Protein AF-A0A1G5DK31-F1 (afdb_monomer)

pLDDT: mean 75.78, std 20.49, range [24.95, 96.88]

Radius of gyration: 35.03 Å; Cα contacts (8 Å, |Δi|>4): 443; chains: 1; bounding box: 84×74×96 Å

Sequence (407 aa):
MEQVFLFVLNNAITVSALIIAIIMVRALGKKMPKWITCMLWIIVAFRLIVPIQIESALSLIPTREPIPANIAMENNPQISSGISSSVNSLQIFFRIGALVWLTGVILMLTYAVATYVLIRKRVSVSVKIDSKVYECDDISDSFILGTISPKVYIPSSLPEGAREYILKHEFAHLSRYDHLWKPLGFLILSVYWFNPLCWIAYILLCKDIEYACDEKVTKNIEKDEKAEYCKILLENSMPRKMIAACPVAFGETDVKNRIKNVVNYKRPAFWITIASIMVCAGVGVCFATNKSLKPVNEQQVAETEQVQAEQPVQKNEQDDKFIAVADVADEAASNVSAPEESGWIGIVKTPDGVLKVRSAPNADSENIGYVASDEEVQIIEEVDGWYKIITSDGEGYVDGEYVDSNK

Secondary structure (DSSP, 8-state):
-HHHHHHHHHHHHHHHHHHHHHHHHHHH-TTS-HHHHHHHHHHHHHHHH----EEETT--S-SS-SS-HHHHS-S-----SS-S----HHHHHHHHHHHHHHHHHHHHHHHHHHHHHHHHHHGGGPEE-SSSEEEETT-SS-EEE-SSS-EEEEETT--HHHHHHHHHHHHHHHHHTHHHHHHHHHHHHHHTTT-HHHHHHHHHHHHHHHHHHHHHHHTT--HHHHHHHHHHHHHH-------TT-TT---STTHHHHHHHHHT--PPPHHHHHHHHHHHHHHHHHHHEEEP-----HHHHHHHHHHTS-------------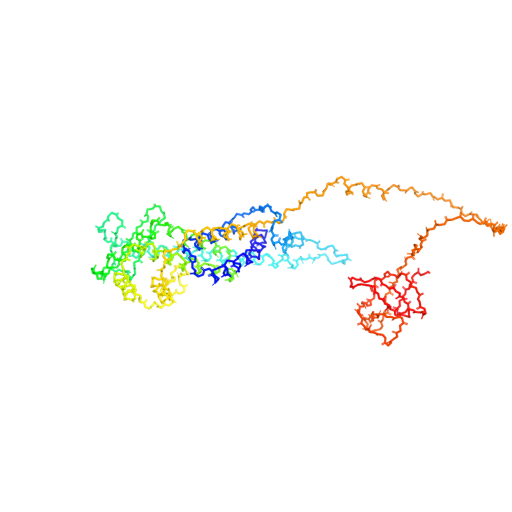---------------------EEEEE--TTSEEEEESSSSTTSPEEEEEETT-EEEEEEEETTEEEEEETTEEEEEEGGGEEE--

Foldseek 3Di:
DLVVLLLLVLLLVLLLVLLVLLVVCCVVLVLEQLVLNLVSVVLSLCSLPPSDFAADQQAPDAQDRPDDVCLQPPQDDPDPDPDPDPGPPSVVVSVVVVVVLVVLLCVLVVLVVVVLVVVCVQCVPWDDDDPQETEHQSDLAWAWDDDPRIHIYDYPPDDPLLVVLRVLLRVLCVVVVVVCVLVSLSNSCSNVVVRVSSLVSSLVSLVSSSLNSLCVSLVPPDLVVLVVSLVSLVVSQDDDDPPVSDSSPPRPPCSVVSNVSSNPDDDRDPVSNVVSVVSSVSSSNHRSHRHDDDPPPPVVVVVVVVVVPDDDDDDDDDDDDDDYDDDDDDDDDDDDDDDDFDWFKWFFADPVQKWFWFADADPPGDGPDIDGHRDIWTFRDADPQWTWTQDPRGITITHNVRIHTPD

InterPro domains:
  IPR003646 SH3-like domain, bacterial-type [PF08239] (354-404)
  IPR008756 Peptidase M56 [PF05569] (7-261)
  IPR052173 Beta-lactam antibiotic response regulator [PTHR34978] (7-358)

Nearest PDB structures (foldseek):
  2krs-assembly1_A  TM=9.351E-01  e=8.843E-05  Clostridium perfringens
  2kt8-assembly1_A  TM=9.078E-01  e=7.116E-04  Clostridium perfringens
  8ext-assembly1_A  TM=6.574E-01  e=5.763E-06  Staphylococcus aureus
  6biq-assembly4_C  TM=8.259E-01  e=6.018E-03  Trichomonas vaginalis
  6a9c-assembly1_A  TM=6.454E-01  e=1.072E-01  Entamoeba histolytica

Solvent-accessible surface area (backbone atoms only — not comparable to full-atom values): 24321 Å² total; per-residue (Å²): 103,46,68,59,40,51,50,52,50,46,48,51,58,58,47,45,55,44,51,53,51,50,52,50,49,55,69,74,41,75,78,51,58,39,62,57,58,47,51,54,51,49,54,53,51,47,59,72,70,47,94,66,81,44,65,29,88,66,25,75,46,76,79,65,67,87,70,55,66,69,79,50,61,52,79,61,76,90,64,96,56,100,63,99,71,61,75,43,65,62,39,53,50,43,48,54,49,29,51,54,50,52,50,50,29,52,52,48,51,52,46,53,52,50,47,51,50,52,51,53,58,59,55,65,81,40,47,77,79,50,99,51,37,28,36,25,80,86,41,92,58,68,49,74,52,55,86,92,70,59,32,40,37,36,30,67,86,59,53,76,86,46,44,60,58,50,49,50,44,55,50,40,35,61,79,66,46,44,69,54,53,59,56,50,49,48,56,54,34,32,77,41,64,89,40,67,61,48,53,52,50,48,54,50,50,56,51,33,52,52,48,29,28,52,45,64,62,52,70,85,53,55,75,68,60,48,51,52,50,46,48,44,52,57,74,67,55,70,89,62,78,85,63,92,76,40,91,86,61,73,66,69,89,48,52,71,58,48,45,53,48,57,74,68,60,67,87,65,51,72,67,55,54,51,53,49,51,53,51,49,50,48,51,43,48,27,56,61,19,32,42,55,72,76,82,74,63,71,68,64,59,54,60,60,59,58,67,76,72,71,75,82,90,77,88,79,85,88,82,91,83,89,88,82,88,84,89,88,87,87,86,89,85,90,82,92,88,86,80,92,71,87,54,52,58,24,36,27,54,45,98,79,50,51,45,66,24,15,77,42,83,51,95,86,44,60,76,76,47,74,43,52,43,77,38,80,39,46,30,61,47,80,50,99,67,18,31,32,32,62,53,100,92,45,77,34,21,33,63,38,93,36,38,59,56,80,122

Mean predicted aligned error: 17.59 Å

Organism: NCBI:txid185008

Structure (mmCIF, N/CA/C/O backbone):
data_AF-A0A1G5DK31-F1
#
_entry.id   AF-A0A1G5DK31-F1
#
loop_
_atom_site.group_PDB
_atom_site.id
_atom_site.type_symbol
_atom_site.label_atom_id
_atom_site.label_alt_id
_atom_site.label_comp_id
_atom_site.label_asym_id
_atom_site.label_entity_id
_atom_site.label_seq_id
_atom_site.pdbx_PDB_ins_code
_atom_site.Cartn_x
_atom_site.Cartn_y
_atom_site.Cartn_z
_atom_site.occupancy
_atom_site.B_iso_or_equiv
_atom_site.auth_seq_id
_atom_site.auth_comp_id
_atom_site.auth_asym_id
_atom_site.auth_atom_id
_atom_site.pdbx_PDB_model_num
ATOM 1 N N . MET A 1 1 ? 4.657 -10.953 -24.957 1.00 80.44 1 MET A N 1
ATOM 2 C CA . MET A 1 1 ? 5.003 -11.081 -23.519 1.00 80.44 1 MET A CA 1
ATOM 3 C C . MET A 1 1 ? 6.264 -10.295 -23.187 1.00 80.44 1 MET A C 1
ATOM 5 O O . MET A 1 1 ? 6.216 -9.511 -22.255 1.00 80.44 1 MET A O 1
ATOM 9 N N . GLU A 1 2 ? 7.337 -10.415 -23.975 1.00 84.50 2 GLU A N 1
ATOM 10 C CA . GLU A 1 2 ? 8.585 -9.642 -23.799 1.00 84.50 2 GLU A CA 1
ATOM 11 C C . GLU A 1 2 ? 8.381 -8.118 -23.821 1.00 84.50 2 GLU A C 1
ATOM 13 O O . GLU A 1 2 ? 8.820 -7.446 -22.900 1.00 84.50 2 GLU A O 1
ATOM 18 N N . GLN A 1 3 ? 7.621 -7.577 -24.783 1.00 84.62 3 GLN A N 1
ATOM 19 C CA . GLN A 1 3 ? 7.277 -6.141 -24.821 1.00 84.62 3 GLN A CA 1
ATOM 20 C C . GLN A 1 3 ? 6.549 -5.663 -23.558 1.00 84.62 3 GLN A C 1
ATOM 22 O O . GLN A 1 3 ? 6.844 -4.599 -23.026 1.00 84.62 3 GLN A O 1
ATOM 27 N N . VAL A 1 4 ? 5.610 -6.469 -23.050 1.00 87.94 4 VAL A N 1
ATOM 28 C CA . VAL A 1 4 ? 4.870 -6.155 -21.818 1.00 87.94 4 VAL A CA 1
ATOM 29 C C . VAL A 1 4 ? 5.813 -6.181 -20.617 1.00 87.94 4 VAL A C 1
ATOM 31 O O . VAL A 1 4 ? 5.751 -5.295 -19.772 1.00 87.94 4 VAL A O 1
ATOM 34 N N . PHE A 1 5 ? 6.715 -7.160 -20.558 1.00 90.31 5 PHE A N 1
ATOM 35 C CA . PHE A 1 5 ? 7.723 -7.249 -19.507 1.00 90.31 5 PHE A CA 1
ATOM 36 C C . PHE A 1 5 ? 8.693 -6.057 -19.537 1.00 90.31 5 PHE A C 1
ATOM 38 O O . PHE A 1 5 ? 8.924 -5.448 -18.497 1.00 90.31 5 PHE A O 1
ATOM 45 N N . LEU A 1 6 ? 9.185 -5.667 -20.717 1.00 86.56 6 LEU A N 1
ATOM 46 C CA . LEU A 1 6 ? 10.019 -4.475 -20.915 1.00 86.56 6 LEU A CA 1
ATOM 47 C C . LEU A 1 6 ? 9.307 -3.196 -20.465 1.00 86.56 6 LEU A C 1
ATOM 49 O O . LEU A 1 6 ? 9.869 -2.397 -19.720 1.00 86.56 6 LEU A O 1
ATOM 53 N N . PHE A 1 7 ? 8.039 -3.038 -20.843 1.00 86.62 7 PHE A N 1
ATOM 54 C CA . PHE A 1 7 ? 7.212 -1.917 -20.407 1.00 86.62 7 PHE A CA 1
ATOM 55 C C . PHE A 1 7 ? 7.048 -1.875 -18.877 1.00 86.62 7 PHE A C 1
ATOM 57 O O . PHE A 1 7 ? 7.207 -0.825 -18.250 1.00 86.62 7 PHE A O 1
ATOM 64 N N . VAL A 1 8 ? 6.761 -3.021 -18.252 1.00 90.25 8 VAL A N 1
ATOM 65 C CA . VAL A 1 8 ? 6.654 -3.144 -16.790 1.00 90.25 8 VAL A CA 1
ATOM 66 C C . VAL A 1 8 ? 7.990 -2.818 -16.119 1.00 90.25 8 VAL A C 1
ATOM 68 O O . VAL A 1 8 ? 8.000 -2.115 -15.111 1.00 90.25 8 VAL A O 1
ATOM 71 N N . LEU A 1 9 ? 9.112 -3.260 -16.686 1.00 89.62 9 LEU A N 1
ATOM 72 C CA . LEU A 1 9 ? 10.454 -2.993 -16.173 1.00 89.62 9 LEU A CA 1
ATOM 73 C C . LEU A 1 9 ? 10.808 -1.498 -16.239 1.00 89.62 9 LEU A C 1
ATOM 75 O O . LEU A 1 9 ? 11.199 -0.919 -15.224 1.00 89.62 9 LEU A O 1
ATOM 79 N N . ASN A 1 10 ? 10.583 -0.848 -17.384 1.00 86.50 10 ASN A N 1
ATOM 80 C CA . ASN A 1 10 ? 10.797 0.593 -17.554 1.00 86.50 10 ASN A CA 1
ATOM 81 C C . ASN A 1 10 ? 9.920 1.414 -16.586 1.00 86.50 10 ASN A C 1
ATOM 83 O O . ASN A 1 10 ? 10.392 2.359 -15.942 1.00 86.50 10 ASN A O 1
ATOM 87 N N . ASN A 1 11 ? 8.657 1.019 -16.396 1.00 87.25 11 ASN A N 1
ATOM 88 C CA . ASN A 1 11 ? 7.789 1.654 -15.403 1.00 87.25 11 ASN A CA 1
ATOM 89 C C . ASN A 1 11 ? 8.232 1.395 -13.961 1.00 87.25 11 ASN A C 1
ATOM 91 O O . ASN A 1 11 ? 8.129 2.288 -13.125 1.00 87.25 11 ASN A O 1
ATOM 95 N N . ALA A 1 12 ? 8.748 0.206 -13.648 1.00 90.31 12 ALA A N 1
ATOM 96 C CA . ALA A 1 12 ? 9.249 -0.099 -12.312 1.00 90.31 12 ALA A CA 1
ATOM 97 C C . ALA A 1 12 ? 10.408 0.834 -11.927 1.00 90.31 12 ALA A C 1
ATOM 99 O O . ALA A 1 12 ? 10.450 1.318 -10.794 1.00 90.31 12 ALA A O 1
ATOM 100 N N . ILE A 1 13 ? 11.311 1.135 -12.866 1.00 86.31 13 ILE A N 1
ATOM 101 C CA . ILE A 1 13 ? 12.446 2.044 -12.650 1.00 86.31 13 ILE A CA 1
ATOM 102 C C . ILE A 1 13 ? 11.954 3.473 -12.391 1.00 86.31 13 ILE A C 1
ATOM 104 O O . ILE A 1 13 ? 12.318 4.083 -11.387 1.00 86.31 13 ILE A O 1
ATOM 108 N N . THR A 1 14 ? 11.074 3.997 -13.244 1.00 83.06 14 THR A N 1
ATOM 109 C CA . THR A 1 14 ? 10.565 5.373 -13.102 1.00 83.06 14 THR A CA 1
ATOM 110 C C . THR A 1 14 ? 9.717 5.558 -11.839 1.00 83.06 14 THR A C 1
ATOM 112 O O . THR A 1 14 ? 9.894 6.532 -11.105 1.00 83.06 14 THR A O 1
ATOM 115 N N . VAL A 1 15 ? 8.853 4.594 -11.504 1.00 88.38 15 VAL A N 1
ATOM 116 C CA . VAL A 1 15 ? 8.027 4.651 -10.287 1.00 88.38 15 VAL A CA 1
ATOM 117 C C . VAL A 1 15 ? 8.855 4.498 -9.012 1.00 88.38 15 VAL A C 1
ATOM 119 O O . VAL A 1 15 ? 8.482 5.039 -7.971 1.00 88.38 15 VAL A O 1
ATOM 122 N N . SER A 1 16 ? 10.006 3.830 -9.069 1.00 91.06 16 SER A N 1
ATOM 123 C CA . SER A 1 16 ? 10.903 3.721 -7.914 1.00 91.06 16 SER A CA 1
ATOM 124 C C . SER A 1 16 ? 11.329 5.097 -7.386 1.00 91.06 16 SER A C 1
ATOM 126 O O . SER A 1 16 ? 11.308 5.315 -6.174 1.00 91.06 16 SER A O 1
ATOM 128 N N . ALA A 1 17 ? 11.604 6.060 -8.274 1.00 87.81 17 ALA A N 1
ATOM 129 C CA . ALA A 1 17 ? 11.904 7.440 -7.886 1.00 87.81 17 ALA A CA 1
ATOM 130 C C . ALA A 1 17 ? 10.709 8.130 -7.198 1.00 87.81 17 ALA A C 1
ATOM 132 O O . ALA A 1 17 ? 10.873 8.764 -6.154 1.00 87.81 17 ALA A O 1
ATOM 133 N N . LEU A 1 18 ? 9.492 7.945 -7.726 1.00 89.44 18 LEU A N 1
ATOM 134 C CA . LEU A 1 18 ? 8.257 8.462 -7.121 1.00 89.44 18 LEU A CA 1
ATOM 135 C C . LEU A 1 18 ? 8.011 7.868 -5.721 1.00 89.44 18 LEU A C 1
ATOM 137 O O . LEU A 1 18 ? 7.654 8.596 -4.794 1.00 89.44 18 LEU A O 1
ATOM 141 N N . ILE A 1 19 ? 8.222 6.560 -5.545 1.00 92.50 19 ILE A N 1
ATOM 142 C CA . ILE A 1 19 ? 8.075 5.889 -4.244 1.00 92.50 19 ILE A CA 1
ATOM 143 C C . ILE A 1 19 ? 9.064 6.477 -3.230 1.00 92.50 19 ILE A C 1
ATOM 145 O O . ILE A 1 19 ? 8.667 6.786 -2.106 1.00 92.50 19 ILE A O 1
ATOM 149 N N . ILE A 1 20 ? 10.325 6.686 -3.619 1.00 92.75 20 ILE A N 1
ATOM 150 C CA . ILE A 1 20 ? 11.342 7.304 -2.754 1.00 92.75 20 ILE A CA 1
ATOM 151 C C . ILE A 1 20 ? 10.927 8.729 -2.360 1.00 92.75 20 ILE A C 1
ATOM 153 O O . ILE A 1 20 ? 10.969 9.070 -1.175 1.00 92.75 20 ILE A O 1
ATOM 157 N N . ALA A 1 21 ? 10.455 9.536 -3.314 1.00 89.69 21 ALA A N 1
ATOM 158 C CA . ALA A 1 21 ? 9.970 10.888 -3.043 1.00 89.69 21 ALA A CA 1
ATOM 159 C C . ALA A 1 21 ? 8.809 10.888 -2.032 1.00 89.69 21 ALA A C 1
ATOM 161 O O . ALA A 1 21 ? 8.813 11.661 -1.073 1.00 89.69 21 ALA A O 1
ATOM 162 N N . ILE A 1 22 ? 7.847 9.972 -2.175 1.00 91.06 22 ILE A N 1
ATOM 163 C CA . ILE A 1 22 ? 6.728 9.835 -1.232 1.00 91.06 22 ILE A CA 1
ATOM 164 C C . ILE A 1 22 ? 7.208 9.385 0.147 1.00 91.06 22 ILE A C 1
ATOM 166 O O . ILE A 1 22 ? 6.737 9.910 1.155 1.00 91.06 22 ILE A O 1
ATOM 170 N N . ILE A 1 23 ? 8.160 8.453 0.228 1.00 91.81 23 ILE A N 1
ATOM 171 C CA . ILE A 1 23 ? 8.758 8.043 1.506 1.00 91.81 23 ILE A CA 1
ATOM 172 C C . ILE A 1 23 ? 9.419 9.244 2.198 1.00 91.81 23 ILE A C 1
ATOM 174 O O . ILE A 1 23 ? 9.227 9.432 3.402 1.00 91.81 23 ILE A O 1
ATOM 178 N N . MET A 1 24 ? 10.123 10.095 1.449 1.00 90.75 24 MET A N 1
ATOM 179 C CA . MET A 1 24 ? 10.739 11.314 1.976 1.00 90.75 24 MET A CA 1
ATOM 180 C C . MET A 1 24 ? 9.687 12.322 2.462 1.00 90.75 24 MET A C 1
ATOM 182 O O . MET A 1 24 ? 9.775 12.809 3.592 1.00 90.75 24 MET A O 1
ATOM 186 N N . VAL A 1 25 ? 8.639 12.573 1.669 1.00 89.06 25 VAL A N 1
ATOM 187 C CA . VAL A 1 25 ? 7.507 13.428 2.070 1.00 89.06 25 VAL A CA 1
ATOM 188 C C . VAL A 1 25 ? 6.844 12.894 3.339 1.00 89.06 25 VAL A C 1
ATOM 190 O O . VAL A 1 25 ? 6.560 13.666 4.251 1.00 89.06 25 VAL A O 1
ATOM 193 N N . ARG A 1 26 ? 6.663 11.574 3.462 1.00 88.56 26 ARG A N 1
ATOM 194 C CA . ARG A 1 26 ? 6.119 10.929 4.669 1.00 88.56 26 ARG A CA 1
ATOM 195 C C . ARG A 1 26 ? 7.019 11.117 5.888 1.00 88.56 26 ARG A C 1
ATOM 197 O O . ARG A 1 26 ? 6.515 11.355 6.985 1.00 88.56 26 ARG A O 1
ATOM 204 N N . ALA A 1 27 ? 8.335 11.029 5.710 1.00 86.44 27 ALA A N 1
ATOM 205 C CA . ALA A 1 27 ? 9.301 11.206 6.791 1.00 86.44 27 ALA A CA 1
ATOM 206 C C . ALA A 1 27 ? 9.322 12.649 7.329 1.00 86.44 27 ALA A C 1
ATOM 208 O O . ALA A 1 27 ? 9.399 12.852 8.547 1.00 86.44 27 ALA A O 1
ATOM 209 N N . LEU A 1 28 ? 9.209 13.640 6.437 1.00 85.81 28 LEU A N 1
ATOM 210 C CA . LEU A 1 28 ? 9.175 15.069 6.770 1.00 85.81 28 LEU A CA 1
ATOM 211 C C . LEU A 1 28 ? 7.789 15.510 7.278 1.00 85.81 28 LEU A C 1
ATOM 213 O O . LEU A 1 28 ? 7.662 16.300 8.215 1.00 85.81 28 LEU A O 1
ATOM 217 N N . GLY A 1 29 ? 6.731 14.937 6.711 1.00 79.25 29 GLY A N 1
ATOM 218 C CA . GLY A 1 29 ? 5.329 15.265 6.937 1.00 79.25 29 GLY A CA 1
ATOM 219 C C . GLY A 1 29 ? 4.696 14.640 8.180 1.00 79.25 29 GLY A C 1
ATOM 220 O O . GLY A 1 29 ? 3.549 14.202 8.135 1.00 79.25 29 GLY A O 1
ATOM 221 N N . LYS A 1 30 ? 5.385 14.603 9.327 1.00 77.12 30 LYS A N 1
ATOM 222 C CA . LYS A 1 30 ? 4.865 13.932 10.543 1.00 77.12 30 LYS A CA 1
ATOM 223 C C . LYS A 1 30 ? 3.524 14.491 11.043 1.00 77.12 30 LYS A C 1
ATOM 225 O O . LYS A 1 30 ? 2.769 13.759 11.678 1.00 77.12 30 LYS A O 1
ATOM 230 N N . LYS A 1 31 ? 3.230 15.763 10.743 1.00 78.81 31 LYS A N 1
ATOM 231 C CA . LYS A 1 31 ? 1.975 16.462 11.086 1.00 78.81 31 LYS A CA 1
ATOM 232 C C . LYS A 1 31 ? 0.890 16.360 10.002 1.00 78.81 31 LYS A C 1
ATOM 234 O O . LYS A 1 31 ? -0.183 16.930 10.185 1.00 78.81 31 LYS A O 1
ATOM 239 N N . MET A 1 32 ? 1.169 15.705 8.873 1.00 80.62 32 MET A N 1
ATOM 240 C CA . MET A 1 32 ? 0.198 15.570 7.788 1.00 80.62 32 MET A CA 1
ATOM 241 C C . MET A 1 32 ? -0.986 14.696 8.235 1.00 80.62 32 MET A C 1
ATOM 243 O O . MET A 1 32 ? -0.761 13.674 8.897 1.00 80.62 32 MET A O 1
ATOM 247 N N . PRO A 1 33 ? -2.226 15.059 7.852 1.00 84.75 33 PRO A N 1
ATOM 248 C CA . PRO A 1 33 ? -3.391 14.200 8.042 1.00 84.75 33 PRO A CA 1
ATOM 249 C C . PRO A 1 33 ? -3.170 12.850 7.354 1.00 84.75 33 PRO A C 1
ATOM 251 O O . PRO A 1 33 ? -2.758 12.807 6.190 1.00 84.75 33 PRO A O 1
ATOM 254 N N . LYS A 1 34 ? -3.468 11.738 8.032 1.00 87.50 34 LYS A N 1
ATOM 255 C CA . LYS A 1 34 ? -3.111 10.403 7.517 1.00 87.50 34 LYS A CA 1
ATOM 256 C C . LYS A 1 34 ? -3.926 10.000 6.292 1.00 87.50 34 LYS A C 1
ATOM 258 O O . LYS A 1 34 ? -3.442 9.257 5.439 1.00 87.50 34 LYS A O 1
ATOM 263 N N . TRP A 1 35 ? -5.127 10.559 6.139 1.00 84.31 35 TRP A N 1
ATOM 264 C CA . TRP A 1 35 ? -5.926 10.382 4.926 1.00 84.31 35 TRP A CA 1
ATOM 265 C C . TRP A 1 35 ? -5.244 10.981 3.681 1.00 84.31 35 TRP A C 1
ATOM 267 O O . TRP A 1 35 ? -5.332 10.388 2.609 1.00 84.31 35 TRP A O 1
ATOM 277 N N . ILE A 1 36 ? -4.502 12.092 3.815 1.00 85.88 36 ILE A N 1
ATOM 278 C CA . ILE A 1 36 ? -3.719 12.673 2.708 1.00 85.88 36 ILE A CA 1
ATOM 279 C C . ILE A 1 36 ? -2.540 11.766 2.372 1.00 85.88 36 ILE A C 1
ATOM 281 O O . ILE A 1 36 ? -2.242 11.539 1.204 1.00 85.88 36 ILE A O 1
ATOM 285 N N . THR A 1 37 ? -1.898 11.187 3.388 1.00 87.56 37 THR A N 1
ATOM 286 C CA . THR A 1 37 ? -0.838 10.202 3.164 1.00 87.56 37 THR A CA 1
ATOM 287 C C . THR A 1 37 ? -1.344 8.994 2.369 1.00 87.56 37 THR A C 1
ATOM 289 O O . THR A 1 37 ? -0.646 8.526 1.477 1.00 87.56 37 THR A O 1
ATOM 292 N N . CYS A 1 38 ? -2.583 8.549 2.605 1.00 89.00 38 CYS A N 1
ATOM 293 C CA . CYS A 1 38 ? -3.218 7.525 1.769 1.00 89.00 38 CYS A CA 1
ATOM 294 C C . CYS A 1 38 ? -3.402 7.991 0.312 1.00 89.00 38 CYS A C 1
ATOM 296 O O . CYS A 1 38 ? -3.213 7.198 -0.607 1.00 89.00 38 CYS A O 1
ATOM 298 N N . MET A 1 39 ? -3.722 9.270 0.078 1.00 88.81 39 MET A N 1
ATOM 299 C CA . MET A 1 39 ? -3.884 9.809 -1.280 1.00 88.81 39 MET A CA 1
ATOM 300 C C . MET A 1 39 ? -2.573 9.867 -2.071 1.00 88.81 39 MET A C 1
ATOM 302 O O . MET A 1 39 ? -2.600 9.686 -3.284 1.00 88.81 39 MET A O 1
ATOM 306 N N . LEU A 1 40 ? -1.420 10.042 -1.415 1.00 89.56 40 LEU A N 1
ATOM 307 C CA . LEU A 1 40 ? -0.117 9.963 -2.092 1.00 89.56 40 LEU A CA 1
ATOM 308 C C . LEU A 1 40 ? 0.088 8.606 -2.776 1.00 89.56 40 LEU A C 1
ATOM 310 O O . LEU A 1 40 ? 0.602 8.539 -3.889 1.00 89.56 40 LEU A O 1
ATOM 314 N N . TRP A 1 41 ? -0.372 7.521 -2.153 1.00 91.69 41 TRP A N 1
ATOM 315 C CA . TRP A 1 41 ? -0.283 6.186 -2.743 1.00 91.69 41 TRP A CA 1
ATOM 316 C C . TRP A 1 41 ? -1.216 5.991 -3.941 1.00 91.69 41 TRP A C 1
ATOM 318 O O . TRP A 1 41 ? -0.918 5.165 -4.800 1.00 91.69 41 TRP A O 1
ATOM 328 N N . ILE A 1 42 ? -2.292 6.778 -4.058 1.00 90.06 42 ILE A N 1
ATOM 329 C CA . ILE A 1 42 ? -3.146 6.775 -5.256 1.00 90.06 42 ILE A CA 1
ATOM 330 C C . ILE A 1 42 ? -2.361 7.296 -6.464 1.00 90.06 42 ILE A C 1
ATOM 332 O O . ILE A 1 42 ? -2.510 6.749 -7.550 1.00 90.06 42 ILE A O 1
ATOM 336 N N . ILE A 1 43 ? -1.474 8.280 -6.278 1.00 87.94 43 ILE A N 1
ATOM 337 C CA . ILE A 1 43 ? -0.598 8.789 -7.349 1.00 87.94 43 ILE A CA 1
ATOM 338 C C . ILE A 1 43 ? 0.327 7.671 -7.852 1.00 87.94 43 ILE A C 1
ATOM 340 O O . ILE A 1 43 ? 0.466 7.473 -9.057 1.00 87.94 43 ILE A O 1
ATOM 344 N N . VAL A 1 44 ? 0.906 6.890 -6.932 1.00 90.50 44 VAL A N 1
ATOM 345 C CA . VAL A 1 44 ? 1.743 5.723 -7.270 1.00 90.50 44 VAL A CA 1
ATOM 346 C C . VAL A 1 44 ? 0.935 4.663 -8.007 1.00 90.50 44 VAL A C 1
ATOM 348 O O . VAL A 1 44 ? 1.359 4.188 -9.056 1.00 90.50 44 VAL A O 1
ATOM 351 N N . ALA A 1 45 ? -0.239 4.307 -7.479 1.00 90.81 45 ALA A N 1
ATOM 352 C CA . ALA A 1 45 ? -1.114 3.311 -8.085 1.00 90.81 45 ALA A CA 1
ATOM 353 C C . ALA A 1 45 ? -1.549 3.729 -9.495 1.00 90.81 45 ALA A C 1
ATOM 355 O O . ALA A 1 45 ? -1.490 2.922 -10.418 1.00 90.81 45 ALA A O 1
ATOM 356 N N . PHE A 1 46 ? -1.918 5.000 -9.675 1.00 87.81 46 PHE A N 1
ATOM 357 C CA . PHE A 1 46 ? -2.265 5.558 -10.976 1.00 87.81 46 PHE A CA 1
ATOM 358 C C . PHE A 1 46 ? -1.091 5.449 -11.949 1.00 87.81 46 PHE A C 1
ATOM 360 O O . PHE A 1 46 ? -1.272 4.928 -13.042 1.00 87.81 46 PHE A O 1
ATOM 367 N N . ARG A 1 47 ? 0.125 5.839 -11.544 1.00 85.19 47 ARG A N 1
ATOM 368 C CA . ARG A 1 47 ? 1.314 5.767 -12.411 1.00 85.19 47 ARG A CA 1
ATOM 369 C C . ARG A 1 47 ? 1.731 4.335 -12.768 1.00 85.19 47 ARG A C 1
ATOM 371 O O . ARG A 1 47 ? 2.305 4.134 -13.835 1.00 85.19 47 ARG A O 1
ATOM 378 N N . LEU A 1 48 ? 1.466 3.363 -11.891 1.00 86.44 48 LEU A N 1
ATOM 379 C CA . LEU A 1 48 ? 1.733 1.939 -12.134 1.00 86.44 48 LEU A CA 1
ATOM 380 C C . LEU A 1 48 ? 0.681 1.280 -13.034 1.00 86.44 48 LEU A C 1
ATOM 382 O O . LEU A 1 48 ? 1.016 0.380 -13.795 1.00 86.44 48 LEU A O 1
ATOM 386 N N . ILE A 1 49 ? -0.586 1.689 -12.933 1.00 85.88 49 ILE A N 1
ATOM 387 C CA . ILE A 1 49 ? -1.684 1.098 -13.715 1.00 85.88 49 ILE A CA 1
ATOM 388 C C . ILE A 1 49 ? -1.799 1.754 -15.088 1.00 85.88 49 ILE A C 1
ATOM 390 O O . ILE A 1 49 ? -2.043 1.072 -16.080 1.00 85.88 49 ILE A O 1
ATOM 394 N N . VAL A 1 50 ? -1.700 3.081 -15.136 1.00 78.31 50 VAL A N 1
ATOM 395 C CA . VAL A 1 50 ? -2.041 3.864 -16.317 1.00 78.31 50 VAL A CA 1
ATOM 396 C C . VAL A 1 50 ? -0.797 4.030 -17.188 1.00 78.31 50 VAL A C 1
ATOM 398 O O . VAL A 1 50 ? 0.137 4.728 -16.792 1.00 78.31 50 VAL A O 1
ATOM 401 N N . PRO A 1 51 ? -0.780 3.449 -18.401 1.00 66.88 51 PRO A N 1
ATOM 402 C CA . PRO A 1 51 ? 0.346 3.532 -19.323 1.00 66.88 51 PRO A CA 1
ATOM 403 C C . PRO A 1 51 ? 0.406 4.881 -20.065 1.00 66.88 51 PRO A C 1
ATOM 405 O O . PRO A 1 51 ? 0.918 4.949 -21.176 1.00 66.88 51 PRO A O 1
ATOM 408 N N . ILE A 1 52 ? -0.162 5.952 -19.499 1.00 60.06 52 ILE A N 1
ATOM 409 C CA . ILE A 1 52 ? -0.249 7.265 -20.146 1.00 60.06 52 ILE A CA 1
ATOM 410 C C . ILE A 1 52 ? 0.912 8.125 -19.658 1.00 60.06 52 ILE A C 1
ATOM 412 O O . ILE A 1 52 ? 1.046 8.400 -18.465 1.00 60.06 52 ILE A O 1
ATOM 416 N N . GLN A 1 53 ? 1.733 8.576 -20.601 1.00 61.84 53 GLN A N 1
ATOM 417 C CA . GLN A 1 53 ? 2.787 9.552 -20.367 1.00 61.84 53 GLN A CA 1
ATOM 418 C C . GLN A 1 53 ? 2.174 10.955 -20.433 1.00 61.84 53 GLN A C 1
ATOM 420 O O . GLN A 1 53 ? 2.064 11.544 -21.501 1.00 61.84 53 GLN A O 1
ATOM 425 N N . ILE A 1 54 ? 1.694 11.477 -19.303 1.00 58.22 54 ILE A N 1
ATOM 426 C CA . ILE A 1 54 ? 1.202 12.862 -19.252 1.00 58.22 54 ILE A CA 1
ATOM 427 C C . ILE A 1 54 ? 2.415 13.779 -19.337 1.00 58.22 54 ILE A C 1
ATOM 429 O O . ILE A 1 54 ? 3.328 13.629 -18.534 1.00 58.22 54 ILE A O 1
ATOM 433 N N . GLU A 1 55 ? 2.443 14.723 -20.269 1.00 64.88 55 GLU A N 1
ATOM 434 C CA . GLU A 1 55 ? 3.570 15.642 -20.412 1.00 64.88 55 GLU A CA 1
ATOM 435 C C . GLU A 1 55 ? 3.408 16.907 -19.548 1.00 64.88 55 GLU A C 1
ATOM 437 O O . GLU A 1 55 ? 2.326 17.485 -19.456 1.00 64.88 55 GLU A O 1
ATOM 442 N N . SER A 1 56 ? 4.490 17.366 -18.917 1.00 64.25 56 SER A N 1
ATOM 443 C CA . SER A 1 56 ? 4.578 18.642 -18.201 1.00 64.25 56 SER A CA 1
ATOM 444 C C . SER A 1 56 ? 5.981 19.229 -18.322 1.00 64.25 56 SER A C 1
ATOM 446 O O . SER A 1 56 ? 6.976 18.509 -18.358 1.00 64.25 56 SER A O 1
ATOM 448 N N . ALA A 1 57 ? 6.090 20.556 -18.321 1.00 60.16 57 ALA A N 1
ATOM 449 C CA . ALA A 1 57 ? 7.381 21.246 -18.344 1.00 60.16 57 ALA A CA 1
ATOM 450 C C . ALA A 1 57 ? 8.205 21.053 -17.052 1.00 60.16 57 ALA A C 1
ATOM 452 O O . ALA A 1 57 ? 9.410 21.294 -17.055 1.00 60.16 57 ALA A O 1
ATOM 453 N N . LEU A 1 58 ? 7.566 20.620 -15.957 1.00 60.69 58 LEU A N 1
ATOM 454 C CA . LEU A 1 58 ? 8.164 20.516 -14.619 1.00 60.69 58 LEU A CA 1
ATOM 455 C C . LEU A 1 58 ? 8.557 19.075 -14.223 1.00 60.69 58 LEU A C 1
ATOM 457 O O . LEU A 1 58 ? 8.818 18.809 -13.051 1.00 60.69 58 LEU A O 1
ATOM 461 N N . SER A 1 59 ? 8.552 18.127 -15.163 1.00 67.19 59 SER A N 1
ATOM 462 C CA . SER A 1 59 ? 8.933 16.740 -14.872 1.00 67.19 59 SER A CA 1
ATOM 463 C C . SER A 1 59 ? 10.428 16.612 -14.556 1.00 67.19 59 SER A C 1
ATOM 465 O O . SER A 1 59 ? 11.272 17.167 -15.262 1.00 67.19 59 SER A O 1
ATOM 467 N N . LEU A 1 60 ? 10.749 15.844 -13.511 1.00 65.69 60 LEU A N 1
ATOM 468 C CA . LEU A 1 60 ? 12.117 15.491 -13.111 1.00 65.69 60 LEU A CA 1
ATOM 469 C C . LEU A 1 60 ? 12.577 14.135 -13.673 1.00 65.69 60 LEU A C 1
ATOM 471 O O . LEU A 1 60 ? 13.713 13.730 -13.432 1.00 65.69 60 LEU A O 1
ATOM 475 N N . ILE A 1 61 ? 11.710 13.416 -14.393 1.00 64.12 61 ILE A N 1
ATOM 476 C CA . ILE A 1 61 ? 12.041 12.113 -14.978 1.00 64.12 61 ILE A CA 1
ATOM 477 C C . ILE A 1 61 ? 12.642 12.337 -16.379 1.00 64.12 61 ILE A C 1
ATOM 479 O O . ILE A 1 61 ? 12.042 13.057 -17.182 1.00 64.12 61 ILE A O 1
ATOM 483 N N . PRO A 1 62 ? 13.812 11.747 -16.701 1.00 60.69 62 PRO A N 1
ATOM 484 C CA . PRO A 1 62 ? 14.412 11.864 -18.029 1.00 60.69 62 PRO A CA 1
ATOM 485 C C . PRO A 1 62 ? 13.491 11.288 -19.118 1.00 60.69 62 PRO A C 1
ATOM 487 O O . PRO A 1 62 ? 12.864 10.252 -18.927 1.00 60.69 62 PRO A O 1
ATOM 490 N N . THR A 1 63 ? 13.424 11.962 -20.271 1.00 57.00 63 THR A N 1
ATOM 491 C CA . THR A 1 63 ? 12.477 11.662 -21.367 1.00 57.00 63 THR A CA 1
ATOM 492 C C . THR A 1 63 ? 12.760 10.341 -22.097 1.00 57.00 63 THR A C 1
ATOM 494 O O . THR A 1 63 ? 11.890 9.832 -22.795 1.00 57.00 63 THR A O 1
ATOM 497 N N . ARG A 1 64 ? 13.963 9.770 -21.962 1.00 59.53 64 ARG A N 1
ATOM 498 C CA . ARG A 1 64 ? 14.328 8.510 -22.627 1.00 59.53 64 ARG A CA 1
ATOM 499 C C . ARG A 1 64 ? 13.882 7.313 -21.793 1.00 59.53 64 ARG A C 1
ATOM 501 O O . ARG A 1 64 ? 14.119 7.278 -20.586 1.00 59.53 64 ARG A O 1
ATOM 508 N N . GLU A 1 65 ? 13.275 6.321 -22.445 1.00 67.06 65 GLU A N 1
ATOM 509 C CA . GLU A 1 65 ? 13.049 5.020 -21.816 1.00 67.06 65 GLU A CA 1
ATOM 510 C C . GLU A 1 65 ? 14.394 4.450 -21.336 1.00 67.06 65 GLU A C 1
ATOM 512 O O . GLU A 1 65 ? 15.356 4.468 -22.108 1.00 67.06 65 GLU A O 1
ATOM 517 N N . PRO A 1 66 ? 14.491 3.948 -20.088 1.00 68.38 66 PRO A N 1
ATOM 518 C CA . PRO A 1 66 ? 15.748 3.415 -19.562 1.00 68.38 66 PRO A CA 1
ATOM 519 C C . PRO A 1 66 ? 16.329 2.290 -20.424 1.00 68.38 66 PRO A C 1
ATOM 521 O O . PRO A 1 66 ? 17.545 2.169 -20.542 1.00 68.38 66 PRO A O 1
ATOM 524 N N . ILE A 1 67 ? 15.456 1.470 -21.017 1.00 72.56 67 ILE A N 1
ATOM 525 C CA . ILE A 1 67 ? 15.819 0.369 -21.907 1.00 72.56 67 ILE A CA 1
ATOM 526 C C . ILE A 1 67 ? 14.996 0.519 -23.193 1.00 72.56 67 ILE A C 1
ATOM 528 O O . ILE A 1 67 ? 13.782 0.293 -23.145 1.00 72.56 67 ILE A O 1
ATOM 532 N N . PRO A 1 68 ? 15.611 0.897 -24.328 1.00 73.69 68 PRO A N 1
ATOM 533 C CA . PRO A 1 68 ? 14.881 1.128 -25.565 1.00 73.69 68 PRO A CA 1
ATOM 534 C C . PRO A 1 68 ? 14.544 -0.203 -26.264 1.00 73.69 68 PRO A C 1
ATOM 536 O O . PRO A 1 68 ? 15.374 -1.108 -26.386 1.00 73.69 68 PRO A O 1
ATOM 539 N N . ALA A 1 69 ? 13.293 -0.336 -26.714 1.00 67.44 69 ALA A N 1
ATOM 540 C CA . ALA A 1 69 ? 12.758 -1.593 -27.246 1.00 67.44 69 ALA A CA 1
ATOM 541 C C . ALA A 1 69 ? 13.422 -2.055 -28.558 1.00 67.44 69 ALA A C 1
ATOM 543 O O . ALA A 1 69 ? 13.462 -3.254 -28.829 1.00 67.44 69 ALA A O 1
ATOM 544 N N . ASN A 1 70 ? 13.960 -1.125 -29.353 1.00 68.69 70 ASN A N 1
ATOM 545 C CA . ASN A 1 70 ? 14.657 -1.416 -30.609 1.00 68.69 70 ASN A CA 1
ATOM 546 C C . ASN A 1 70 ? 15.946 -2.219 -30.380 1.00 68.69 70 ASN A C 1
ATOM 548 O O . ASN A 1 70 ? 16.150 -3.215 -31.057 1.00 68.69 70 ASN A O 1
ATOM 552 N N . ILE A 1 71 ? 16.747 -1.858 -29.375 1.00 64.94 71 ILE A N 1
ATOM 553 C CA . ILE A 1 71 ? 17.966 -2.593 -29.001 1.00 64.94 71 ILE A CA 1
ATOM 554 C C . ILE A 1 71 ? 17.596 -3.914 -28.312 1.00 64.94 71 ILE A C 1
ATOM 556 O O . ILE A 1 71 ? 18.252 -4.939 -28.495 1.00 64.94 71 ILE A O 1
ATOM 560 N N . ALA A 1 72 ? 16.515 -3.906 -27.524 1.00 63.88 72 ALA A N 1
ATOM 561 C CA . ALA A 1 72 ? 16.124 -5.061 -26.727 1.00 63.88 72 ALA A CA 1
ATOM 562 C C . ALA A 1 72 ? 15.537 -6.237 -27.526 1.00 63.88 72 ALA A C 1
ATOM 564 O O . ALA A 1 72 ? 15.558 -7.375 -27.052 1.00 63.88 72 ALA A O 1
ATOM 565 N N . MET A 1 73 ? 14.985 -5.964 -28.710 1.00 65.88 73 MET A N 1
ATOM 566 C CA . MET A 1 73 ? 14.184 -6.924 -29.477 1.00 65.88 73 MET A CA 1
ATOM 567 C C . MET A 1 73 ? 14.672 -7.134 -30.916 1.00 65.88 73 MET A C 1
ATOM 569 O O . MET A 1 73 ? 13.952 -7.726 -31.722 1.00 65.88 73 MET A O 1
ATOM 573 N N . GLU A 1 74 ? 15.867 -6.655 -31.262 1.00 66.19 74 GLU A N 1
ATOM 574 C CA . GLU A 1 74 ? 16.412 -6.794 -32.613 1.00 66.19 74 GLU A CA 1
ATOM 575 C C . GLU A 1 74 ? 16.724 -8.263 -32.938 1.00 66.19 74 GLU A C 1
ATOM 577 O O 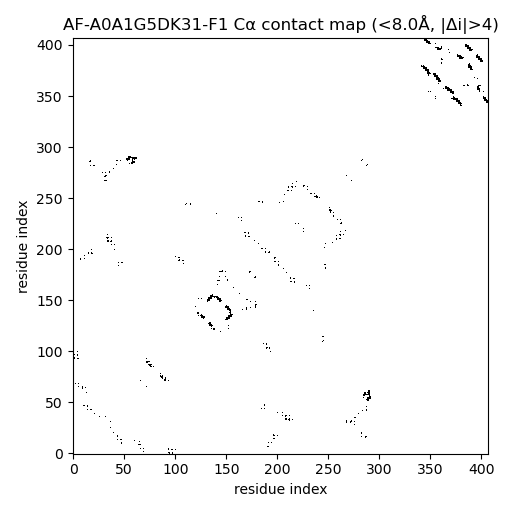. GLU A 1 74 ? 17.505 -8.917 -32.254 1.00 66.19 74 GLU A O 1
ATOM 582 N N . ASN A 1 75 ? 16.113 -8.815 -33.987 1.00 56.81 75 ASN A N 1
ATOM 583 C CA . ASN A 1 75 ? 16.231 -10.248 -34.284 1.00 56.81 75 ASN A CA 1
ATOM 584 C C . ASN A 1 75 ? 17.563 -10.638 -34.950 1.00 56.81 75 ASN A C 1
ATOM 586 O O . ASN A 1 75 ? 17.830 -11.830 -35.081 1.00 56.81 75 ASN A O 1
ATOM 590 N N . ASN A 1 76 ? 18.373 -9.677 -35.412 1.00 55.56 76 ASN A N 1
ATOM 591 C CA . ASN A 1 76 ? 19.577 -9.979 -36.181 1.00 55.56 76 ASN A CA 1
ATOM 592 C C . ASN A 1 76 ? 20.632 -8.865 -36.037 1.00 55.56 76 ASN A C 1
ATOM 594 O O . ASN A 1 76 ? 20.529 -7.862 -36.745 1.00 55.56 76 ASN A O 1
ATOM 598 N N . PRO A 1 77 ? 21.648 -8.996 -35.162 1.00 55.53 77 PRO A N 1
ATOM 599 C CA . PRO A 1 77 ? 22.785 -8.087 -35.222 1.00 55.53 77 PRO A CA 1
ATOM 600 C C . PRO A 1 77 ? 23.456 -8.274 -36.590 1.00 55.53 77 PRO A C 1
ATOM 602 O O . PRO A 1 77 ? 23.807 -9.393 -36.964 1.00 55.53 77 PRO A O 1
ATOM 605 N N . GLN A 1 78 ? 23.595 -7.203 -37.371 1.00 52.66 78 GLN A N 1
ATOM 606 C CA . GLN A 1 78 ? 24.329 -7.228 -38.640 1.00 52.66 78 GLN A CA 1
ATOM 607 C C . GLN A 1 78 ? 25.825 -7.385 -38.343 1.00 52.66 78 GLN A C 1
ATOM 609 O O . GLN A 1 78 ? 26.583 -6.422 -38.367 1.00 52.66 78 GLN A O 1
ATOM 614 N N . ILE A 1 79 ? 26.259 -8.601 -38.017 1.00 53.28 79 ILE A N 1
ATOM 615 C CA . ILE A 1 79 ? 27.678 -8.932 -37.944 1.00 53.28 79 ILE A CA 1
ATOM 616 C C . ILE A 1 79 ? 28.036 -9.585 -39.276 1.00 53.28 79 ILE A C 1
ATOM 618 O O . ILE A 1 79 ? 27.609 -10.700 -39.571 1.00 53.28 79 ILE A O 1
ATOM 622 N N . SER A 1 80 ? 28.804 -8.870 -40.099 1.00 47.41 80 SER A N 1
ATOM 623 C CA . SER A 1 80 ? 29.387 -9.382 -41.343 1.00 47.41 80 SER A CA 1
ATOM 624 C C . SER A 1 80 ? 30.547 -10.339 -41.038 1.00 47.41 80 SER A C 1
ATOM 626 O O . SER A 1 80 ? 31.695 -10.104 -41.401 1.00 47.41 80 SER A O 1
ATOM 628 N N . SER A 1 81 ? 30.263 -11.429 -40.335 1.00 50.97 81 SER A N 1
ATOM 629 C CA . SER A 1 81 ? 31.164 -12.563 -40.162 1.00 50.97 81 SER A CA 1
ATOM 630 C C . SER A 1 81 ? 30.358 -13.812 -40.499 1.00 50.97 81 SER A C 1
ATOM 632 O O . SER A 1 81 ? 29.295 -14.040 -39.936 1.00 50.97 81 SER A O 1
ATOM 634 N N . GLY A 1 82 ? 30.807 -14.565 -41.509 1.00 51.50 82 GLY A N 1
ATOM 635 C CA . GLY A 1 82 ? 30.054 -15.599 -42.238 1.00 51.50 82 GLY A CA 1
ATOM 636 C C . GLY A 1 82 ? 29.640 -16.855 -41.456 1.00 51.50 82 GLY A C 1
ATOM 637 O O . GLY A 1 82 ? 29.765 -17.960 -41.973 1.00 51.50 82 GLY A O 1
ATOM 638 N N . ILE A 1 83 ? 29.139 -16.711 -40.230 1.00 52.94 83 ILE A N 1
ATOM 639 C CA . ILE A 1 83 ? 28.550 -17.765 -39.408 1.00 52.94 83 ILE A CA 1
ATOM 640 C C . ILE A 1 83 ? 27.073 -17.416 -39.214 1.00 52.94 83 ILE A C 1
ATOM 642 O O . ILE A 1 83 ? 26.703 -16.554 -38.419 1.00 52.94 83 ILE A O 1
ATOM 646 N N . SER A 1 84 ? 26.214 -18.086 -39.975 1.00 51.75 84 SER A N 1
ATOM 647 C CA . SER A 1 84 ? 24.766 -17.873 -39.993 1.00 51.75 84 SER A CA 1
ATOM 648 C C . SER A 1 84 ? 24.074 -18.451 -38.750 1.00 51.75 84 SER A C 1
ATOM 650 O O . SER A 1 84 ? 23.339 -19.426 -38.852 1.00 51.75 84 SER A O 1
ATOM 652 N N . SER A 1 85 ? 24.303 -17.868 -37.571 1.00 51.16 85 SER A N 1
ATOM 653 C CA . SER A 1 85 ? 23.439 -18.049 -36.392 1.00 51.16 85 SER A CA 1
ATOM 654 C C . SER A 1 85 ? 23.785 -17.056 -35.276 1.00 51.16 85 SER A C 1
ATOM 656 O O . SER A 1 85 ? 24.263 -17.448 -34.211 1.00 51.16 85 SER A O 1
ATOM 658 N N . SER A 1 86 ? 23.545 -15.761 -35.478 1.00 59.06 86 SER A N 1
ATOM 659 C CA . SER A 1 86 ? 23.596 -14.792 -34.380 1.00 59.06 86 SER A CA 1
ATOM 660 C C . SER A 1 86 ? 22.253 -14.772 -33.647 1.00 59.06 86 SER A C 1
ATOM 662 O O . SER A 1 86 ? 21.411 -13.907 -33.876 1.00 59.06 86 SER A O 1
ATOM 664 N N . VAL A 1 87 ? 22.021 -15.754 -32.772 1.00 61.16 87 VAL A N 1
ATOM 665 C CA . VAL A 1 87 ? 20.950 -15.639 -31.772 1.00 61.16 87 VAL A CA 1
ATOM 666 C C . VAL A 1 87 ? 21.228 -14.406 -30.913 1.00 61.16 87 VAL A C 1
ATOM 668 O O . VAL A 1 87 ? 22.298 -14.302 -30.315 1.00 61.16 87 VAL A O 1
ATOM 671 N N . ASN A 1 88 ? 20.282 -13.465 -30.850 1.00 72.25 88 ASN A N 1
ATOM 672 C CA . ASN A 1 88 ? 20.418 -12.296 -29.990 1.00 72.25 88 ASN A CA 1
ATOM 673 C C . ASN A 1 88 ? 20.364 -12.745 -28.516 1.00 72.25 88 ASN A C 1
ATOM 675 O O . ASN A 1 88 ? 19.297 -13.044 -27.973 1.00 72.25 88 ASN A O 1
ATOM 679 N N . SER A 1 89 ? 21.530 -12.804 -27.865 1.00 79.56 89 SER A N 1
ATOM 680 C CA . SER A 1 89 ? 21.672 -13.188 -26.455 1.00 79.56 89 SER A CA 1
ATOM 681 C C . SER A 1 89 ? 20.750 -12.377 -25.543 1.00 79.56 89 SER A C 1
ATOM 683 O O . SER A 1 89 ? 20.143 -12.920 -24.623 1.00 79.56 89 SER A O 1
ATOM 685 N N . LEU A 1 90 ? 20.594 -11.085 -25.823 1.00 79.06 90 LEU A N 1
ATOM 686 C CA . LEU A 1 90 ? 19.820 -10.146 -25.019 1.00 79.06 90 LEU A CA 1
ATOM 687 C C . LEU A 1 90 ? 18.305 -10.384 -25.162 1.00 79.06 90 LEU A C 1
ATOM 689 O O . LEU A 1 90 ? 17.586 -10.370 -24.162 1.00 79.06 90 LEU A O 1
ATOM 693 N N . GLN A 1 91 ? 17.833 -10.763 -26.352 1.00 82.06 91 GLN A N 1
ATOM 694 C CA . GLN A 1 91 ? 16.454 -11.219 -26.560 1.00 82.06 91 GLN A CA 1
ATOM 695 C C . GLN A 1 91 ? 16.144 -12.498 -25.761 1.00 82.06 91 GLN A C 1
ATOM 697 O O . GLN A 1 91 ? 15.082 -12.610 -25.146 1.00 82.06 91 GLN A O 1
ATOM 702 N N . ILE A 1 92 ? 17.079 -13.455 -25.712 1.00 84.31 92 ILE A N 1
ATOM 703 C CA . ILE A 1 92 ? 16.924 -14.687 -24.919 1.00 84.31 92 ILE A CA 1
ATOM 704 C C . ILE A 1 92 ? 16.796 -14.356 -23.426 1.00 84.31 92 ILE A C 1
ATOM 706 O O . ILE A 1 92 ? 15.912 -14.898 -22.757 1.00 84.31 92 ILE A O 1
ATOM 710 N N . PHE A 1 93 ? 17.609 -13.429 -22.909 1.00 87.50 93 PHE A N 1
ATOM 711 C CA . PHE A 1 93 ? 17.488 -12.957 -21.526 1.00 87.50 93 PHE A CA 1
ATOM 712 C C . PHE A 1 93 ? 16.118 -12.331 -21.246 1.00 87.50 93 PHE A C 1
ATOM 714 O O . PHE A 1 93 ? 15.483 -12.696 -20.254 1.00 87.50 93 PHE A O 1
ATOM 721 N N . PHE A 1 94 ? 15.618 -11.447 -22.117 1.00 87.62 94 PHE A N 1
ATOM 722 C CA . PHE A 1 94 ? 14.288 -10.850 -21.943 1.00 87.62 94 PHE A CA 1
ATOM 723 C C . PHE A 1 94 ? 13.164 -11.877 -22.021 1.00 87.62 94 PHE A C 1
ATOM 725 O O . PHE A 1 94 ? 12.197 -11.785 -21.263 1.00 87.62 94 PHE A O 1
ATOM 732 N N . ARG A 1 95 ? 13.302 -12.890 -22.877 1.00 89.69 95 ARG A N 1
ATOM 733 C CA . ARG A 1 95 ? 12.340 -13.987 -22.981 1.00 89.69 95 ARG A CA 1
ATOM 734 C C . ARG A 1 95 ? 12.285 -14.828 -21.711 1.00 89.69 95 ARG A C 1
ATOM 736 O O . ARG A 1 95 ? 11.196 -15.085 -21.198 1.00 89.69 95 ARG A O 1
ATOM 743 N N . ILE A 1 96 ? 13.442 -15.220 -21.177 1.00 92.25 96 ILE A N 1
ATOM 744 C CA . ILE A 1 96 ? 13.533 -15.945 -19.901 1.00 92.25 96 ILE A CA 1
ATOM 745 C C . ILE A 1 96 ? 12.982 -15.072 -18.767 1.00 92.25 96 ILE A C 1
ATOM 747 O O . ILE A 1 96 ? 12.145 -15.533 -17.991 1.00 92.25 96 ILE A O 1
ATOM 751 N N . GLY A 1 97 ? 13.377 -13.797 -18.711 1.00 93.56 97 GLY A N 1
ATOM 752 C CA . GLY A 1 97 ? 12.884 -12.827 -17.732 1.00 93.56 97 GLY A CA 1
ATOM 753 C C . GLY A 1 97 ? 11.362 -12.676 -17.766 1.00 93.56 97 GLY A C 1
ATOM 754 O O . GLY A 1 97 ? 10.721 -12.737 -16.720 1.00 93.56 97 GLY A O 1
ATOM 755 N N . ALA A 1 98 ? 10.763 -12.587 -18.955 1.00 94.38 98 ALA A N 1
ATOM 756 C CA . ALA A 1 98 ? 9.315 -12.506 -19.125 1.00 94.38 98 ALA A CA 1
ATOM 757 C C . ALA A 1 98 ? 8.588 -13.774 -18.637 1.00 94.38 98 ALA A C 1
ATOM 759 O O . ALA A 1 98 ? 7.512 -13.670 -18.045 1.00 94.38 98 ALA A O 1
ATOM 760 N N . LEU A 1 99 ? 9.165 -14.965 -18.838 1.00 95.38 99 LEU A N 1
ATOM 761 C CA . LEU A 1 99 ? 8.603 -16.224 -18.329 1.00 95.38 99 LEU A CA 1
ATOM 762 C C . LEU A 1 99 ? 8.677 -16.310 -16.801 1.00 95.38 99 LEU A C 1
ATOM 764 O O . LEU A 1 99 ? 7.691 -16.675 -16.155 1.00 95.38 99 LEU A O 1
ATOM 768 N N . VAL A 1 100 ? 9.820 -15.943 -16.215 1.00 96.50 100 VAL A N 1
ATOM 769 C CA . VAL A 1 100 ? 9.998 -15.880 -14.755 1.00 96.50 100 VAL A CA 1
ATOM 770 C C . VAL A 1 100 ? 9.026 -14.869 -14.149 1.00 96.50 100 VAL A C 1
ATOM 772 O O . VAL A 1 100 ? 8.333 -15.178 -13.178 1.00 96.50 100 VAL A O 1
ATOM 775 N N . TRP A 1 101 ? 8.917 -13.687 -14.757 1.00 96.69 101 TRP A N 1
ATOM 776 C CA . TRP A 1 101 ? 7.980 -12.647 -14.349 1.00 96.69 101 TRP A CA 1
ATOM 777 C C . TRP A 1 101 ? 6.536 -13.152 -14.352 1.00 96.69 101 TRP A C 1
ATOM 779 O O . TRP A 1 101 ? 5.868 -13.057 -13.321 1.00 96.69 101 TRP A O 1
ATOM 789 N N . LEU A 1 102 ? 6.079 -13.745 -15.462 1.00 96.44 102 LEU A N 1
ATOM 790 C CA . LEU A 1 102 ? 4.717 -14.262 -15.597 1.00 96.44 102 LEU A CA 1
ATOM 791 C C . LEU A 1 102 ? 4.427 -15.371 -14.579 1.00 96.44 102 LEU A C 1
ATOM 793 O O . LEU A 1 102 ? 3.355 -15.394 -13.976 1.00 96.44 102 LEU A O 1
ATOM 797 N N . THR A 1 103 ? 5.395 -16.258 -14.347 1.00 96.81 103 THR A N 1
ATOM 798 C CA . THR A 1 103 ? 5.281 -17.320 -13.338 1.00 96.81 103 THR A CA 1
ATOM 799 C C . THR A 1 103 ? 5.092 -16.729 -11.941 1.00 96.81 103 THR A C 1
ATOM 801 O O . THR A 1 103 ? 4.209 -17.168 -11.204 1.00 96.81 103 THR A O 1
ATOM 804 N N . GLY A 1 104 ? 5.857 -15.690 -11.588 1.00 96.38 104 GLY A N 1
ATOM 805 C CA . GLY A 1 104 ? 5.706 -14.982 -10.315 1.00 96.38 104 GLY A CA 1
ATOM 806 C C . GLY A 1 104 ? 4.343 -14.297 -10.159 1.00 96.38 104 GLY A C 1
ATOM 807 O O . GLY A 1 104 ? 3.723 -14.412 -9.100 1.00 96.38 104 GLY A O 1
ATOM 808 N N . VAL A 1 105 ? 3.825 -13.669 -11.223 1.00 96.38 105 VAL A N 1
ATOM 809 C CA . VAL A 1 105 ? 2.471 -13.080 -11.238 1.00 96.38 105 VAL A CA 1
ATOM 810 C C . VAL A 1 105 ? 1.417 -14.160 -10.975 1.00 96.38 105 VAL A C 1
ATOM 812 O O . VAL A 1 105 ? 0.585 -14.010 -10.080 1.00 96.38 105 VAL A O 1
ATOM 815 N N . ILE A 1 106 ? 1.469 -15.276 -11.711 1.00 96.88 106 ILE A N 1
ATOM 816 C CA . ILE A 1 106 ? 0.518 -16.389 -11.564 1.00 96.88 106 ILE A CA 1
ATOM 817 C C . ILE A 1 106 ? 0.571 -16.968 -10.148 1.00 96.88 106 IL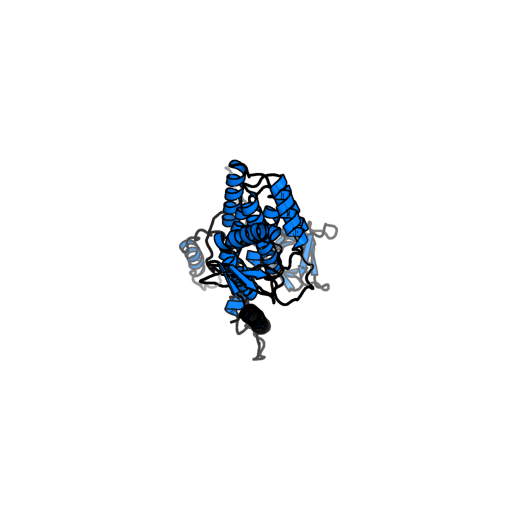E A C 1
ATOM 819 O O . ILE A 1 106 ? -0.480 -17.207 -9.549 1.00 96.88 106 ILE A O 1
ATOM 823 N N . LEU A 1 107 ? 1.768 -17.162 -9.590 1.00 96.19 107 LEU A N 1
ATOM 824 C CA . LEU A 1 107 ? 1.952 -17.670 -8.232 1.00 96.19 107 LEU A CA 1
ATOM 825 C C . LEU A 1 107 ? 1.302 -16.738 -7.194 1.00 96.19 107 LEU A C 1
ATOM 827 O O . LEU A 1 107 ? 0.513 -17.198 -6.369 1.00 96.19 107 LEU A O 1
ATOM 831 N N . MET A 1 108 ? 1.569 -15.431 -7.274 1.00 94.50 108 MET A N 1
ATOM 832 C CA . MET A 1 108 ? 1.014 -14.417 -6.366 1.00 94.50 108 MET A CA 1
ATOM 833 C C . MET A 1 108 ? -0.514 -14.306 -6.466 1.00 94.50 108 MET A C 1
ATOM 835 O O . MET A 1 108 ? -1.197 -14.188 -5.445 1.00 94.50 108 MET A O 1
ATOM 839 N N . LEU A 1 109 ? -1.073 -14.375 -7.678 1.00 94.88 109 LEU A N 1
ATOM 840 C CA . LEU A 1 109 ? -2.522 -14.335 -7.893 1.00 94.88 109 LEU A CA 1
ATOM 841 C C . LEU A 1 109 ? -3.211 -15.615 -7.412 1.00 94.88 109 LEU A C 1
ATOM 843 O O . LEU A 1 109 ? -4.227 -15.542 -6.721 1.00 94.88 109 LEU A O 1
ATOM 847 N N . THR A 1 110 ? -2.641 -16.782 -7.721 1.00 94.88 110 THR A N 1
ATOM 848 C CA . THR A 1 110 ? -3.153 -18.081 -7.254 1.00 94.88 110 THR A CA 1
ATOM 849 C C . THR A 1 110 ? -3.195 -18.114 -5.738 1.00 94.88 110 THR A C 1
ATOM 851 O O . THR A 1 110 ? -4.189 -18.514 -5.138 1.00 94.88 110 THR A O 1
ATOM 854 N N . TYR A 1 111 ? -2.134 -17.625 -5.112 1.00 89.75 111 TYR A N 1
ATOM 855 C CA . TYR A 1 111 ? -2.052 -17.472 -3.679 1.00 89.75 111 TYR A CA 1
ATOM 856 C C . TYR A 1 111 ? -3.121 -16.528 -3.108 1.00 89.75 111 TYR A C 1
ATOM 858 O O . TYR A 1 111 ? -3.792 -16.893 -2.146 1.00 89.75 111 TYR A O 1
ATOM 866 N N . ALA A 1 112 ? -3.347 -15.354 -3.708 1.00 88.81 112 ALA A N 1
ATOM 867 C CA . ALA A 1 112 ? -4.396 -14.437 -3.256 1.00 88.81 112 ALA A CA 1
ATOM 868 C C . ALA A 1 112 ? -5.790 -15.075 -3.333 1.00 88.81 112 ALA A C 1
ATOM 870 O O . ALA A 1 112 ? -6.579 -14.960 -2.393 1.00 88.81 112 ALA A O 1
ATOM 871 N N . VAL A 1 113 ? -6.077 -15.789 -4.425 1.00 91.88 113 VAL A N 1
ATOM 872 C CA . VAL A 1 113 ? -7.336 -16.522 -4.606 1.00 91.88 113 VAL A CA 1
ATOM 873 C C . VAL A 1 113 ? -7.455 -17.655 -3.588 1.00 91.88 113 VAL A C 1
ATOM 875 O O . VAL A 1 113 ? -8.496 -17.783 -2.945 1.00 91.88 113 VAL A O 1
ATOM 878 N N . ALA A 1 114 ? -6.401 -18.450 -3.392 1.00 91.75 114 ALA A N 1
ATOM 879 C CA . ALA A 1 114 ? -6.383 -19.535 -2.416 1.00 91.75 114 ALA A CA 1
ATOM 880 C C . ALA A 1 114 ? -6.639 -19.003 -1.000 1.00 91.75 114 ALA A C 1
ATOM 882 O O . ALA A 1 114 ? -7.544 -19.488 -0.323 1.00 91.75 114 ALA A O 1
ATOM 883 N N . THR A 1 115 ? -5.929 -17.955 -0.579 1.00 86.38 115 THR A N 1
ATOM 884 C CA . THR A 1 115 ? -6.121 -17.305 0.724 1.00 86.38 115 THR A CA 1
ATOM 885 C C . THR A 1 115 ? -7.537 -16.751 0.873 1.00 86.38 115 THR A C 1
ATOM 887 O O . THR A 1 115 ? -8.178 -16.982 1.898 1.00 86.38 115 THR A O 1
ATOM 890 N N . TYR A 1 116 ? -8.084 -16.101 -0.159 1.00 88.31 116 TYR A N 1
ATOM 891 C CA . TYR A 1 116 ? -9.471 -15.630 -0.147 1.00 88.31 116 TYR A CA 1
ATOM 892 C C . TYR A 1 116 ? -10.475 -16.779 0.038 1.00 88.31 116 TYR A C 1
ATOM 894 O O . TYR A 1 116 ? -11.384 -16.685 0.864 1.00 88.31 116 TYR A O 1
ATOM 902 N N . VAL A 1 117 ? -10.303 -17.888 -0.689 1.00 90.88 117 VAL A N 1
ATOM 903 C CA . VAL A 1 117 ? -11.171 -19.071 -0.583 1.00 90.88 117 VAL A CA 1
ATOM 904 C C . VAL A 1 117 ? -11.048 -19.731 0.789 1.00 90.88 117 VAL A C 1
ATOM 906 O O . VAL A 1 117 ? -12.066 -20.105 1.369 1.00 90.88 117 VAL A O 1
ATOM 909 N N . LEU A 1 118 ? -9.833 -19.857 1.327 1.00 90.88 118 LEU A N 1
ATOM 910 C CA . LEU A 1 118 ? -9.593 -20.431 2.652 1.00 90.88 118 LEU A CA 1
ATOM 911 C C . LEU A 1 118 ? -10.259 -19.597 3.750 1.00 90.88 118 LEU A C 1
ATOM 913 O O . LEU A 1 118 ? -10.972 -20.154 4.584 1.00 90.88 118 LEU A O 1
ATOM 917 N N . ILE A 1 119 ? -10.111 -18.270 3.708 1.00 87.75 119 ILE A N 1
ATOM 918 C CA . ILE A 1 119 ? -10.776 -17.364 4.654 1.00 87.75 119 ILE A CA 1
ATOM 919 C C . ILE A 1 119 ? -12.298 -17.469 4.509 1.00 87.75 119 ILE A C 1
ATOM 921 O O . ILE A 1 119 ? -12.999 -17.595 5.509 1.00 87.75 119 ILE A O 1
ATOM 925 N N . ARG A 1 120 ? -12.823 -17.492 3.277 1.00 89.00 120 ARG A N 1
ATOM 926 C CA . ARG A 1 120 ? -14.266 -17.626 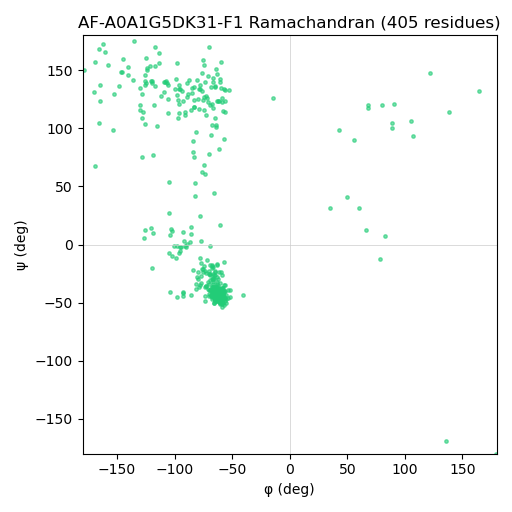3.023 1.00 89.00 120 ARG A CA 1
ATOM 927 C C . ARG A 1 120 ? -14.836 -18.945 3.552 1.00 89.00 120 ARG A C 1
ATOM 929 O O . ARG A 1 120 ? -15.960 -18.958 4.044 1.00 89.00 120 ARG A O 1
ATOM 936 N N . LYS A 1 121 ? -14.080 -20.043 3.453 1.00 89.81 121 LYS A N 1
ATOM 937 C CA . LYS A 1 121 ? -14.457 -21.341 4.030 1.00 89.81 121 LYS A CA 1
ATOM 938 C C . LYS A 1 121 ? -14.458 -21.291 5.557 1.00 89.81 121 LYS A C 1
ATOM 940 O O . LYS A 1 121 ? -15.427 -21.739 6.159 1.00 89.81 121 LYS A O 1
ATOM 945 N N . ARG A 1 122 ? -13.430 -20.697 6.167 1.00 88.38 122 ARG A N 1
ATOM 946 C CA . ARG A 1 122 ? -13.318 -20.517 7.623 1.00 88.38 122 ARG A CA 1
ATOM 947 C C . ARG A 1 122 ? -14.509 -19.760 8.212 1.00 88.38 122 ARG A C 1
ATOM 949 O O . ARG A 1 122 ? -15.121 -20.225 9.161 1.00 88.38 122 ARG A O 1
ATOM 956 N N . VAL A 1 123 ? -14.918 -18.657 7.588 1.00 90.19 123 VAL A N 1
ATOM 957 C CA . VAL A 1 123 ? -16.065 -17.864 8.071 1.00 90.19 123 VAL A CA 1
ATOM 958 C C . VAL A 1 123 ? -17.427 -18.351 7.570 1.00 90.19 123 VAL A C 1
ATOM 960 O O . VAL A 1 123 ? -18.430 -17.666 7.752 1.00 90.19 123 VAL A O 1
ATOM 963 N N . SER A 1 124 ? -17.504 -19.515 6.917 1.00 90.06 124 SER A N 1
ATOM 964 C CA . SER A 1 124 ? -18.774 -20.023 6.371 1.00 90.06 124 SER A CA 1
ATOM 965 C C . SER A 1 124 ? -19.795 -20.393 7.452 1.00 90.06 124 SER A C 1
ATOM 967 O O . SER A 1 124 ? -20.995 -20.326 7.201 1.00 90.06 124 SER A O 1
ATOM 969 N N . VAL A 1 125 ? -19.315 -20.716 8.655 1.00 90.50 125 VAL A N 1
ATOM 970 C CA . VAL A 1 125 ? -20.120 -21.065 9.836 1.00 90.50 125 VAL A CA 1
ATOM 971 C C . VAL A 1 125 ? -20.436 -19.860 10.732 1.00 90.50 125 VAL A C 1
ATOM 973 O O . VAL A 1 125 ? -20.918 -20.031 11.844 1.00 90.50 125 VAL A O 1
ATOM 976 N N . SER A 1 126 ? -20.161 -18.633 10.275 1.00 92.88 126 SER A N 1
ATOM 977 C CA . SER A 1 126 ? -20.400 -17.422 11.068 1.00 92.88 126 SER A CA 1
ATOM 978 C C . SER A 1 126 ? -21.889 -17.157 11.314 1.00 92.88 126 SER A C 1
ATOM 980 O O . SER A 1 126 ? -22.703 -17.294 10.394 1.00 92.88 126 SER A O 1
ATOM 982 N N . VAL A 1 127 ? -22.228 -16.655 12.498 1.00 93.12 127 VAL A N 1
ATOM 983 C CA . VAL A 1 127 ? -23.588 -16.266 12.885 1.00 93.12 127 VAL A CA 1
ATOM 984 C C . VAL A 1 127 ? -23.793 -14.773 12.642 1.00 93.12 127 VAL A C 1
ATOM 986 O O . VAL A 1 127 ? -22.952 -13.947 12.986 1.00 93.12 127 VAL A O 1
ATOM 989 N N . LYS A 1 128 ? -24.921 -14.398 12.033 1.00 94.62 128 LYS A N 1
ATOM 990 C CA . LYS A 1 128 ? -25.271 -12.990 11.812 1.00 94.62 128 LYS A CA 1
ATOM 991 C C . LYS A 1 128 ? -25.837 -12.383 13.098 1.00 94.62 128 LYS A C 1
ATOM 993 O O . LYS A 1 128 ? -26.843 -12.876 13.597 1.00 94.62 128 LYS A O 1
ATOM 998 N N . ILE A 1 129 ? -25.250 -11.279 13.558 1.00 90.75 129 ILE A N 1
ATOM 999 C CA . ILE A 1 129 ? -25.718 -10.541 14.746 1.00 90.75 129 ILE A CA 1
ATOM 1000 C C . ILE A 1 129 ? -26.449 -9.262 14.352 1.00 90.75 129 ILE A C 1
ATOM 1002 O O . ILE A 1 129 ? -27.490 -8.940 14.910 1.00 90.75 129 ILE A O 1
ATOM 1006 N N . ASP A 1 130 ? -25.923 -8.553 13.355 1.00 89.44 130 ASP A N 1
ATOM 1007 C CA . ASP A 1 130 ? -26.488 -7.300 12.855 1.00 89.44 130 ASP A CA 1
ATOM 1008 C C . ASP A 1 130 ? -26.494 -7.315 11.314 1.00 89.44 130 ASP A C 1
ATOM 1010 O O . ASP A 1 130 ? -25.990 -8.233 10.664 1.00 89.44 130 ASP A O 1
ATOM 1014 N N . SER A 1 131 ? -27.072 -6.293 10.691 1.00 85.94 131 SER A N 1
ATOM 1015 C CA . SER A 1 131 ? -27.155 -6.057 9.250 1.00 85.94 131 SER A CA 1
ATOM 1016 C C . SER A 1 131 ? -25.862 -6.389 8.489 1.00 85.94 131 SER A C 1
ATOM 1018 O O . SER A 1 131 ? -25.937 -7.050 7.448 1.00 85.94 131 SER A O 1
ATOM 1020 N N . LYS A 1 132 ? -24.690 -5.994 9.014 1.00 90.62 132 LYS A N 1
ATOM 1021 C CA . LYS A 1 132 ? -23.362 -6.220 8.405 1.00 90.62 132 LYS A CA 1
ATOM 1022 C C . LYS A 1 132 ? -22.332 -6.893 9.321 1.00 90.62 132 LYS A C 1
ATOM 1024 O O . LYS A 1 132 ? -21.184 -7.022 8.899 1.00 90.62 132 LYS A O 1
ATOM 1029 N N . VAL A 1 133 ? -22.720 -7.324 10.523 1.00 94.06 133 VAL A N 1
ATOM 1030 C CA . VAL A 1 133 ? -21.803 -7.890 11.530 1.00 94.06 133 VAL A CA 1
ATOM 1031 C C . VAL A 1 133 ? -22.078 -9.377 11.721 1.00 94.06 133 VAL A C 1
ATOM 1033 O O . VAL A 1 133 ? -23.220 -9.781 11.957 1.00 94.06 133 VAL A O 1
ATOM 1036 N N . TYR A 1 134 ? -21.018 -10.170 11.616 1.00 94.00 134 TYR A N 1
ATOM 1037 C CA . TYR A 1 134 ? -21.021 -11.619 11.741 1.00 94.00 134 TYR A CA 1
ATOM 1038 C C . TYR A 1 134 ? -20.008 -12.038 12.803 1.00 94.00 134 TYR A C 1
ATOM 1040 O O . TYR A 1 134 ? -18.897 -11.521 12.837 1.00 94.00 134 TYR A O 1
ATOM 1048 N N . GLU A 1 135 ? -20.385 -12.982 13.648 1.00 93.12 135 GLU A N 1
ATOM 1049 C CA . GLU A 1 135 ? -19.539 -13.541 14.699 1.00 93.12 135 GLU A CA 1
ATOM 1050 C C . GLU A 1 135 ? -19.106 -14.956 14.323 1.00 93.12 135 GLU A C 1
ATOM 1052 O O . GLU A 1 135 ? -19.862 -15.701 13.692 1.00 93.12 135 GLU A O 1
ATOM 1057 N N . CYS A 1 136 ? -17.854 -15.303 14.612 1.00 90.44 136 CYS A N 1
ATOM 1058 C CA . CYS A 1 136 ? -17.275 -16.580 14.215 1.00 90.44 136 CYS A CA 1
ATOM 1059 C C . CYS A 1 136 ? -16.243 -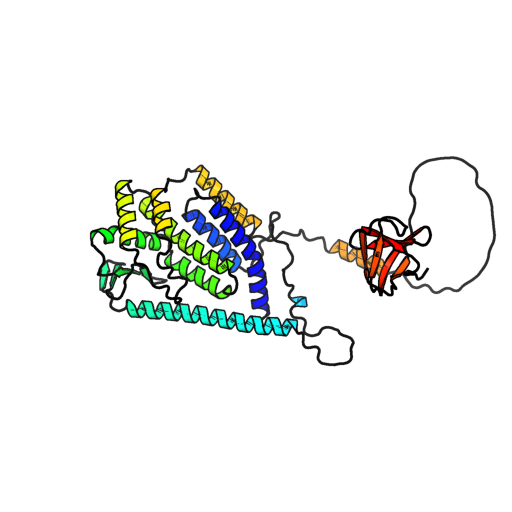17.067 15.241 1.00 90.44 136 CYS A C 1
ATOM 1061 O O . CYS A 1 136 ? -15.387 -16.302 15.680 1.00 90.44 136 CYS A O 1
ATOM 1063 N N . ASP A 1 137 ? -16.303 -18.359 15.571 1.00 88.75 137 ASP A N 1
ATOM 1064 C CA . ASP A 1 137 ? -15.407 -18.988 16.552 1.00 88.75 137 ASP A CA 1
ATOM 1065 C C . ASP A 1 137 ? -14.019 -19.321 15.975 1.00 88.75 137 ASP A C 1
ATOM 1067 O O . ASP A 1 137 ? -13.027 -19.309 16.697 1.00 88.75 137 ASP A O 1
ATOM 1071 N N . ASP A 1 138 ? -13.923 -19.609 14.669 1.00 84.25 138 ASP A N 1
ATOM 1072 C CA . ASP A 1 138 ? -12.671 -20.030 14.005 1.00 84.25 138 ASP A CA 1
ATOM 1073 C C . ASP A 1 138 ? -11.802 -18.838 13.551 1.00 84.25 138 ASP A C 1
ATOM 1075 O O . ASP A 1 138 ? -10.898 -18.976 12.723 1.00 84.25 138 ASP A O 1
ATOM 1079 N N . ILE A 1 139 ? -12.079 -17.632 14.055 1.00 83.25 139 ILE A N 1
ATOM 1080 C CA . ILE A 1 139 ? -11.268 -16.438 13.800 1.00 83.25 139 ILE A CA 1
ATOM 1081 C C . ILE A 1 139 ? -10.740 -15.878 15.114 1.00 83.25 139 ILE A C 1
ATOM 1083 O O . ILE A 1 139 ? -11.430 -15.859 16.123 1.00 83.25 139 ILE A O 1
ATOM 1087 N N . SER A 1 140 ? -9.492 -15.419 15.093 1.00 76.25 140 SER A N 1
ATOM 1088 C CA . SER A 1 140 ? -8.837 -14.805 16.251 1.00 76.25 140 SER A CA 1
ATOM 1089 C C . SER A 1 140 ? -8.858 -13.279 16.208 1.00 76.25 140 SER A C 1
ATOM 1091 O O . SER A 1 140 ? -8.485 -12.644 17.181 1.00 76.25 140 SER A O 1
ATOM 1093 N N . ASP A 1 141 ? -9.227 -12.700 15.066 1.00 78.69 141 ASP A N 1
ATOM 1094 C CA . ASP A 1 141 ? -9.141 -11.270 14.803 1.00 78.69 141 ASP A CA 1
ATOM 1095 C C . ASP A 1 141 ? -10.354 -10.790 14.024 1.00 78.69 141 ASP A C 1
ATOM 1097 O O . ASP A 1 141 ? -10.947 -11.551 13.252 1.00 78.69 141 ASP A O 1
ATOM 1101 N N . SER A 1 142 ? -10.681 -9.513 14.207 1.00 85.00 142 SER A N 1
ATOM 1102 C CA . SER A 1 142 ? -11.743 -8.862 13.446 1.00 85.00 142 SER A CA 1
ATOM 1103 C C . SER A 1 142 ? -11.231 -8.446 12.071 1.00 85.00 142 SER A C 1
ATOM 1105 O O . SER A 1 142 ? -10.076 -8.049 11.918 1.00 85.00 142 SER A O 1
ATOM 1107 N N . PHE A 1 143 ? -12.064 -8.589 11.043 1.00 86.94 143 PHE A N 1
ATOM 1108 C CA . PHE A 1 143 ? -11.721 -8.142 9.695 1.00 86.94 143 PHE A CA 1
ATOM 1109 C C . PHE A 1 143 ? -12.952 -7.972 8.810 1.00 86.94 143 PHE A C 1
ATOM 1111 O O . PHE A 1 143 ? -14.037 -8.495 9.072 1.00 86.94 143 PHE A O 1
ATOM 1118 N N . ILE A 1 144 ? -12.753 -7.293 7.683 1.00 88.62 144 ILE A N 1
ATOM 1119 C CA . ILE A 1 144 ? -13.756 -7.141 6.631 1.00 88.62 144 ILE A CA 1
ATOM 1120 C C . ILE A 1 144 ? -13.481 -8.122 5.497 1.00 88.62 144 ILE A C 1
ATOM 1122 O O . ILE A 1 144 ? -12.363 -8.203 4.987 1.00 88.62 144 ILE A O 1
ATOM 1126 N N . LEU A 1 145 ? -14.524 -8.810 5.035 1.00 87.62 145 LEU A N 1
ATOM 1127 C CA . LEU A 1 145 ? -14.453 -9.676 3.861 1.00 87.62 145 LEU A CA 1
ATOM 1128 C C . LEU A 1 145 ? -15.582 -9.370 2.870 1.00 87.62 145 LEU A C 1
ATOM 1130 O O . LEU A 1 145 ? -16.752 -9.263 3.240 1.00 87.62 145 LEU A O 1
ATOM 1134 N N . GLY A 1 146 ? -15.222 -9.282 1.586 1.00 84.44 146 GLY A N 1
ATOM 1135 C CA . GLY A 1 146 ? -16.141 -9.089 0.459 1.00 84.44 146 GLY A CA 1
ATOM 1136 C C . GLY A 1 146 ? -15.838 -7.834 -0.366 1.00 84.44 146 GLY A C 1
ATOM 1137 O O . GLY A 1 146 ? -15.387 -6.831 0.173 1.00 84.44 146 GLY A O 1
ATOM 1138 N N . THR A 1 147 ? -16.097 -7.900 -1.677 1.00 80.62 147 THR A N 1
ATOM 1139 C CA . THR A 1 147 ? -15.827 -6.798 -2.625 1.00 80.62 147 THR A CA 1
ATOM 1140 C C . THR A 1 147 ? -17.072 -5.959 -2.926 1.00 80.62 147 THR A C 1
ATOM 1142 O O . THR A 1 147 ? -17.003 -4.740 -2.914 1.00 80.62 147 THR A O 1
ATOM 1145 N N . ILE A 1 148 ? -18.221 -6.598 -3.184 1.00 82.25 148 ILE A N 1
ATOM 1146 C CA . ILE A 1 148 ? -19.476 -5.911 -3.563 1.00 82.25 148 ILE A CA 1
ATOM 1147 C C . ILE A 1 148 ? -20.342 -5.622 -2.330 1.00 82.25 148 ILE A C 1
ATOM 1149 O O . ILE A 1 148 ? -20.932 -4.555 -2.192 1.00 82.25 148 ILE A O 1
ATOM 1153 N N . SER A 1 149 ? -20.408 -6.582 -1.410 1.00 85.44 149 SER A N 1
ATOM 1154 C CA . SER A 1 149 ? -21.181 -6.494 -0.171 1.00 85.44 149 SER A CA 1
ATOM 1155 C C . SER A 1 149 ? -20.272 -6.852 1.010 1.00 85.44 149 SER A C 1
ATOM 1157 O O . SER A 1 149 ? -20.331 -7.989 1.493 1.00 85.44 149 SER A O 1
ATOM 1159 N N . PRO A 1 150 ? -19.370 -5.941 1.421 1.00 89.81 150 PRO A N 1
ATOM 1160 C CA . PRO A 1 150 ? -18.408 -6.220 2.478 1.00 89.81 150 PRO A CA 1
ATOM 1161 C C . PRO A 1 150 ? -19.125 -6.454 3.815 1.00 89.81 150 PRO A C 1
ATOM 1163 O O . PRO A 1 150 ? -20.069 -5.738 4.167 1.00 89.81 150 PRO A O 1
ATOM 1166 N N . LYS A 1 151 ? -18.678 -7.477 4.545 1.00 91.88 151 LYS A N 1
ATOM 1167 C CA . LYS A 1 151 ? -19.204 -7.898 5.850 1.00 91.88 151 LYS A CA 1
ATOM 1168 C C . LYS A 1 151 ? -18.097 -7.809 6.894 1.00 91.88 151 LYS A C 1
ATOM 1170 O O . LYS A 1 151 ? -16.955 -8.146 6.583 1.00 91.88 151 LYS A O 1
ATOM 1175 N N . VAL A 1 152 ? -18.444 -7.366 8.099 1.00 92.50 152 VAL A N 1
ATOM 1176 C CA . VAL A 1 152 ? -17.539 -7.331 9.253 1.00 92.50 152 VAL A CA 1
ATOM 1177 C C . VAL A 1 152 ? -17.645 -8.661 9.983 1.00 92.50 152 VAL A C 1
ATOM 1179 O O . VAL A 1 152 ? -18.751 -9.078 10.329 1.00 92.50 152 VAL A O 1
ATOM 1182 N N . TYR A 1 153 ? -16.508 -9.303 10.207 1.00 90.81 153 TYR A N 1
ATOM 1183 C CA . TYR A 1 153 ? -16.381 -10.525 10.986 1.00 90.81 153 TYR A CA 1
ATOM 1184 C C . TYR A 1 153 ? -15.669 -10.207 12.298 1.00 90.81 153 TYR A C 1
ATOM 1186 O O . TYR A 1 153 ? -14.637 -9.540 12.271 1.00 90.81 153 TYR A O 1
ATOM 1194 N N . ILE A 1 154 ? -16.222 -10.668 13.418 1.00 91.19 154 ILE A N 1
ATOM 1195 C CA . ILE A 1 154 ? -15.662 -10.499 14.765 1.00 91.19 154 ILE A CA 1
ATOM 1196 C C . ILE A 1 154 ? -15.511 -11.860 15.465 1.00 91.19 154 ILE A C 1
ATOM 1198 O O . ILE A 1 154 ? -16.336 -12.750 15.233 1.00 91.19 154 ILE A O 1
ATOM 1202 N N . PRO A 1 155 ? -14.477 -12.047 16.302 1.00 90.12 155 PRO A N 1
ATOM 1203 C CA . PRO A 1 155 ? -14.306 -13.277 17.061 1.00 90.12 155 PRO A CA 1
ATOM 1204 C C . PRO A 1 155 ? -15.312 -13.354 18.213 1.00 90.12 155 PRO A C 1
ATOM 1206 O O . PRO A 1 155 ? -15.532 -12.365 18.911 1.00 90.12 155 PRO A O 1
ATOM 1209 N N . SER A 1 156 ? -15.874 -14.537 18.464 1.00 87.75 156 SER A N 1
ATOM 1210 C CA . SER A 1 156 ? -16.829 -14.754 19.568 1.00 87.75 156 SER A CA 1
ATOM 1211 C C . SER A 1 156 ? -16.196 -14.612 20.955 1.00 87.75 156 SER A C 1
ATOM 1213 O O . SER A 1 156 ? -16.882 -14.393 21.948 1.00 87.75 156 SER A O 1
ATOM 1215 N N . SER A 1 157 ? -14.868 -14.720 21.042 1.00 85.88 157 SER A N 1
ATOM 1216 C CA . SER A 1 157 ? -14.108 -14.520 22.279 1.00 85.88 157 SER A CA 1
ATOM 1217 C C . SER A 1 157 ? -13.932 -13.046 22.658 1.00 85.88 157 SER A C 1
ATOM 1219 O O . SER A 1 157 ? -13.211 -12.750 23.611 1.00 85.88 157 SER A O 1
ATOM 1221 N N . LEU A 1 158 ? -14.512 -12.113 21.895 1.00 85.00 158 LEU A N 1
ATOM 1222 C CA . LEU A 1 158 ? -14.288 -10.689 22.092 1.00 85.00 158 LEU A CA 1
ATOM 1223 C C . LEU A 1 158 ? -15.043 -10.154 23.323 1.00 85.00 158 LEU A C 1
ATOM 1225 O O . LEU A 1 158 ? -16.270 -10.263 23.369 1.00 85.00 158 LEU A O 1
ATOM 1229 N N . PRO A 1 159 ? -14.358 -9.514 24.292 1.00 86.00 159 PRO A N 1
ATOM 1230 C CA . PRO A 1 159 ? -15.019 -8.920 25.451 1.00 86.00 159 PRO A CA 1
ATOM 1231 C C . PRO A 1 159 ? -16.028 -7.834 25.055 1.00 86.00 159 PRO A C 1
ATOM 1233 O O . PRO A 1 159 ? -15.753 -7.018 24.173 1.00 86.00 159 PRO A O 1
ATOM 1236 N N . GLU A 1 160 ? -17.159 -7.749 25.762 1.00 84.19 160 GLU A N 1
ATOM 1237 C CA . GLU A 1 160 ? -18.217 -6.767 25.465 1.00 84.19 160 GLU A CA 1
ATOM 1238 C C . GLU A 1 160 ? -17.711 -5.315 25.483 1.00 84.19 160 GLU A C 1
ATOM 1240 O O . GLU A 1 160 ? -18.034 -4.547 24.579 1.00 84.19 160 GLU A O 1
ATOM 1245 N N . GLY A 1 161 ? -16.843 -4.956 26.437 1.00 82.69 161 GLY A N 1
ATOM 1246 C CA . GLY A 1 161 ? -16.243 -3.615 26.503 1.00 82.69 161 GLY A CA 1
ATOM 1247 C C . GLY A 1 161 ? -15.295 -3.294 25.337 1.00 82.69 161 GLY A C 1
ATOM 1248 O O . GLY A 1 161 ? -15.186 -2.145 24.918 1.00 82.69 161 GLY A O 1
ATOM 1249 N N . ALA A 1 162 ? -14.646 -4.306 24.751 1.00 85.62 162 ALA A N 1
ATOM 1250 C CA . ALA A 1 162 ? -13.769 -4.138 23.587 1.00 85.62 162 ALA A CA 1
ATOM 1251 C C . ALA A 1 162 ? -14.554 -4.049 22.267 1.00 85.62 162 ALA A C 1
ATOM 1253 O O . ALA A 1 162 ? -14.116 -3.411 21.304 1.00 85.62 162 ALA A O 1
ATOM 1254 N N . ARG A 1 163 ? -15.732 -4.680 22.232 1.00 88.94 163 ARG A N 1
ATOM 1255 C CA . ARG A 1 163 ? -16.569 -4.839 21.041 1.00 88.94 163 ARG A CA 1
ATOM 1256 C C . ARG A 1 163 ? -16.963 -3.514 20.409 1.00 88.94 163 ARG A C 1
ATOM 1258 O O . ARG A 1 163 ? -16.873 -3.379 19.191 1.00 88.94 163 ARG A O 1
ATOM 1265 N N . GLU A 1 164 ? -17.374 -2.532 21.206 1.00 88.69 164 GLU A N 1
ATOM 1266 C CA . GLU A 1 164 ? -17.806 -1.233 20.683 1.00 88.69 164 GLU A CA 1
ATOM 1267 C C . GLU A 1 164 ? -16.674 -0.519 19.929 1.00 88.69 164 GLU A C 1
ATOM 1269 O O . GLU A 1 164 ? -16.860 -0.054 18.801 1.00 88.69 164 GLU A O 1
ATOM 1274 N N . TYR A 1 165 ? -15.484 -0.464 20.525 1.00 88.75 165 TYR A N 1
ATOM 1275 C CA . TYR A 1 165 ? -14.325 0.205 19.942 1.00 88.75 165 TYR A CA 1
ATOM 1276 C C . TYR A 1 165 ? -13.798 -0.508 18.693 1.00 88.75 165 TYR A C 1
ATOM 1278 O O . TYR A 1 165 ? -13.457 0.155 17.710 1.00 88.75 165 TYR A O 1
ATOM 1286 N N . ILE A 1 166 ? -13.788 -1.842 18.695 1.00 89.38 166 ILE A N 1
ATOM 1287 C CA . ILE A 1 166 ? -13.377 -2.641 17.534 1.00 89.38 166 ILE A CA 1
ATOM 1288 C C . ILE A 1 166 ? -14.384 -2.500 16.396 1.00 89.38 166 ILE A C 1
ATOM 1290 O O . ILE A 1 166 ? -13.992 -2.245 15.262 1.00 89.38 166 ILE A O 1
ATOM 1294 N N . LEU A 1 167 ? -15.688 -2.552 16.678 1.00 91.19 167 LEU A N 1
ATOM 1295 C CA . LEU A 1 167 ? -16.696 -2.312 15.647 1.00 91.19 167 LEU A CA 1
ATOM 1296 C C . LEU A 1 167 ? -16.584 -0.895 15.074 1.00 91.19 167 LEU A C 1
ATOM 1298 O O . LEU A 1 167 ? -16.634 -0.737 13.855 1.00 91.19 167 LEU A O 1
ATOM 1302 N N . LYS A 1 168 ? -16.367 0.135 15.906 1.00 91.12 168 LYS A N 1
ATOM 1303 C CA . LYS A 1 168 ? -16.097 1.503 15.422 1.00 91.12 168 LYS A CA 1
ATOM 1304 C C . LYS A 1 168 ? -14.887 1.543 14.478 1.00 91.12 168 LYS A C 1
ATOM 1306 O O . LYS A 1 168 ? -14.946 2.239 13.461 1.00 91.12 168 LYS A O 1
ATOM 1311 N N . HIS A 1 169 ? -13.829 0.789 14.777 1.00 91.50 169 HIS A N 1
ATOM 1312 C CA . HIS A 1 169 ? -12.644 0.660 13.928 1.00 91.50 169 HIS A CA 1
ATOM 1313 C C . HIS A 1 169 ? -12.949 -0.037 12.589 1.00 91.50 169 HIS A C 1
ATOM 1315 O O . HIS A 1 169 ? -12.689 0.526 11.523 1.00 91.50 169 HIS A O 1
ATOM 1321 N N . GLU A 1 170 ? -13.607 -1.195 12.609 1.00 90.69 170 GLU A N 1
ATOM 1322 C CA . GLU A 1 170 ? -13.986 -1.919 11.388 1.00 90.69 170 GLU A CA 1
ATOM 1323 C C . GLU A 1 170 ? -14.974 -1.116 10.519 1.00 90.69 170 GLU A C 1
ATOM 1325 O O . GLU A 1 170 ? -14.852 -1.034 9.294 1.00 90.69 170 GLU A O 1
ATOM 1330 N N . PHE A 1 171 ? -15.935 -0.415 11.124 1.00 92.44 171 PHE A N 1
ATOM 1331 C CA . PHE A 1 171 ? -16.823 0.477 10.377 1.00 92.44 171 PHE A CA 1
ATOM 1332 C C . PHE A 1 171 ? -16.086 1.688 9.787 1.00 92.44 171 PHE A C 1
ATOM 1334 O O . PHE A 1 171 ? -16.470 2.174 8.714 1.00 92.44 171 PHE A O 1
ATOM 1341 N N . ALA A 1 172 ? -15.008 2.165 10.422 1.00 91.88 172 ALA A N 1
ATOM 1342 C CA . ALA A 1 172 ? -14.158 3.203 9.847 1.00 91.88 172 ALA A CA 1
ATOM 1343 C C . ALA A 1 172 ? -13.510 2.726 8.536 1.00 91.88 172 ALA A C 1
ATOM 1345 O O . ALA A 1 172 ? -13.557 3.479 7.554 1.00 91.88 172 ALA A O 1
ATOM 1346 N N . HIS A 1 173 ? -13.018 1.481 8.490 1.00 91.94 173 HIS A N 1
ATOM 1347 C CA . HIS A 1 173 ? -12.507 0.845 7.271 1.00 91.94 173 HIS A CA 1
ATOM 1348 C C . HIS A 1 173 ? -13.579 0.701 6.186 1.00 91.94 173 HIS A C 1
ATOM 1350 O O . HIS A 1 173 ? -13.339 1.032 5.020 1.00 91.94 173 HIS A O 1
ATOM 1356 N N . LEU A 1 174 ? -14.787 0.252 6.552 1.00 91.12 174 LEU A N 1
ATOM 1357 C CA . LEU A 1 174 ? -15.905 0.143 5.609 1.00 91.12 174 LEU A CA 1
ATOM 1358 C C . LEU A 1 174 ? -16.260 1.492 4.985 1.00 91.12 174 LEU A C 1
ATOM 1360 O O . LEU A 1 174 ? -16.391 1.595 3.769 1.00 91.12 174 LEU A O 1
ATOM 1364 N N . SER A 1 175 ? -16.376 2.535 5.807 1.00 91.94 175 SER A N 1
ATOM 1365 C CA . SER A 1 175 ? -16.722 3.881 5.346 1.00 91.94 175 SER A CA 1
ATOM 1366 C C . SER A 1 175 ? -15.628 4.521 4.478 1.00 91.94 175 SER A C 1
ATOM 1368 O O . SER A 1 175 ? -15.917 5.458 3.737 1.00 91.94 175 SER A O 1
ATOM 1370 N N . ARG A 1 176 ? -14.380 4.043 4.565 1.00 90.69 176 ARG A N 1
ATOM 1371 C CA . ARG A 1 176 ? -13.250 4.490 3.732 1.00 90.69 176 ARG A CA 1
ATOM 1372 C C . ARG A 1 176 ? -12.966 3.584 2.533 1.00 90.69 176 ARG A C 1
ATOM 1374 O O . ARG A 1 176 ? -12.091 3.905 1.736 1.00 90.69 176 ARG A O 1
ATOM 1381 N N . TYR A 1 177 ? -13.732 2.504 2.375 1.00 90.88 177 TYR A N 1
ATOM 1382 C CA . TYR A 1 177 ? -13.554 1.510 1.315 1.00 90.88 177 TYR A CA 1
ATOM 1383 C C . TYR A 1 177 ? -12.181 0.819 1.339 1.00 90.88 177 TYR A C 1
ATOM 1385 O O . TYR A 1 177 ? -11.664 0.397 0.306 1.00 90.88 177 TYR A O 1
ATOM 1393 N N . ASP A 1 178 ? -11.590 0.646 2.522 1.00 89.12 178 ASP A N 1
ATOM 1394 C CA . ASP A 1 178 ? -10.239 0.078 2.662 1.00 89.12 178 ASP A CA 1
ATOM 1395 C C . ASP A 1 178 ? -10.156 -1.391 2.206 1.00 89.12 178 ASP A C 1
ATOM 1397 O O . ASP A 1 178 ? -9.100 -1.865 1.780 1.00 89.12 178 ASP A O 1
ATOM 1401 N N . HIS A 1 179 ? -11.297 -2.087 2.204 1.00 85.88 179 HIS A N 1
ATOM 1402 C CA . HIS A 1 179 ? -11.464 -3.426 1.634 1.00 85.88 179 HIS A CA 1
ATOM 1403 C C . HIS A 1 179 ? -11.233 -3.485 0.112 1.00 85.88 179 HIS A C 1
ATOM 1405 O O . HIS A 1 179 ? -11.026 -4.574 -0.413 1.00 85.88 179 HIS A O 1
ATOM 1411 N N . LEU A 1 180 ? -11.248 -2.350 -0.599 1.00 90.50 180 LEU A N 1
ATOM 1412 C CA . LEU A 1 180 ? -10.884 -2.265 -2.019 1.00 90.50 180 LEU A CA 1
ATOM 1413 C C . LEU A 1 180 ? -9.405 -1.916 -2.196 1.00 90.50 180 LEU A C 1
ATOM 1415 O O . LEU A 1 180 ? -8.721 -2.516 -3.024 1.00 90.50 180 LEU A O 1
ATOM 1419 N N . TRP A 1 181 ? -8.894 -0.984 -1.389 1.00 88.38 181 TRP A N 1
ATOM 1420 C CA . TRP A 1 181 ? -7.524 -0.484 -1.513 1.00 88.38 181 TRP A CA 1
ATOM 1421 C C . TRP A 1 181 ? -6.463 -1.533 -1.173 1.00 88.38 181 TRP A C 1
ATOM 1423 O O . TRP A 1 181 ? -5.472 -1.641 -1.896 1.00 88.38 181 TRP A O 1
ATOM 1433 N N . LYS A 1 182 ? -6.662 -2.343 -0.120 1.00 88.31 182 LYS A N 1
ATOM 1434 C CA . LYS A 1 182 ? -5.692 -3.388 0.266 1.00 88.31 182 LYS A CA 1
ATOM 1435 C C . LYS A 1 182 ? -5.547 -4.482 -0.812 1.00 88.31 182 LYS A C 1
ATOM 1437 O O . LYS A 1 182 ? -4.403 -4.776 -1.174 1.00 88.31 182 LYS A O 1
ATOM 1442 N N . PRO A 1 183 ? -6.633 -5.061 -1.373 1.00 89.94 183 PRO A N 1
ATOM 1443 C CA . PRO A 1 183 ? -6.529 -5.992 -2.497 1.00 89.94 183 PRO A CA 1
ATOM 1444 C C . PRO A 1 183 ? -6.020 -5.340 -3.781 1.00 89.94 183 PRO A C 1
ATOM 1446 O O . PRO A 1 183 ? -5.176 -5.930 -4.445 1.00 89.94 183 PRO A O 1
ATOM 1449 N N . LEU A 1 184 ? -6.465 -4.124 -4.120 1.00 91.88 184 LEU A N 1
ATOM 1450 C CA . LEU A 1 184 ? -5.983 -3.418 -5.312 1.00 91.88 184 LEU A CA 1
ATOM 1451 C C . LEU A 1 184 ? -4.469 -3.186 -5.252 1.00 91.88 184 LEU A C 1
ATOM 1453 O O . LEU A 1 184 ? -3.762 -3.488 -6.209 1.00 91.88 184 LEU A O 1
ATOM 1457 N N . GLY A 1 185 ? -3.957 -2.719 -4.110 1.00 92.62 185 GLY A N 1
ATOM 1458 C CA . GLY A 1 185 ? -2.520 -2.557 -3.898 1.00 92.62 185 GLY A CA 1
ATOM 1459 C C . GLY A 1 185 ? -1.753 -3.873 -4.051 1.00 92.62 185 GLY A C 1
ATOM 1460 O O . GLY A 1 185 ? -0.672 -3.879 -4.634 1.00 92.62 185 GLY A O 1
ATOM 1461 N N . PHE A 1 186 ? -2.329 -4.995 -3.605 1.00 92.38 186 PHE A N 1
ATOM 1462 C CA . PHE A 1 186 ? -1.723 -6.315 -3.781 1.00 92.38 186 PHE A CA 1
ATOM 1463 C C . PHE A 1 186 ? -1.752 -6.788 -5.241 1.00 92.38 186 PHE A C 1
ATOM 1465 O O . PHE A 1 186 ? -0.778 -7.367 -5.711 1.00 92.38 186 PHE A O 1
ATOM 1472 N N . LEU A 1 187 ? -2.832 -6.518 -5.982 1.00 93.81 187 LEU A N 1
ATOM 1473 C CA . LEU A 1 187 ? -2.909 -6.822 -7.413 1.00 93.81 187 LEU A CA 1
ATOM 1474 C C . LEU A 1 187 ? -1.830 -6.062 -8.191 1.00 93.81 187 LEU A C 1
ATOM 1476 O O . LEU A 1 187 ? -1.119 -6.668 -8.988 1.00 93.81 187 LEU A O 1
ATOM 1480 N N . ILE A 1 188 ? -1.638 -4.772 -7.905 1.00 94.31 188 ILE A N 1
ATOM 1481 C CA . ILE A 1 188 ? -0.543 -3.990 -8.495 1.00 94.31 188 ILE A CA 1
ATOM 1482 C C . ILE A 1 188 ? 0.808 -4.587 -8.080 1.00 94.31 188 ILE A C 1
ATOM 1484 O O . ILE A 1 188 ? 1.645 -4.867 -8.934 1.00 94.31 188 ILE A O 1
ATOM 1488 N N . LEU A 1 189 ? 1.015 -4.856 -6.786 1.00 94.88 189 LEU A N 1
ATOM 1489 C CA . LEU A 1 189 ? 2.243 -5.481 -6.288 1.00 94.88 189 LEU A CA 1
ATOM 1490 C C . LEU A 1 189 ? 2.529 -6.827 -6.968 1.00 94.88 189 LEU A C 1
ATOM 1492 O O . LEU A 1 189 ? 3.687 -7.133 -7.215 1.00 94.88 189 LEU A O 1
ATOM 1496 N N . SER A 1 190 ? 1.505 -7.612 -7.308 1.00 94.94 190 SER A N 1
ATOM 1497 C CA . SER A 1 190 ? 1.680 -8.898 -7.989 1.00 94.94 190 SER A CA 1
ATOM 1498 C C . SER A 1 190 ? 2.304 -8.749 -9.376 1.00 94.94 190 SER A C 1
ATOM 1500 O O . SER A 1 190 ? 3.086 -9.604 -9.768 1.00 94.94 190 SER A O 1
ATOM 1502 N N . VAL A 1 191 ? 2.035 -7.647 -10.086 1.00 95.31 191 VAL A N 1
ATOM 1503 C CA . VAL A 1 191 ? 2.657 -7.321 -11.382 1.00 95.31 191 VAL A CA 1
ATOM 1504 C C . VAL A 1 191 ? 4.110 -6.876 -11.200 1.00 95.31 191 VAL A C 1
ATOM 1506 O O . VAL A 1 191 ? 4.975 -7.226 -12.002 1.00 95.31 191 VAL A O 1
ATOM 1509 N N . TYR A 1 192 ? 4.383 -6.149 -10.115 1.00 95.12 192 TYR A N 1
ATOM 1510 C CA . TYR A 1 192 ? 5.684 -5.558 -9.786 1.00 95.12 192 TYR A CA 1
ATOM 1511 C C . TYR A 1 192 ? 6.426 -6.316 -8.675 1.00 95.12 192 TYR A C 1
ATOM 1513 O O . TYR A 1 192 ? 7.228 -5.734 -7.946 1.00 95.12 192 TYR A O 1
ATOM 1521 N N . TRP A 1 193 ? 6.172 -7.619 -8.532 1.00 95.38 193 TRP A N 1
ATOM 1522 C CA . TRP A 1 193 ? 6.635 -8.417 -7.391 1.00 95.38 193 TRP A CA 1
ATOM 1523 C C . TRP A 1 193 ? 8.165 -8.476 -7.271 1.00 95.38 193 TRP A C 1
ATOM 1525 O O . TRP A 1 193 ? 8.692 -8.704 -6.186 1.00 95.38 193 TRP A O 1
ATOM 1535 N N . PHE A 1 194 ? 8.888 -8.257 -8.367 1.00 93.94 194 PHE A N 1
ATOM 1536 C CA . PHE A 1 194 ? 10.349 -8.222 -8.388 1.00 93.94 194 PHE A CA 1
ATOM 1537 C C . PHE A 1 194 ? 10.929 -6.907 -7.835 1.00 93.94 194 PHE A C 1
ATOM 1539 O O . PHE A 1 194 ? 12.114 -6.854 -7.521 1.00 93.94 194 PHE A O 1
ATOM 1546 N N . ASN A 1 195 ? 10.127 -5.841 -7.712 1.00 93.81 195 ASN A N 1
ATOM 1547 C CA . ASN A 1 195 ? 10.595 -4.534 -7.256 1.00 93.81 195 ASN A CA 1
ATOM 1548 C C . ASN A 1 195 ? 10.462 -4.396 -5.721 1.00 93.81 195 ASN A C 1
ATOM 1550 O O . ASN A 1 195 ? 9.341 -4.257 -5.215 1.00 93.81 195 ASN A O 1
ATOM 1554 N N . PRO A 1 196 ? 11.571 -4.341 -4.954 1.00 93.94 196 PRO A N 1
ATOM 1555 C CA . PRO A 1 196 ? 11.527 -4.220 -3.494 1.00 93.94 196 PRO A CA 1
ATOM 1556 C C . PRO A 1 196 ? 10.887 -2.910 -3.007 1.00 93.94 196 PRO A C 1
ATOM 1558 O O . PRO A 1 196 ? 10.281 -2.880 -1.936 1.00 93.94 196 PRO A O 1
ATOM 1561 N N . LEU A 1 197 ? 10.955 -1.826 -3.786 1.00 94.12 197 LEU A N 1
ATOM 1562 C CA . LEU A 1 197 ? 10.311 -0.561 -3.427 1.00 94.12 197 LEU A CA 1
ATOM 1563 C C . LEU A 1 197 ? 8.788 -0.651 -3.533 1.00 94.12 197 LEU A C 1
ATOM 1565 O O . LEU A 1 197 ? 8.097 -0.047 -2.716 1.00 94.12 197 LEU A O 1
ATOM 1569 N N . CYS A 1 198 ? 8.253 -1.448 -4.461 1.00 93.25 198 CYS A N 1
ATOM 1570 C CA . CYS A 1 198 ? 6.816 -1.724 -4.527 1.00 93.25 198 CYS A CA 1
ATOM 1571 C C . CYS A 1 198 ? 6.339 -2.514 -3.300 1.00 93.25 198 CYS A C 1
ATOM 1573 O O . CYS A 1 198 ? 5.270 -2.215 -2.765 1.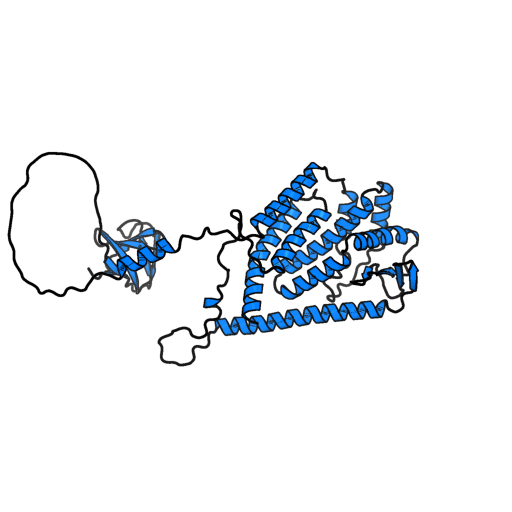00 93.25 198 CYS A O 1
ATOM 1575 N N . TRP A 1 199 ? 7.146 -3.454 -2.794 1.00 92.88 199 TRP A N 1
ATOM 1576 C CA . TRP A 1 199 ? 6.868 -4.129 -1.521 1.00 92.88 199 TRP A CA 1
ATOM 1577 C C . TRP A 1 199 ? 6.823 -3.138 -0.365 1.00 92.88 199 TRP A C 1
ATOM 1579 O O . TRP A 1 199 ? 5.840 -3.093 0.370 1.00 92.88 199 TRP A O 1
ATOM 1589 N N . ILE A 1 200 ? 7.848 -2.294 -0.231 1.00 91.31 200 ILE A N 1
ATOM 1590 C CA . ILE A 1 200 ? 7.896 -1.263 0.812 1.00 91.31 200 ILE A CA 1
ATOM 1591 C C . ILE A 1 200 ? 6.689 -0.322 0.697 1.00 91.31 200 ILE A C 1
ATOM 1593 O O . ILE A 1 200 ? 6.028 -0.056 1.699 1.00 91.31 200 ILE A O 1
ATOM 1597 N N . ALA A 1 201 ? 6.354 0.136 -0.510 1.00 92.44 201 ALA A N 1
ATOM 1598 C CA . ALA A 1 201 ? 5.189 0.976 -0.769 1.00 92.44 201 ALA A CA 1
ATOM 1599 C C . ALA A 1 201 ? 3.888 0.314 -0.300 1.00 92.44 201 ALA A C 1
ATOM 1601 O O . ALA A 1 201 ? 3.097 0.944 0.399 1.00 92.44 201 ALA A O 1
ATOM 1602 N N . TYR A 1 202 ? 3.691 -0.968 -0.612 1.00 92.50 202 TYR A N 1
ATOM 1603 C CA . TYR A 1 202 ? 2.511 -1.713 -0.184 1.00 92.50 202 TYR A CA 1
ATOM 1604 C C . TYR A 1 202 ? 2.418 -1.852 1.345 1.00 92.50 202 TYR A C 1
ATOM 1606 O O . TYR A 1 202 ? 1.354 -1.639 1.930 1.00 92.50 202 TYR A O 1
ATOM 1614 N N . ILE A 1 203 ? 3.542 -2.138 2.010 1.00 88.50 203 ILE A N 1
ATOM 1615 C CA . ILE A 1 203 ? 3.621 -2.214 3.478 1.00 88.50 203 ILE A CA 1
ATOM 1616 C C . ILE A 1 203 ? 3.245 -0.867 4.103 1.00 88.50 203 ILE A C 1
ATOM 1618 O O . ILE A 1 203 ? 2.485 -0.804 5.071 1.00 88.50 203 ILE A O 1
ATOM 1622 N N . LEU A 1 204 ? 3.777 0.223 3.552 1.00 90.50 204 LEU A N 1
ATOM 1623 C CA . LEU A 1 204 ? 3.522 1.573 4.041 1.00 90.50 204 LEU A CA 1
ATOM 1624 C C . LEU A 1 204 ? 2.080 2.020 3.782 1.00 90.50 204 LEU A C 1
ATOM 1626 O O . LEU A 1 204 ? 1.482 2.608 4.679 1.00 90.50 204 LEU A O 1
ATOM 1630 N N . LEU A 1 205 ? 1.506 1.683 2.624 1.00 91.81 205 LEU A N 1
ATOM 1631 C CA . LEU A 1 205 ? 0.089 1.885 2.323 1.00 91.81 205 LEU A CA 1
ATOM 1632 C C . LEU A 1 205 ? -0.793 1.196 3.367 1.00 91.81 205 LEU A C 1
ATOM 1634 O O . LEU A 1 205 ? -1.694 1.828 3.914 1.00 91.81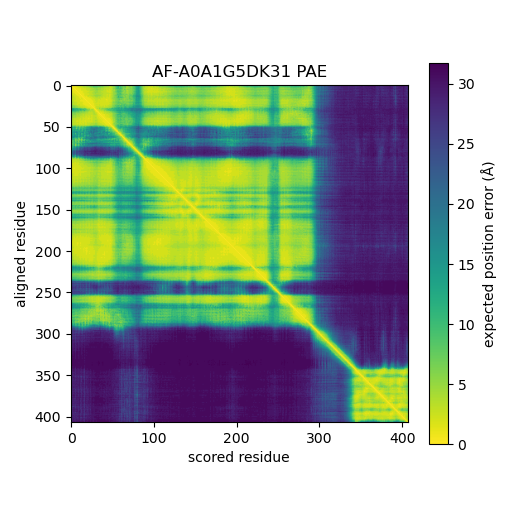 205 LEU A O 1
ATOM 1638 N N . CYS A 1 206 ? -0.519 -0.075 3.680 1.00 89.38 206 CYS A N 1
ATOM 1639 C CA . CYS A 1 206 ? -1.284 -0.809 4.688 1.00 89.38 206 CYS A CA 1
ATOM 1640 C C . CYS A 1 206 ? -1.223 -0.111 6.053 1.00 89.38 206 CYS A C 1
ATOM 1642 O O . CYS A 1 206 ? -2.261 0.079 6.679 1.00 89.38 206 CYS A O 1
ATOM 1644 N N . LYS A 1 207 ? -0.040 0.351 6.481 1.00 88.00 207 LYS A N 1
ATOM 1645 C CA . LYS A 1 207 ? 0.116 1.115 7.733 1.00 88.00 207 LYS A CA 1
ATOM 1646 C C . LYS A 1 207 ? -0.625 2.452 7.715 1.00 88.00 207 LYS A C 1
ATOM 1648 O O . LYS A 1 207 ? -1.261 2.815 8.699 1.00 88.00 207 LYS A O 1
ATOM 1653 N N . ASP A 1 208 ? -0.556 3.186 6.608 1.00 91.00 208 ASP A N 1
ATOM 1654 C CA . ASP A 1 208 ? -1.224 4.484 6.486 1.00 91.00 208 ASP A CA 1
ATOM 1655 C C . ASP A 1 208 ? -2.752 4.341 6.513 1.00 91.00 208 A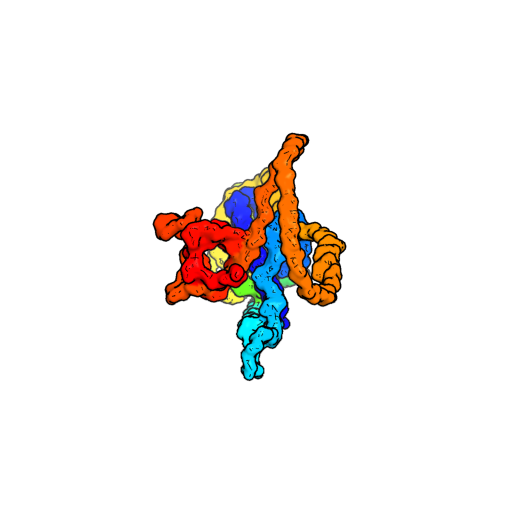SP A C 1
ATOM 1657 O O . ASP A 1 208 ? -3.437 5.191 7.089 1.00 91.00 208 ASP A O 1
ATOM 1661 N N . ILE A 1 209 ? -3.283 3.246 5.954 1.00 90.50 209 ILE A N 1
ATOM 1662 C CA . ILE A 1 209 ? -4.700 2.885 6.053 1.00 90.50 209 ILE A CA 1
ATOM 1663 C C . ILE A 1 209 ? -5.109 2.723 7.525 1.00 90.50 209 ILE A C 1
ATOM 1665 O O . ILE A 1 209 ? -6.058 3.396 7.940 1.00 90.50 209 ILE A O 1
ATOM 1669 N N . GLU A 1 210 ? -4.363 1.933 8.310 1.00 91.25 210 GLU A N 1
ATOM 1670 C CA . GLU A 1 210 ? -4.598 1.737 9.754 1.00 91.25 210 GLU A CA 1
ATOM 1671 C C . GLU A 1 210 ? -4.559 3.066 10.519 1.00 91.25 210 GLU A C 1
ATOM 1673 O O . GLU A 1 210 ? -5.503 3.414 11.228 1.00 91.25 210 GLU A O 1
ATOM 1678 N N . TYR A 1 211 ? -3.514 3.877 10.312 1.00 90.56 211 TYR A N 1
ATOM 1679 C CA . TYR A 1 211 ? -3.364 5.159 11.008 1.00 90.56 211 TYR A CA 1
ATOM 1680 C C . TYR A 1 211 ? -4.503 6.132 10.719 1.00 90.56 211 TYR A C 1
ATOM 1682 O O . TYR A 1 211 ? -4.921 6.879 11.603 1.00 90.56 211 TYR A O 1
ATOM 1690 N N . ALA A 1 212 ? -4.993 6.155 9.482 1.00 91.25 212 ALA A N 1
ATOM 1691 C CA . ALA A 1 212 ? -6.097 7.019 9.102 1.00 91.25 212 ALA A CA 1
ATOM 1692 C C . ALA A 1 212 ? -7.456 6.497 9.611 1.00 91.25 212 ALA A C 1
ATOM 1694 O O . ALA A 1 212 ? -8.371 7.297 9.818 1.00 91.25 212 ALA A O 1
ATOM 1695 N N . CYS A 1 213 ? -7.592 5.191 9.870 1.00 90.44 213 CYS A N 1
ATOM 1696 C CA . CYS A 1 213 ? -8.755 4.632 10.560 1.00 90.44 213 CYS A CA 1
ATOM 1697 C C . CYS A 1 213 ? -8.727 4.967 12.045 1.00 90.44 213 CYS A C 1
ATOM 1699 O O . CYS A 1 213 ? -9.700 5.526 12.551 1.00 90.44 213 CYS A O 1
ATOM 1701 N N . ASP A 1 214 ? -7.590 4.742 12.703 1.00 91.94 214 ASP A N 1
ATOM 1702 C CA . ASP A 1 214 ? -7.364 5.133 14.094 1.00 91.94 214 ASP A CA 1
ATOM 1703 C C . ASP A 1 214 ? -7.626 6.639 14.297 1.00 91.94 214 ASP A C 1
ATOM 1705 O O . ASP A 1 214 ? -8.311 7.042 15.238 1.00 91.94 214 ASP A O 1
ATOM 1709 N N . GLU A 1 215 ? -7.155 7.487 13.374 1.00 90.81 215 GLU A N 1
ATOM 1710 C CA . GLU A 1 215 ? -7.433 8.928 13.372 1.00 90.81 215 GLU A CA 1
ATOM 1711 C C . GLU A 1 215 ? -8.937 9.222 13.256 1.00 90.81 215 GLU A C 1
ATOM 1713 O O . GLU A 1 215 ? -9.465 10.058 13.990 1.00 90.81 215 GLU A O 1
ATOM 1718 N N . LYS A 1 216 ? -9.648 8.539 12.351 1.00 90.50 216 LYS A N 1
ATOM 1719 C CA . LYS A 1 216 ? -11.084 8.750 12.130 1.00 90.50 216 LYS A CA 1
ATOM 1720 C C . LYS A 1 216 ? -11.918 8.378 13.354 1.00 90.50 216 LYS A C 1
ATOM 1722 O O . LYS A 1 216 ? -12.836 9.126 13.686 1.00 90.50 216 LYS A O 1
ATOM 1727 N N . VAL A 1 217 ? -11.585 7.273 14.022 1.00 90.69 217 VAL A N 1
ATOM 1728 C CA . VAL A 1 217 ? -12.246 6.842 15.265 1.00 90.69 217 VAL A CA 1
ATOM 1729 C C . VAL A 1 217 ? -11.972 7.848 16.381 1.00 90.69 217 VAL A C 1
ATOM 1731 O O . VAL A 1 217 ? -12.892 8.292 17.056 1.00 90.69 217 VAL A O 1
ATOM 1734 N N . THR A 1 218 ? -10.724 8.291 16.533 1.00 90.00 218 THR A N 1
ATOM 1735 C CA . THR A 1 218 ? -10.289 9.091 17.693 1.00 90.00 218 THR A CA 1
ATOM 1736 C C . THR A 1 218 ? -10.452 10.608 17.520 1.00 90.00 218 THR A C 1
ATOM 1738 O O . THR A 1 218 ? -10.142 11.380 18.433 1.00 90.00 218 THR A O 1
ATOM 1741 N N . LYS A 1 219 ? -10.964 11.075 16.372 1.00 85.62 219 LYS A N 1
ATOM 1742 C CA . LYS A 1 219 ? -11.078 12.507 16.029 1.00 85.62 219 LYS A CA 1
ATOM 1743 C C . LYS A 1 219 ? -11.956 13.318 16.991 1.00 85.62 219 LYS A C 1
ATOM 1745 O O . LYS A 1 219 ? -11.693 14.511 17.196 1.00 85.62 219 LYS A O 1
ATOM 1750 N N . ASN A 1 220 ? -12.995 12.692 17.540 1.00 82.62 220 ASN A N 1
ATOM 1751 C CA . ASN A 1 220 ? -14.026 13.324 18.375 1.00 82.62 220 ASN A CA 1
ATOM 1752 C C . ASN A 1 220 ? -14.117 12.717 19.785 1.00 82.62 220 ASN A C 1
ATOM 1754 O O . ASN A 1 220 ? -15.095 12.957 20.476 1.00 82.62 220 ASN A O 1
ATOM 1758 N N . ILE A 1 221 ? -13.112 11.936 20.177 1.00 83.94 221 ILE A N 1
ATOM 1759 C CA . ILE A 1 221 ? -13.064 11.201 21.442 1.00 83.94 221 ILE A CA 1
ATOM 1760 C C . ILE A 1 221 ? -12.222 11.994 22.456 1.00 83.94 221 ILE A C 1
ATOM 1762 O O . ILE A 1 221 ? -11.213 12.611 22.078 1.00 83.94 221 ILE A O 1
ATOM 1766 N N . GLU A 1 222 ? -12.631 11.992 23.726 1.00 85.56 222 GLU A N 1
ATOM 1767 C CA . GLU A 1 222 ? -11.906 12.647 24.822 1.00 85.56 222 GLU A CA 1
ATOM 1768 C C . GLU A 1 222 ? -10.588 11.930 25.166 1.00 85.56 222 GLU A C 1
ATOM 1770 O O . GLU A 1 222 ? -10.269 10.859 24.650 1.00 85.56 222 GLU A O 1
ATOM 1775 N N . LYS A 1 223 ? -9.748 12.541 26.009 1.00 84.12 223 LYS A N 1
ATOM 1776 C CA . LYS A 1 223 ? -8.418 11.988 26.314 1.00 84.12 223 LYS A CA 1
ATOM 1777 C C . LYS A 1 223 ? -8.495 10.638 27.041 1.00 84.12 223 LYS A C 1
ATOM 1779 O O . LYS A 1 223 ? -7.684 9.764 26.738 1.00 84.12 223 LYS A O 1
ATOM 1784 N N . ASP A 1 224 ? -9.457 10.474 27.943 1.00 84.00 224 ASP A N 1
ATOM 1785 C CA . ASP A 1 224 ? -9.601 9.259 28.750 1.00 84.00 224 ASP A CA 1
ATOM 1786 C C . ASP A 1 224 ? -10.147 8.099 27.903 1.00 84.00 224 ASP A C 1
ATOM 1788 O O . ASP A 1 224 ? -9.548 7.025 27.864 1.00 84.00 224 ASP A O 1
ATOM 1792 N N . GLU A 1 225 ? -11.164 8.356 27.078 1.00 86.31 225 GLU A N 1
ATOM 1793 C CA . GLU A 1 225 ? -11.679 7.381 26.106 1.00 86.31 225 GLU A CA 1
ATOM 1794 C C . GLU A 1 225 ? -10.627 6.980 25.044 1.00 86.31 225 GLU A C 1
ATOM 1796 O O . GLU A 1 225 ? -10.619 5.850 24.553 1.00 86.31 225 GLU A O 1
ATOM 1801 N N . LYS A 1 226 ? -9.683 7.868 24.686 1.00 88.31 226 LYS A N 1
ATOM 1802 C CA . LYS A 1 226 ? -8.540 7.500 23.824 1.00 88.31 226 LYS A CA 1
ATOM 1803 C C . LYS A 1 226 ? -7.590 6.519 24.502 1.00 88.31 226 LYS A C 1
ATOM 1805 O O . LYS A 1 226 ? -7.008 5.679 23.812 1.00 88.31 226 LYS A O 1
ATOM 1810 N N . ALA A 1 227 ? -7.382 6.650 25.811 1.00 89.12 227 ALA A N 1
ATOM 1811 C CA . ALA A 1 227 ? -6.537 5.731 26.564 1.00 89.12 227 ALA A CA 1
ATOM 1812 C C . ALA A 1 227 ? -7.177 4.338 26.618 1.00 89.12 227 ALA A C 1
ATOM 1814 O O . ALA A 1 227 ? -6.484 3.344 26.400 1.00 89.12 227 ALA A O 1
ATOM 1815 N N . GLU A 1 228 ? -8.496 4.278 26.804 1.00 89.81 228 GLU A N 1
ATOM 1816 C CA . GLU A 1 228 ? -9.273 3.039 26.741 1.00 89.81 228 GLU A CA 1
ATOM 1817 C C . GLU A 1 228 ? -9.211 2.390 25.354 1.00 89.81 228 GLU A C 1
ATOM 1819 O O . GLU A 1 228 ? -8.868 1.213 25.244 1.00 89.81 228 GLU A O 1
ATOM 1824 N N . TYR A 1 229 ? -9.389 3.171 24.284 1.00 90.56 229 TYR A N 1
ATOM 1825 C CA . TYR A 1 229 ? -9.191 2.686 22.916 1.00 90.56 229 TYR A CA 1
ATOM 1826 C C . TYR A 1 229 ? -7.788 2.092 22.705 1.00 90.56 229 TYR A C 1
ATOM 1828 O O . TYR A 1 229 ? -7.649 0.993 22.172 1.00 90.56 229 TYR A O 1
ATOM 1836 N N . CYS A 1 230 ? -6.732 2.782 23.152 1.00 90.00 230 CYS A N 1
ATOM 1837 C CA . CYS A 1 230 ? -5.357 2.284 23.030 1.00 90.00 230 CYS A CA 1
ATOM 1838 C C . CYS A 1 230 ? -5.122 0.998 23.832 1.00 90.00 230 CYS A C 1
ATOM 1840 O O . CYS A 1 230 ? -4.370 0.133 23.382 1.00 90.00 230 CYS A O 1
ATOM 1842 N N . LYS A 1 231 ? -5.747 0.876 25.008 1.00 89.56 231 LYS A N 1
ATOM 1843 C CA . LYS A 1 231 ? -5.691 -0.328 25.838 1.00 89.56 231 LYS A CA 1
ATOM 1844 C C . LYS A 1 231 ? -6.359 -1.504 25.127 1.00 89.56 231 LYS A C 1
ATOM 1846 O O . LYS A 1 231 ? -5.733 -2.548 25.001 1.00 89.56 231 LYS A O 1
ATOM 1851 N N . ILE A 1 232 ? -7.564 -1.306 24.591 1.00 87.69 232 ILE A N 1
ATOM 1852 C CA . ILE A 1 232 ? -8.296 -2.331 23.836 1.00 87.69 232 ILE A CA 1
ATOM 1853 C C . ILE A 1 232 ? -7.507 -2.766 22.604 1.00 87.69 232 ILE A C 1
ATOM 1855 O O . ILE A 1 232 ? -7.384 -3.965 22.366 1.00 87.69 232 ILE A O 1
ATOM 1859 N N . LEU A 1 233 ? -6.927 -1.821 21.855 1.00 85.69 233 LEU A N 1
ATOM 1860 C CA . LEU A 1 233 ? -6.039 -2.155 20.743 1.00 85.69 233 LEU A CA 1
ATOM 1861 C C . LEU A 1 233 ? -4.900 -3.061 21.213 1.00 85.69 233 LEU A C 1
ATOM 1863 O O . LEU A 1 233 ? -4.692 -4.113 20.626 1.00 85.69 233 LEU A O 1
ATOM 1867 N N . LEU A 1 234 ? -4.198 -2.689 22.287 1.00 85.69 234 LEU A N 1
ATOM 1868 C CA . LEU A 1 234 ? -3.063 -3.452 22.804 1.00 85.69 234 LEU A CA 1
ATOM 1869 C C . LEU A 1 234 ? -3.453 -4.853 23.302 1.00 85.69 234 LEU A C 1
ATOM 1871 O O . LEU A 1 234 ? -2.733 -5.807 23.033 1.00 85.69 234 LEU A O 1
ATOM 1875 N N . GLU A 1 235 ? -4.572 -4.978 24.015 1.00 81.88 235 GLU A N 1
ATOM 1876 C CA . GLU A 1 235 ? -5.056 -6.248 24.575 1.00 81.88 235 GLU A CA 1
ATOM 1877 C C . GLU A 1 235 ? -5.537 -7.221 23.496 1.00 81.88 235 GLU A C 1
ATOM 1879 O O . GLU A 1 235 ? -5.389 -8.431 23.653 1.00 81.88 235 GLU A O 1
ATOM 1884 N N . ASN A 1 236 ? -6.062 -6.698 22.386 1.00 75.88 236 ASN A N 1
ATOM 1885 C CA . ASN A 1 236 ? -6.486 -7.506 21.244 1.00 75.88 236 ASN A CA 1
ATOM 1886 C C . ASN A 1 236 ? -5.361 -7.713 20.216 1.00 75.88 236 ASN A C 1
ATOM 1888 O O . ASN A 1 236 ? -5.536 -8.468 19.266 1.00 75.88 236 ASN A O 1
ATOM 1892 N N . SER A 1 237 ? -4.182 -7.124 20.449 1.00 69.75 237 SER A N 1
ATOM 1893 C CA . SER A 1 237 ? -3.010 -7.288 19.594 1.00 69.75 237 SER A CA 1
ATOM 1894 C C . SER A 1 237 ? -2.220 -8.552 19.909 1.00 69.75 237 SER A C 1
ATOM 1896 O O . SER A 1 237 ? -1.150 -8.502 20.523 1.00 69.75 237 SER A O 1
ATOM 1898 N N . MET A 1 238 ? -2.723 -9.717 19.507 1.00 56.81 238 MET A N 1
ATOM 1899 C CA . MET A 1 238 ? -2.011 -10.971 19.762 1.00 56.81 238 MET A CA 1
ATOM 1900 C C . MET A 1 238 ? -0.812 -11.147 18.806 1.00 56.81 238 MET A C 1
ATOM 1902 O O . MET A 1 238 ? -0.952 -11.000 17.587 1.00 56.81 238 MET A O 1
ATOM 1906 N N . PRO A 1 239 ? 0.386 -11.509 19.315 1.00 46.22 239 PRO A N 1
ATOM 1907 C CA . PRO A 1 239 ? 1.571 -11.710 18.487 1.00 46.22 239 PRO A CA 1
ATOM 1908 C C . PRO A 1 239 ? 1.363 -12.900 17.546 1.00 46.22 239 PRO A C 1
ATOM 1910 O O . PRO A 1 239 ? 1.353 -14.062 17.960 1.00 46.22 239 PRO A O 1
ATOM 1913 N N . ARG A 1 240 ? 1.203 -12.623 16.250 1.00 50.69 240 ARG A N 1
ATOM 1914 C CA . ARG A 1 240 ? 1.051 -13.673 15.240 1.00 50.69 240 ARG A CA 1
ATOM 1915 C C . ARG A 1 240 ? 2.405 -14.299 14.907 1.00 50.69 240 ARG A C 1
ATOM 1917 O O . ARG A 1 240 ? 3.387 -13.599 14.659 1.00 50.69 240 ARG A O 1
ATOM 1924 N N . LYS A 1 241 ? 2.441 -15.633 14.795 1.00 36.28 241 LYS A N 1
ATOM 1925 C CA . LYS A 1 241 ? 3.485 -16.308 14.011 1.00 36.28 241 LYS A CA 1
ATOM 1926 C C . LYS A 1 241 ? 3.372 -15.778 12.585 1.00 36.28 241 LYS A C 1
ATOM 1928 O O . LYS A 1 241 ? 2.282 -15.795 12.017 1.00 36.28 241 LYS A O 1
ATOM 1933 N N . MET A 1 242 ? 4.482 -15.276 12.051 1.00 33.28 242 MET A N 1
ATOM 1934 C CA . MET A 1 242 ? 4.607 -14.735 10.701 1.00 33.28 242 MET A CA 1
ATOM 1935 C C . MET A 1 242 ? 4.304 -15.851 9.692 1.00 33.28 242 MET A C 1
ATOM 1937 O O . MET A 1 242 ? 5.193 -16.542 9.206 1.00 33.28 242 MET A O 1
ATOM 1941 N N . ILE A 1 243 ? 3.025 -16.096 9.426 1.00 33.69 243 ILE A N 1
ATOM 1942 C CA . ILE A 1 243 ? 2.624 -16.957 8.331 1.00 33.69 243 ILE A CA 1
ATOM 1943 C C . ILE A 1 243 ? 2.901 -16.122 7.085 1.00 33.69 243 ILE A C 1
ATOM 1945 O O . ILE A 1 243 ? 2.221 -15.128 6.834 1.00 33.69 243 ILE A O 1
ATOM 1949 N N . ALA A 1 244 ? 3.897 -16.543 6.308 1.00 37.28 244 ALA A N 1
ATOM 1950 C CA . ALA A 1 244 ? 4.291 -15.984 5.014 1.00 37.28 244 ALA A CA 1
ATOM 1951 C C . ALA A 1 244 ? 3.177 -16.048 3.942 1.00 37.28 244 ALA A C 1
ATOM 1953 O O . ALA A 1 244 ? 3.475 -15.940 2.759 1.00 37.28 244 ALA A O 1
ATOM 1954 N N . ALA A 1 245 ? 1.916 -16.253 4.359 1.00 35.75 245 ALA A N 1
ATOM 1955 C CA . ALA A 1 245 ? 0.751 -16.568 3.542 1.00 35.75 245 ALA A CA 1
ATOM 1956 C C . ALA A 1 245 ? -0.231 -15.397 3.306 1.00 35.75 245 ALA A C 1
ATOM 1958 O O . ALA A 1 245 ? -1.265 -15.594 2.665 1.00 35.75 245 ALA A O 1
ATOM 1959 N N . CYS A 1 246 ? 0.129 -14.164 3.705 1.00 40.78 246 CYS A N 1
ATOM 1960 C CA . CYS A 1 246 ? -0.347 -12.956 3.021 1.00 40.78 246 CYS A CA 1
ATOM 1961 C C . CYS A 1 246 ? 0.476 -11.706 3.395 1.00 40.78 246 CYS A C 1
ATOM 1963 O O . CYS A 1 246 ? 0.463 -11.328 4.564 1.00 40.78 246 CYS A O 1
ATOM 1965 N N . PRO A 1 247 ? 1.081 -10.958 2.450 1.00 43.91 247 PRO A N 1
ATOM 1966 C CA . PRO A 1 247 ? 1.540 -9.591 2.728 1.00 43.91 247 PRO A CA 1
ATOM 1967 C C . PRO A 1 247 ? 0.365 -8.664 3.068 1.00 43.91 247 PRO A C 1
ATOM 1969 O O . PRO A 1 247 ? 0.563 -7.606 3.637 1.00 43.91 247 PRO A O 1
ATOM 1972 N N . VAL A 1 248 ? -0.869 -9.056 2.728 1.00 40.72 248 VAL A N 1
ATOM 1973 C CA . VAL A 1 248 ? -2.113 -8.341 3.067 1.00 40.72 248 VAL A CA 1
ATOM 1974 C C . VAL A 1 248 ? -2.500 -8.548 4.541 1.00 40.72 248 VAL A C 1
ATOM 1976 O O . VAL A 1 248 ? -3.238 -7.749 5.109 1.00 40.72 248 VAL A O 1
ATOM 1979 N N . ALA A 1 249 ? -1.992 -9.606 5.179 1.00 37.44 249 ALA A N 1
ATOM 1980 C CA . ALA A 1 249 ? -2.232 -9.930 6.581 1.00 37.44 249 ALA A CA 1
ATOM 1981 C C . ALA A 1 249 ? -0.988 -9.601 7.412 1.00 37.44 249 ALA A C 1
ATOM 1983 O O . ALA A 1 249 ? -0.474 -10.456 8.137 1.00 37.44 249 ALA A O 1
ATOM 1984 N N . PHE A 1 250 ? -0.507 -8.355 7.312 1.00 41.78 250 PHE A N 1
ATOM 1985 C CA . PHE A 1 250 ? 0.333 -7.778 8.360 1.00 41.78 250 PHE A CA 1
ATOM 1986 C C . PHE A 1 250 ? -0.456 -7.826 9.669 1.00 41.78 250 PHE A C 1
ATOM 1988 O O . PHE A 1 250 ? -1.224 -6.924 9.985 1.00 41.78 250 PHE A O 1
ATOM 1995 N N . GLY A 1 251 ? -0.290 -8.918 10.411 1.00 41.88 251 GLY A N 1
ATOM 1996 C CA . GLY A 1 251 ? -0.679 -8.992 11.806 1.00 41.88 251 GLY A CA 1
ATOM 1997 C C . GLY A 1 251 ? 0.185 -8.005 12.569 1.00 41.88 251 GLY A C 1
ATOM 1998 O O . GLY A 1 251 ? 1.371 -8.251 12.735 1.00 41.88 251 GLY A O 1
ATOM 1999 N N . GLU A 1 252 ? -0.397 -6.859 12.910 1.00 52.00 252 GLU A N 1
ATOM 2000 C CA . GLU A 1 252 ? -0.143 -6.017 14.085 1.00 52.00 252 GLU A CA 1
ATOM 2001 C C . GLU A 1 252 ? 1.286 -5.891 14.655 1.00 52.00 252 GLU A C 1
ATOM 2003 O O . GLU A 1 252 ? 1.485 -5.567 15.820 1.00 52.00 252 GLU A O 1
ATOM 2008 N N . THR A 1 253 ? 2.332 -5.975 13.834 1.00 51.16 253 THR A N 1
ATOM 2009 C CA . THR A 1 253 ? 3.702 -5.640 14.267 1.00 51.16 253 THR A CA 1
ATOM 2010 C C . THR A 1 253 ? 3.899 -4.139 14.526 1.00 51.16 253 THR A C 1
ATOM 2012 O O . THR A 1 253 ? 4.992 -3.704 14.879 1.00 51.16 253 THR A O 1
ATOM 2015 N N . ASP A 1 254 ? 2.866 -3.319 14.309 1.00 72.19 254 ASP A N 1
ATOM 2016 C CA . ASP A 1 254 ? 2.941 -1.857 14.322 1.00 72.19 254 ASP A CA 1
ATOM 2017 C C . ASP A 1 254 ? 2.065 -1.196 15.400 1.00 72.19 254 ASP A C 1
ATOM 2019 O O . ASP A 1 254 ? 1.937 0.026 15.430 1.00 72.19 254 ASP A O 1
ATOM 2023 N N . VAL A 1 255 ? 1.505 -1.977 16.329 1.00 82.25 255 VAL A N 1
ATOM 2024 C CA . VAL A 1 255 ? 0.615 -1.497 17.409 1.00 82.25 255 VAL A C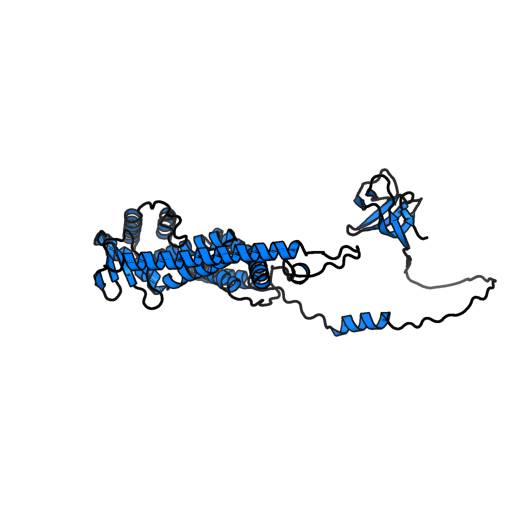A 1
ATOM 2025 C C . VAL A 1 255 ? 1.257 -0.370 18.210 1.00 82.25 255 VAL A C 1
ATOM 2027 O O . VAL A 1 255 ? 0.623 0.645 18.493 1.00 82.25 255 VAL A O 1
ATOM 2030 N N . LYS A 1 256 ? 2.566 -0.469 18.465 1.00 85.06 256 LYS A N 1
ATOM 2031 C CA . LYS A 1 256 ? 3.359 0.605 19.078 1.00 85.06 256 LYS A CA 1
ATOM 2032 C C . LYS A 1 256 ? 3.224 1.937 18.329 1.00 85.06 256 LYS A C 1
ATOM 2034 O O . LYS A 1 256 ? 3.063 2.985 18.955 1.00 85.06 256 LYS A O 1
ATOM 2039 N N . ASN A 1 257 ? 3.322 1.918 17.001 1.00 85.44 257 ASN A N 1
ATOM 2040 C CA . ASN A 1 257 ? 3.229 3.126 16.185 1.00 85.44 257 ASN A CA 1
ATOM 2041 C C . ASN A 1 257 ? 1.780 3.606 16.038 1.00 85.44 257 ASN A C 1
ATOM 2043 O O . ASN A 1 257 ? 1.566 4.817 16.050 1.00 85.44 257 ASN A O 1
ATOM 2047 N N . ARG A 1 258 ? 0.797 2.694 15.999 1.00 89.75 258 ARG A N 1
ATOM 2048 C CA . ARG A 1 258 ? -0.638 3.028 16.056 1.00 89.75 258 ARG A CA 1
ATOM 2049 C C . ARG A 1 258 ? -0.985 3.788 17.335 1.00 89.75 258 ARG A C 1
ATOM 2051 O O . ARG A 1 258 ? -1.445 4.926 17.259 1.00 89.75 258 ARG A O 1
ATOM 2058 N N . ILE A 1 259 ? -0.636 3.235 18.501 1.00 89.56 259 ILE A N 1
ATOM 2059 C CA . ILE A 1 259 ? -0.832 3.881 19.812 1.00 89.56 259 ILE A CA 1
ATOM 2060 C C . ILE A 1 259 ? -0.117 5.234 19.847 1.00 89.56 259 ILE A C 1
ATOM 2062 O O . ILE A 1 259 ? -0.708 6.249 20.213 1.00 89.56 259 ILE A O 1
ATOM 2066 N N . LYS A 1 260 ? 1.143 5.290 19.397 1.00 88.25 260 LYS A N 1
ATOM 2067 C CA . LYS A 1 260 ? 1.891 6.552 19.318 1.00 88.25 260 LYS A CA 1
ATOM 2068 C C . LYS A 1 260 ? 1.181 7.590 18.444 1.00 88.25 260 LYS A C 1
ATOM 2070 O O . LYS A 1 260 ? 1.212 8.771 18.790 1.00 88.25 260 LYS A O 1
ATOM 2075 N N . ASN A 1 261 ? 0.578 7.185 17.328 1.00 87.75 261 ASN A N 1
ATOM 2076 C CA . ASN A 1 261 ? -0.146 8.083 16.433 1.00 87.75 261 ASN A CA 1
ATOM 2077 C C . ASN A 1 261 ? -1.455 8.578 17.063 1.00 87.75 261 ASN A C 1
ATOM 2079 O O . ASN A 1 261 ? -1.719 9.774 17.008 1.00 87.75 261 ASN A O 1
ATOM 2083 N N . VAL A 1 262 ? -2.216 7.699 17.724 1.00 89.31 262 VAL A N 1
ATOM 2084 C CA . VAL A 1 262 ? -3.453 8.055 18.442 1.00 89.31 262 VAL A CA 1
ATOM 2085 C C . VAL A 1 262 ? -3.178 9.041 19.576 1.00 89.31 262 VAL A C 1
ATOM 2087 O O . VAL A 1 262 ? -3.826 10.084 19.669 1.00 89.31 262 VAL A O 1
ATOM 2090 N N . VAL A 1 263 ? -2.182 8.750 20.417 1.00 86.38 263 VAL A N 1
ATOM 2091 C CA . VAL A 1 263 ? -1.843 9.580 21.584 1.00 86.38 263 VAL A CA 1
ATOM 2092 C C . VAL A 1 263 ? -1.334 10.959 21.162 1.00 86.38 263 VAL A C 1
ATOM 2094 O O . VAL A 1 263 ? -1.689 11.967 21.771 1.00 86.38 263 VAL A O 1
ATOM 2097 N N . ASN A 1 264 ? -0.523 11.028 20.103 1.00 83.56 264 ASN A N 1
ATOM 2098 C CA . ASN A 1 264 ? 0.016 12.295 19.600 1.00 83.56 264 ASN A CA 1
ATOM 2099 C C . ASN A 1 264 ? -0.911 13.005 18.607 1.00 83.56 264 ASN A C 1
ATOM 2101 O O . ASN A 1 264 ? -0.539 14.059 18.079 1.00 83.56 264 ASN A O 1
ATOM 2105 N N . TYR A 1 265 ? -2.093 12.450 18.332 1.00 82.19 265 TYR A N 1
ATOM 2106 C CA . TYR A 1 265 ? -3.002 13.015 17.354 1.00 82.19 265 TYR A CA 1
ATOM 2107 C C . TYR A 1 265 ? -3.477 14.406 17.780 1.00 82.19 265 TYR A C 1
ATOM 2109 O O . TYR A 1 265 ? -4.081 14.594 18.839 1.00 82.19 265 TYR A O 1
ATOM 2117 N N . LYS A 1 266 ? -3.243 15.385 16.906 1.00 77.81 266 LYS A N 1
ATOM 2118 C CA . LYS A 1 266 ? -3.789 16.738 17.005 1.00 77.81 266 LYS A CA 1
ATOM 2119 C C . LYS A 1 266 ? -4.523 17.043 15.714 1.00 77.81 266 LYS A C 1
ATOM 2121 O O . LYS A 1 266 ? -4.020 16.722 14.638 1.00 77.81 266 LYS A O 1
ATOM 2126 N N . ARG A 1 267 ? -5.685 17.694 15.821 1.00 75.12 267 ARG A N 1
ATOM 2127 C CA . ARG A 1 267 ? -6.441 18.118 14.639 1.00 75.12 267 ARG A CA 1
ATOM 2128 C C . ARG A 1 267 ? -5.536 19.005 13.771 1.00 75.12 267 ARG A C 1
ATOM 2130 O O . ARG A 1 267 ? -4.995 19.986 14.288 1.00 75.12 267 ARG A O 1
ATOM 2137 N N . PRO A 1 268 ? -5.326 18.654 12.493 1.00 78.44 268 PRO A N 1
ATOM 2138 C CA . PRO A 1 268 ? -4.451 19.420 11.621 1.00 78.44 268 PRO A CA 1
ATOM 2139 C C . PRO A 1 268 ? -5.043 20.815 11.408 1.00 78.44 268 PRO A C 1
ATOM 2141 O O . PRO A 1 268 ? -6.243 20.963 11.177 1.00 78.44 268 PRO A O 1
ATOM 2144 N N . ALA A 1 269 ? -4.200 21.846 11.483 1.00 82.88 269 ALA A N 1
ATOM 2145 C CA . ALA A 1 269 ? -4.621 23.198 11.141 1.00 82.88 269 ALA A CA 1
ATOM 2146 C C . ALA A 1 269 ? -4.990 23.274 9.651 1.00 82.88 269 ALA A C 1
ATOM 2148 O O . ALA A 1 269 ? -4.418 22.563 8.817 1.00 82.88 269 ALA A O 1
ATOM 2149 N N . PHE A 1 270 ? -5.908 24.176 9.305 1.00 85.00 270 PHE A N 1
ATOM 2150 C CA . PHE A 1 270 ? -6.356 24.380 7.925 1.00 85.00 270 PHE A CA 1
ATOM 2151 C C . PHE A 1 270 ? -5.177 24.603 6.958 1.00 85.00 270 PHE A C 1
ATOM 2153 O O . PHE A 1 270 ? -5.066 23.916 5.945 1.00 85.00 270 PHE A O 1
ATOM 2160 N N . TRP A 1 271 ? -4.212 25.444 7.342 1.00 84.00 271 TRP A N 1
ATOM 2161 C CA . TRP A 1 271 ? -2.998 25.716 6.561 1.00 84.00 271 TRP A CA 1
ATOM 2162 C C . TRP A 1 271 ? -2.102 24.492 6.352 1.00 84.00 271 TRP A C 1
ATOM 2164 O O . TRP A 1 271 ? -1.525 24.329 5.282 1.00 84.00 271 TRP A O 1
ATOM 2174 N N . ILE A 1 272 ? -2.013 23.597 7.343 1.00 83.56 272 ILE A N 1
ATOM 2175 C CA . ILE A 1 272 ? -1.244 22.348 7.220 1.00 83.56 272 ILE A CA 1
ATOM 2176 C C . ILE A 1 272 ? -1.909 21.429 6.192 1.00 83.56 272 ILE A C 1
ATOM 2178 O O . ILE A 1 272 ? -1.220 20.765 5.420 1.00 83.56 272 ILE A O 1
ATOM 2182 N N . THR A 1 273 ? -3.242 21.417 6.150 1.00 81.94 273 THR A N 1
ATOM 2183 C CA . THR A 1 273 ? -4.009 20.648 5.162 1.00 81.94 273 THR A CA 1
ATOM 2184 C C . THR A 1 273 ? -3.766 21.191 3.752 1.00 81.94 273 THR A C 1
ATOM 2186 O O . THR A 1 273 ? -3.435 20.412 2.863 1.00 81.94 273 THR A O 1
ATOM 2189 N N . ILE A 1 274 ? -3.820 22.515 3.562 1.00 86.56 274 ILE A N 1
ATOM 2190 C CA . ILE A 1 274 ? -3.516 23.157 2.271 1.00 86.56 274 ILE A CA 1
ATOM 2191 C C . ILE A 1 274 ? -2.080 22.862 1.831 1.00 86.56 274 ILE A C 1
ATOM 2193 O O . ILE A 1 274 ? -1.869 22.398 0.714 1.00 86.56 274 ILE A O 1
ATOM 2197 N N . ALA A 1 275 ? -1.094 23.071 2.709 1.00 84.62 275 ALA A N 1
ATOM 2198 C CA . ALA A 1 275 ? 0.307 22.801 2.395 1.00 84.62 275 ALA A CA 1
ATOM 2199 C C . ALA A 1 275 ? 0.526 21.329 2.003 1.00 84.62 275 ALA A C 1
ATOM 2201 O O . ALA A 1 275 ? 1.235 21.038 1.045 1.00 84.62 275 ALA A O 1
ATOM 2202 N N . SER A 1 276 ? -0.141 20.400 2.693 1.00 81.25 276 SER A N 1
ATOM 2203 C CA . SER A 1 276 ? -0.085 18.968 2.375 1.00 81.25 276 SER A CA 1
ATOM 2204 C C . SER A 1 276 ? -0.656 18.662 0.987 1.00 81.25 276 SER A C 1
ATOM 2206 O O . SER A 1 276 ? -0.058 17.885 0.248 1.00 81.25 276 SER A O 1
ATOM 2208 N N . ILE A 1 277 ? -1.780 19.283 0.612 1.00 84.50 277 ILE A N 1
ATOM 2209 C CA . ILE A 1 277 ? -2.393 19.128 -0.718 1.00 84.50 277 ILE A CA 1
ATOM 2210 C C . ILE A 1 277 ? -1.473 19.694 -1.805 1.00 84.50 277 ILE A C 1
ATOM 2212 O O . ILE A 1 277 ? -1.258 19.031 -2.816 1.00 84.50 277 ILE A O 1
ATOM 2216 N N . MET A 1 278 ? -0.874 20.866 -1.575 1.00 85.50 278 MET A N 1
ATOM 2217 C CA . MET A 1 278 ? 0.085 21.471 -2.505 1.00 85.50 278 MET A CA 1
ATOM 2218 C C . MET A 1 278 ? 1.312 20.582 -2.721 1.00 85.50 278 MET A C 1
ATOM 2220 O O . MET A 1 278 ? 1.745 20.405 -3.856 1.00 85.50 278 MET A O 1
ATOM 2224 N N . VAL A 1 279 ? 1.836 19.963 -1.659 1.00 85.31 279 VAL A N 1
ATOM 2225 C CA . VAL A 1 279 ? 2.933 18.989 -1.769 1.00 85.31 279 VAL A CA 1
ATOM 2226 C C . VAL A 1 279 ? 2.496 17.753 -2.558 1.00 85.31 279 VAL A C 1
ATOM 2228 O O . VAL A 1 279 ? 3.242 17.298 -3.418 1.00 85.31 279 VAL A O 1
ATOM 2231 N N . CYS A 1 280 ? 1.286 17.230 -2.330 1.00 81.81 280 CYS A N 1
ATOM 2232 C CA . CYS A 1 280 ? 0.765 16.099 -3.107 1.00 81.81 280 CYS A CA 1
ATOM 2233 C C . CYS A 1 280 ? 0.644 16.440 -4.598 1.00 81.81 280 CYS A C 1
ATOM 2235 O O . CYS A 1 280 ? 1.060 15.647 -5.441 1.00 81.81 280 CYS A O 1
ATOM 2237 N N . ALA A 1 281 ? 0.118 17.626 -4.916 1.00 82.50 281 ALA A N 1
ATOM 2238 C CA . ALA A 1 281 ? 0.013 18.114 -6.286 1.00 82.50 281 ALA A CA 1
ATOM 2239 C C . ALA A 1 281 ? 1.398 18.298 -6.920 1.00 82.50 281 ALA A C 1
ATOM 2241 O O . ALA A 1 281 ? 1.622 17.824 -8.028 1.00 82.50 281 ALA A O 1
ATOM 2242 N N . GLY A 1 282 ? 2.348 18.902 -6.198 1.00 82.50 282 GLY A N 1
ATOM 2243 C CA . GLY A 1 282 ? 3.726 19.075 -6.654 1.00 82.50 282 GLY A CA 1
ATOM 2244 C C . GLY A 1 282 ? 4.420 17.745 -6.946 1.00 82.50 282 GLY A C 1
ATOM 2245 O O . GLY A 1 282 ? 4.997 17.585 -8.013 1.00 82.50 282 GLY A O 1
ATOM 2246 N N . VAL A 1 283 ? 4.302 16.752 -6.059 1.00 82.31 283 VAL A N 1
ATOM 2247 C CA . VAL A 1 283 ? 4.849 15.403 -6.295 1.00 82.31 283 VAL A CA 1
ATOM 2248 C C . VAL A 1 283 ? 4.194 14.749 -7.513 1.00 82.31 283 VAL A C 1
ATOM 2250 O O . VAL A 1 283 ? 4.898 14.177 -8.344 1.00 82.31 283 VAL A O 1
ATOM 2253 N N . GLY A 1 284 ? 2.871 14.868 -7.655 1.00 80.00 284 GLY A N 1
ATOM 2254 C CA . GLY A 1 284 ? 2.154 14.380 -8.832 1.00 80.00 284 GLY A CA 1
ATOM 2255 C C . GLY A 1 284 ? 2.657 15.027 -10.123 1.00 80.00 284 GLY A C 1
ATOM 2256 O O . GLY A 1 284 ? 2.973 14.325 -11.076 1.00 80.00 284 GLY A O 1
ATOM 2257 N N . VAL A 1 285 ? 2.820 16.350 -10.146 1.00 79.69 285 VAL A N 1
ATOM 2258 C CA . VAL A 1 285 ? 3.318 17.062 -11.328 1.00 79.69 285 VAL A CA 1
ATOM 2259 C C . VAL A 1 285 ? 4.781 16.716 -11.614 1.00 79.69 285 VAL A C 1
ATOM 2261 O O . VAL A 1 285 ? 5.091 16.384 -12.748 1.00 79.69 285 VAL A O 1
ATOM 2264 N N . CYS A 1 286 ? 5.678 16.727 -10.628 1.00 76.94 286 CYS A N 1
ATOM 2265 C CA . CYS A 1 286 ? 7.110 16.506 -10.864 1.00 76.94 286 CYS A CA 1
ATOM 2266 C C . CYS A 1 286 ? 7.460 15.063 -11.264 1.00 76.94 286 CYS A C 1
ATOM 2268 O O . CYS A 1 286 ? 8.414 14.857 -12.011 1.00 76.94 286 CYS A O 1
ATOM 2270 N N . PHE A 1 287 ? 6.734 14.068 -10.741 1.00 75.06 287 PHE A N 1
ATOM 2271 C CA . PHE A 1 287 ? 7.113 12.653 -10.862 1.00 75.06 287 PHE A CA 1
ATOM 2272 C C . PHE A 1 287 ? 6.088 11.780 -11.593 1.00 75.06 287 PHE A C 1
ATOM 2274 O O . PHE A 1 287 ? 6.444 10.699 -12.052 1.00 75.06 287 PHE A O 1
ATOM 2281 N N . ALA A 1 288 ? 4.820 12.188 -11.704 1.00 69.12 288 ALA A N 1
ATOM 2282 C CA . ALA A 1 288 ? 3.828 11.419 -12.464 1.00 69.12 288 ALA A CA 1
ATOM 2283 C C . ALA A 1 288 ? 3.674 11.905 -13.915 1.00 69.12 288 ALA A C 1
ATOM 2285 O O . ALA A 1 288 ? 2.926 11.291 -14.673 1.00 69.12 288 ALA A O 1
ATOM 2286 N N . THR A 1 289 ? 4.392 12.962 -14.308 1.00 73.06 289 THR A N 1
ATOM 2287 C CA . THR A 1 289 ? 4.421 13.474 -15.685 1.00 73.06 289 THR A CA 1
ATOM 2288 C C . THR A 1 289 ? 5.807 13.294 -16.305 1.00 73.06 289 THR A C 1
ATOM 2290 O O . THR A 1 289 ? 6.795 13.192 -15.579 1.00 73.06 289 THR A O 1
ATOM 2293 N N . ASN A 1 290 ? 5.888 13.248 -17.633 1.00 68.00 290 ASN A N 1
ATOM 2294 C CA . ASN A 1 290 ? 7.116 13.241 -18.426 1.00 68.00 290 ASN A CA 1
ATOM 2295 C C . ASN A 1 290 ? 7.422 14.653 -18.936 1.00 68.00 290 ASN A C 1
ATOM 2297 O O . ASN A 1 290 ? 6.524 15.483 -19.054 1.00 68.00 290 ASN A O 1
ATOM 2301 N N . LYS A 1 291 ? 8.686 14.955 -19.238 1.00 65.88 291 LYS A N 1
ATOM 2302 C CA . LYS A 1 291 ? 9.052 16.281 -19.747 1.00 65.88 291 LYS A CA 1
ATOM 2303 C C . LYS A 1 291 ? 8.499 16.471 -21.162 1.00 65.88 291 LYS A C 1
ATOM 2305 O O . LYS A 1 291 ? 8.881 15.715 -22.051 1.00 65.88 291 LYS A O 1
ATOM 2310 N N . SER A 1 292 ? 7.649 17.482 -21.364 1.00 52.53 292 SER A N 1
ATOM 2311 C CA . SER A 1 292 ? 7.176 17.848 -22.708 1.00 52.53 292 SER A CA 1
ATOM 2312 C C . SER A 1 292 ? 8.345 18.381 -23.531 1.00 52.53 292 SER A C 1
ATOM 2314 O O . SER A 1 292 ? 8.950 19.400 -23.175 1.00 52.53 292 SER A O 1
ATOM 2316 N N . LEU A 1 293 ? 8.683 17.689 -24.615 1.00 51.47 293 LEU A N 1
ATOM 2317 C CA . LEU A 1 293 ? 9.516 18.258 -25.662 1.00 51.47 293 LEU A CA 1
ATOM 2318 C C . LEU A 1 293 ? 8.563 19.012 -26.586 1.00 51.47 293 LEU A C 1
ATOM 2320 O O . LEU A 1 293 ? 7.699 18.402 -27.210 1.00 51.47 293 LEU A O 1
ATOM 2324 N N . LYS A 1 294 ? 8.698 20.341 -26.677 1.00 40.72 294 LYS A N 1
ATOM 2325 C CA . LYS A 1 294 ? 8.071 21.063 -27.792 1.00 40.72 294 LYS A CA 1
ATOM 2326 C C . LYS A 1 294 ? 8.530 20.373 -29.083 1.00 40.72 294 LYS A C 1
ATOM 2328 O O . LYS A 1 294 ? 9.735 20.127 -29.186 1.00 40.72 294 LYS A O 1
ATOM 2333 N N . PRO A 1 295 ? 7.630 20.061 -30.031 1.00 39.31 295 PRO A N 1
ATOM 2334 C CA . PRO A 1 295 ? 8.054 19.502 -31.301 1.00 39.31 295 PRO A CA 1
ATOM 2335 C C . PRO A 1 295 ? 9.029 20.497 -31.929 1.00 39.31 295 PRO A C 1
ATOM 2337 O O . PRO A 1 295 ? 8.676 21.647 -32.199 1.00 39.31 295 PRO A O 1
ATOM 2340 N N . VAL A 1 296 ? 10.286 20.079 -32.074 1.00 41.41 296 VAL A N 1
ATOM 2341 C CA . VAL A 1 296 ? 11.210 20.745 -32.985 1.00 41.41 296 VAL A CA 1
ATOM 2342 C C . VAL A 1 296 ? 10.579 20.585 -34.360 1.00 41.41 296 VAL A C 1
ATOM 2344 O O . VAL A 1 296 ? 10.211 19.479 -34.745 1.00 41.41 296 VAL A O 1
ATOM 2347 N N . ASN A 1 297 ? 10.344 21.708 -35.031 1.00 35.31 297 ASN A N 1
ATOM 2348 C CA . ASN A 1 297 ? 9.649 21.759 -36.306 1.00 35.31 297 ASN A CA 1
ATOM 2349 C C . ASN A 1 297 ? 10.386 20.839 -37.302 1.00 35.31 297 ASN A C 1
ATOM 2351 O O . ASN A 1 297 ? 11.531 21.122 -37.653 1.00 35.31 297 ASN A O 1
ATOM 2355 N N . GLU A 1 298 ? 9.749 19.750 -37.747 1.00 41.06 298 GLU A N 1
ATOM 2356 C CA . GLU A 1 298 ? 10.320 18.760 -38.687 1.00 41.06 298 GLU A CA 1
ATOM 2357 C C . GLU A 1 298 ? 10.784 19.394 -40.013 1.00 41.06 298 GLU A C 1
ATOM 2359 O O . GLU A 1 298 ? 11.581 18.813 -40.743 1.00 41.06 298 GLU A O 1
ATOM 2364 N N . GLN A 1 299 ? 10.364 20.630 -40.294 1.00 40.44 299 GLN A N 1
ATOM 2365 C CA . GLN A 1 299 ? 10.805 21.402 -41.453 1.00 40.44 299 GLN A CA 1
ATOM 2366 C C . GLN A 1 299 ? 12.266 21.882 -41.377 1.00 40.44 299 GLN A C 1
ATOM 2368 O O . GLN A 1 299 ? 12.875 22.047 -42.425 1.00 40.44 299 GLN A O 1
ATOM 2373 N N . GLN A 1 300 ? 12.867 22.054 -40.192 1.00 37.19 300 GLN A N 1
ATOM 2374 C CA . GLN A 1 300 ? 14.272 22.501 -40.092 1.00 37.19 300 GLN A CA 1
ATOM 2375 C C . GLN A 1 300 ? 15.297 21.363 -40.225 1.00 37.19 300 GLN A C 1
ATOM 2377 O O . GLN A 1 300 ? 16.446 21.612 -40.584 1.00 37.19 300 GLN A O 1
ATOM 2382 N N . VAL A 1 301 ? 14.894 20.113 -39.974 1.00 42.75 301 VAL A N 1
ATOM 2383 C CA . VAL A 1 301 ? 15.781 18.947 -40.143 1.00 42.75 301 VAL A CA 1
ATOM 2384 C C . VAL A 1 301 ? 15.829 18.524 -41.615 1.00 42.75 301 VAL A C 1
ATOM 2386 O O . VAL A 1 301 ? 16.907 18.257 -42.138 1.00 42.75 301 VAL A O 1
ATOM 2389 N N . ALA A 1 302 ? 14.693 18.587 -42.320 1.00 39.59 302 ALA A N 1
ATOM 2390 C CA . ALA A 1 302 ? 14.624 18.280 -43.750 1.00 39.59 302 ALA A CA 1
ATOM 2391 C C . ALA A 1 302 ? 15.389 19.291 -44.629 1.00 39.59 302 ALA A C 1
ATOM 2393 O O . ALA A 1 302 ? 15.965 18.911 -45.645 1.00 39.59 302 ALA A O 1
ATOM 2394 N N . GLU A 1 303 ? 15.444 20.566 -44.232 1.00 38.97 303 GLU A N 1
ATOM 2395 C CA . GLU A 1 303 ? 16.179 21.600 -44.977 1.00 38.97 303 GLU A CA 1
ATOM 2396 C C . GLU A 1 303 ? 17.706 21.454 -44.823 1.00 38.97 303 GLU A C 1
ATOM 2398 O O . GLU A 1 303 ? 18.457 21.853 -45.708 1.00 38.97 303 GLU A O 1
ATOM 2403 N N . THR A 1 304 ? 18.176 20.797 -43.754 1.00 37.62 304 THR A N 1
ATOM 2404 C CA . THR A 1 304 ? 19.610 20.519 -43.554 1.00 37.62 304 THR A CA 1
ATOM 2405 C C . THR A 1 304 ? 20.070 19.289 -44.350 1.00 37.62 304 THR A C 1
ATOM 2407 O O . THR A 1 304 ? 21.176 19.285 -44.881 1.00 37.62 304 THR A O 1
ATOM 2410 N N . GLU A 1 305 ? 19.216 18.271 -44.514 1.00 41.44 305 GLU A N 1
ATOM 2411 C CA . GLU A 1 305 ? 19.556 17.071 -45.300 1.00 41.44 305 GLU A CA 1
ATOM 2412 C C . GLU A 1 305 ? 19.490 17.287 -46.823 1.00 41.44 305 GLU A C 1
ATOM 2414 O O . GLU A 1 305 ? 20.223 16.628 -47.561 1.00 41.44 305 GLU A O 1
ATOM 2419 N N . GLN A 1 306 ? 18.673 18.223 -47.326 1.00 36.66 306 GLN A N 1
ATOM 2420 C CA . GLN A 1 306 ? 18.583 18.474 -48.775 1.00 36.66 306 GLN A CA 1
ATOM 2421 C C . GLN A 1 306 ? 19.723 19.329 -49.346 1.00 36.66 306 GLN A C 1
ATOM 2423 O O . GLN A 1 306 ? 20.039 19.192 -50.525 1.00 36.66 306 GLN A O 1
ATOM 2428 N N . VAL A 1 307 ? 20.403 20.149 -48.538 1.00 39.91 307 VAL A N 1
ATOM 2429 C CA . VAL A 1 307 ? 21.530 20.973 -49.024 1.00 39.91 307 VAL A CA 1
ATOM 2430 C C . VAL A 1 307 ? 22.800 20.137 -49.254 1.00 39.91 307 VAL A C 1
ATOM 2432 O O . VAL A 1 307 ? 23.653 20.520 -50.050 1.00 39.91 307 VAL A O 1
ATOM 2435 N N . GLN A 1 308 ? 22.918 18.962 -48.629 1.00 35.59 308 GLN A N 1
ATOM 2436 C CA . GLN A 1 308 ? 24.126 18.129 -48.706 1.00 35.59 308 GLN A CA 1
ATOM 2437 C C . GLN A 1 308 ? 24.067 17.034 -49.790 1.00 35.59 308 GLN A C 1
ATOM 2439 O O . GLN A 1 308 ? 25.071 16.371 -50.045 1.00 35.59 308 GLN A O 1
ATOM 2444 N N . ALA A 1 309 ? 22.918 16.862 -50.457 1.00 38.91 309 ALA A N 1
ATOM 2445 C CA . ALA A 1 309 ? 22.705 15.830 -51.478 1.00 38.91 309 ALA A CA 1
ATOM 2446 C C . ALA A 1 309 ? 22.763 16.341 -52.935 1.00 38.91 309 ALA A C 1
ATOM 2448 O O . ALA A 1 309 ? 22.822 15.528 -53.857 1.00 38.91 309 ALA A O 1
ATOM 2449 N N . GLU A 1 310 ? 22.795 17.657 -53.169 1.00 36.25 310 GLU A N 1
ATOM 2450 C CA . GLU A 1 310 ? 22.888 18.249 -54.512 1.00 36.25 310 GLU A CA 1
ATOM 2451 C C . GLU A 1 310 ? 24.166 19.087 -54.678 1.00 36.25 310 GLU A C 1
ATOM 2453 O O . GLU A 1 310 ? 24.132 20.314 -54.701 1.00 36.25 310 GLU A O 1
ATOM 2458 N N . GLN A 1 311 ? 25.314 18.431 -54.874 1.00 28.61 311 GLN A N 1
ATOM 2459 C CA . GLN A 1 311 ? 26.374 19.011 -55.706 1.00 28.61 311 GLN A CA 1
ATOM 2460 C C . GLN A 1 311 ? 26.820 18.008 -56.778 1.00 28.61 311 GLN A C 1
ATOM 2462 O O . GLN A 1 311 ? 27.084 16.844 -56.467 1.00 28.61 311 GLN A O 1
ATOM 2467 N N . PRO A 1 312 ? 26.884 18.421 -58.058 1.00 28.30 312 PRO A N 1
ATOM 2468 C CA . PRO A 1 312 ? 27.223 17.531 -59.152 1.00 28.30 312 PRO A CA 1
ATOM 2469 C C . PRO A 1 312 ? 28.734 17.289 -59.195 1.00 28.30 312 PRO A C 1
ATOM 2471 O O . PRO A 1 312 ? 29.537 18.220 -59.174 1.00 28.30 312 PRO A O 1
ATOM 2474 N N . VAL A 1 313 ? 29.118 16.022 -59.344 1.00 28.30 313 VAL A N 1
ATOM 2475 C CA . VAL A 1 313 ? 30.476 15.616 -59.719 1.00 28.30 313 VAL A CA 1
ATOM 2476 C C . VAL A 1 313 ? 30.762 16.142 -61.131 1.00 28.30 313 VAL A C 1
ATOM 2478 O O . VAL A 1 313 ? 30.307 15.559 -62.116 1.00 28.30 313 VAL A O 1
ATOM 2481 N N . GLN A 1 314 ? 31.512 17.242 -61.245 1.00 26.53 314 GLN A N 1
ATOM 2482 C CA . GLN A 1 314 ? 32.149 17.639 -62.501 1.00 26.53 314 GLN A CA 1
ATOM 2483 C C . GLN A 1 314 ? 33.596 17.144 -62.533 1.00 26.53 314 GLN A C 1
ATOM 2485 O O . GLN A 1 314 ? 34.460 17.574 -61.776 1.00 26.53 314 GLN A O 1
ATOM 2490 N N . LYS A 1 315 ? 33.827 16.210 -63.452 1.00 32.88 315 LYS A N 1
ATOM 2491 C CA . LYS A 1 315 ? 35.132 15.787 -63.958 1.00 32.88 315 LYS A CA 1
ATOM 2492 C C . LYS A 1 315 ? 35.666 16.899 -64.870 1.00 32.88 315 LYS A C 1
ATOM 2494 O O . LYS A 1 315 ? 34.926 17.271 -65.769 1.00 32.88 315 LYS A O 1
ATOM 2499 N N . ASN A 1 316 ? 36.893 17.374 -64.658 1.00 26.36 316 ASN A N 1
ATOM 2500 C CA . ASN A 1 316 ? 37.792 18.003 -65.647 1.00 26.36 316 ASN A CA 1
ATOM 2501 C C . ASN A 1 316 ? 39.191 18.031 -65.002 1.00 26.36 316 ASN A C 1
ATOM 2503 O O . ASN A 1 316 ? 39.359 18.579 -63.919 1.00 26.36 316 ASN A O 1
ATOM 2507 N N . GLU A 1 317 ? 40.110 17.161 -65.415 1.00 28.22 317 GLU A N 1
ATOM 2508 C CA . GLU A 1 317 ? 41.135 17.440 -66.440 1.00 28.22 317 GLU A CA 1
ATOM 2509 C C . GLU A 1 317 ? 42.006 18.667 -66.115 1.00 28.22 317 GLU A C 1
ATOM 2511 O O . GLU A 1 317 ? 41.697 19.812 -66.417 1.00 28.22 317 GLU A O 1
ATOM 2516 N N . GLN A 1 318 ? 43.086 18.325 -65.415 1.00 27.84 318 GLN A N 1
ATOM 2517 C CA . GLN A 1 318 ? 44.434 18.880 -65.380 1.00 27.84 318 GLN A CA 1
ATOM 2518 C C . GLN A 1 318 ? 44.810 19.830 -66.531 1.00 27.84 318 GLN A C 1
ATOM 2520 O O . GLN A 1 318 ? 44.789 19.419 -67.684 1.00 27.84 318 GLN A O 1
ATOM 2525 N N . ASP A 1 319 ? 45.271 21.037 -66.183 1.00 27.14 319 ASP A N 1
ATOM 2526 C CA . ASP A 1 319 ? 46.280 21.771 -66.954 1.00 27.14 319 ASP A CA 1
ATOM 2527 C C . ASP A 1 319 ? 47.083 22.730 -66.052 1.00 27.14 319 ASP A C 1
ATOM 2529 O O . ASP A 1 319 ? 46.543 23.511 -65.266 1.00 27.14 319 ASP A O 1
ATOM 2533 N N . ASP A 1 320 ? 48.405 22.613 -66.174 1.00 26.56 320 ASP A N 1
ATOM 2534 C CA . ASP A 1 320 ? 49.457 23.351 -65.475 1.00 26.56 320 ASP A CA 1
ATOM 2535 C C . ASP A 1 320 ? 49.650 24.789 -65.999 1.00 26.56 320 ASP A C 1
ATOM 2537 O O . ASP A 1 320 ? 49.631 25.016 -67.209 1.00 26.56 320 ASP A O 1
ATOM 2541 N N . LYS A 1 321 ? 50.028 25.702 -65.083 1.00 27.89 321 LYS A N 1
ATOM 2542 C CA . LYS A 1 321 ? 51.092 26.750 -65.162 1.00 27.89 321 LYS A CA 1
ATOM 2543 C C . LYS A 1 321 ? 50.652 28.095 -64.563 1.00 27.89 321 LYS A C 1
ATOM 2545 O O . LYS A 1 321 ? 49.691 28.696 -65.014 1.00 27.89 321 LYS A O 1
ATOM 2550 N N . PHE A 1 322 ? 51.259 28.554 -63.464 1.00 25.03 322 PHE A N 1
ATOM 2551 C CA . PHE A 1 322 ? 52.564 29.242 -63.307 1.00 25.03 322 PHE A CA 1
ATOM 2552 C C . PHE A 1 322 ? 52.553 30.760 -63.638 1.00 25.03 322 PHE A C 1
ATOM 2554 O O . PHE A 1 322 ? 52.388 31.143 -64.790 1.00 25.03 322 PHE A O 1
ATOM 2561 N N . ILE A 1 323 ? 52.918 31.550 -62.606 1.00 26.58 323 ILE A N 1
ATOM 2562 C CA . ILE A 1 323 ? 53.727 32.801 -62.591 1.00 26.58 323 ILE A CA 1
ATOM 2563 C C . ILE A 1 323 ? 53.032 34.175 -62.386 1.00 26.58 323 ILE A C 1
ATOM 2565 O O . ILE A 1 323 ? 52.498 34.780 -63.305 1.00 26.58 323 ILE A O 1
ATOM 2569 N N . ALA A 1 324 ? 53.254 34.678 -61.157 1.00 27.17 324 ALA A N 1
ATOM 2570 C CA . ALA A 1 324 ? 53.895 35.950 -60.754 1.00 27.17 324 ALA A CA 1
ATOM 2571 C C . ALA A 1 324 ? 53.131 37.277 -60.536 1.00 27.17 324 ALA A C 1
ATOM 2573 O O . ALA A 1 324 ? 52.666 37.912 -61.472 1.00 27.17 324 ALA A O 1
ATOM 2574 N N . VAL A 1 325 ? 53.291 37.742 -59.281 1.00 25.45 325 VAL A N 1
ATOM 2575 C CA . VAL A 1 325 ? 53.873 39.031 -58.819 1.00 25.45 325 VAL A CA 1
ATOM 2576 C C . VAL A 1 325 ? 53.107 40.325 -59.126 1.00 25.45 325 VAL A C 1
ATOM 2578 O O . VAL A 1 325 ? 53.065 40.761 -60.269 1.00 25.45 325 VAL A O 1
ATOM 2581 N N . ALA A 1 326 ? 52.668 41.028 -58.072 1.00 27.03 326 ALA A N 1
ATOM 2582 C CA . ALA A 1 326 ? 53.215 42.343 -57.690 1.00 27.03 326 ALA A CA 1
ATOM 2583 C C . ALA A 1 326 ? 52.556 42.909 -56.415 1.00 27.03 326 ALA A C 1
ATOM 2585 O O . ALA A 1 326 ? 51.399 42.633 -56.113 1.00 27.03 326 ALA A O 1
ATOM 2586 N N . ASP A 1 327 ? 53.368 43.685 -55.701 1.00 26.19 327 ASP A N 1
ATOM 2587 C CA . ASP A 1 327 ? 53.225 44.249 -54.361 1.00 26.19 327 ASP A CA 1
ATOM 2588 C C . ASP A 1 327 ? 52.020 45.177 -54.114 1.00 26.19 327 ASP A C 1
ATOM 2590 O O . ASP A 1 327 ? 51.499 45.838 -55.014 1.00 26.19 327 ASP A O 1
ATOM 2594 N N . VAL A 1 328 ? 51.650 45.271 -52.831 1.00 26.61 328 VAL A N 1
ATOM 2595 C CA . VAL A 1 328 ? 50.644 46.172 -52.245 1.00 26.61 328 VAL A CA 1
ATOM 2596 C C . VAL A 1 328 ? 51.331 47.252 -51.402 1.00 26.61 328 VAL A C 1
ATOM 2598 O O . VAL A 1 328 ? 52.231 46.938 -50.628 1.00 26.61 328 VAL A O 1
ATOM 2601 N N . ALA A 1 329 ? 50.835 48.489 -51.488 1.00 27.52 329 ALA A N 1
ATOM 2602 C CA . ALA A 1 329 ? 50.766 49.499 -50.416 1.00 27.52 329 ALA A CA 1
ATOM 2603 C C . ALA A 1 329 ? 49.771 50.590 -50.899 1.00 27.52 329 ALA A C 1
ATOM 2605 O O . ALA A 1 329 ? 49.818 50.946 -52.073 1.00 27.52 329 ALA A O 1
ATOM 2606 N N . ASP A 1 330 ? 48.836 51.168 -50.142 1.00 26.64 330 ASP A N 1
ATOM 2607 C CA . ASP A 1 330 ? 48.572 51.173 -48.702 1.00 26.64 330 ASP A CA 1
ATOM 2608 C C . ASP A 1 330 ? 47.142 51.722 -48.416 1.00 26.64 330 ASP A C 1
ATOM 2610 O O . ASP A 1 330 ? 46.521 52.344 -49.279 1.00 26.64 330 ASP A O 1
ATOM 2614 N N . GLU A 1 331 ? 46.722 51.530 -47.162 1.00 27.28 331 GLU A N 1
ATOM 2615 C CA . GLU A 1 331 ? 45.756 52.259 -46.318 1.00 27.28 331 GLU A CA 1
ATOM 2616 C C . GLU A 1 331 ? 44.238 51.933 -46.289 1.00 27.28 331 GLU A C 1
ATOM 2618 O O . GLU A 1 331 ? 43.407 52.465 -47.021 1.00 27.28 331 GLU A O 1
ATOM 2623 N N . ALA A 1 332 ? 43.919 51.179 -45.218 1.00 24.95 332 ALA A N 1
ATOM 2624 C CA . ALA A 1 332 ? 42.996 51.520 -44.117 1.00 24.95 332 ALA A CA 1
ATOM 2625 C C . ALA A 1 332 ? 41.490 51.181 -44.233 1.00 24.95 332 ALA A C 1
ATOM 2627 O O . ALA A 1 332 ? 40.698 51.941 -44.777 1.00 24.95 332 ALA A O 1
ATOM 2628 N N . ALA A 1 333 ? 41.039 50.129 -43.527 1.00 25.88 333 ALA A N 1
ATOM 2629 C CA . ALA A 1 333 ? 40.587 50.229 -42.125 1.00 25.88 333 ALA A CA 1
ATOM 2630 C C . ALA A 1 333 ? 39.771 48.996 -41.647 1.00 25.88 333 ALA A C 1
ATOM 2632 O O . ALA A 1 333 ? 38.777 48.606 -42.247 1.00 25.88 333 ALA A O 1
ATOM 2633 N N . SER A 1 334 ? 40.158 48.504 -40.462 1.00 25.25 334 SER A N 1
ATOM 2634 C CA . SER A 1 334 ? 39.365 47.836 -39.408 1.00 25.25 334 SER A CA 1
ATOM 2635 C C . SER A 1 334 ? 38.724 46.440 -39.589 1.00 25.25 334 SER A C 1
ATOM 2637 O O . SER A 1 334 ? 37.738 46.263 -40.294 1.00 25.25 334 SER A O 1
ATOM 2639 N N . ASN A 1 335 ? 39.190 45.558 -38.690 1.00 26.38 335 ASN A N 1
ATOM 2640 C CA . ASN A 1 335 ? 38.469 44.600 -37.831 1.00 26.38 335 ASN A CA 1
ATOM 2641 C C . ASN A 1 335 ? 38.512 43.090 -38.150 1.00 26.38 335 ASN A C 1
ATOM 2643 O O . ASN A 1 335 ? 37.659 42.543 -38.833 1.00 26.38 335 ASN A O 1
ATOM 2647 N N . VAL A 1 336 ? 39.484 42.443 -37.488 1.00 28.69 336 VAL A N 1
ATOM 2648 C CA . VAL A 1 336 ? 39.396 41.225 -36.651 1.00 28.69 336 VAL A CA 1
ATOM 2649 C C . VAL A 1 336 ? 38.532 40.061 -37.169 1.00 28.69 336 VAL A C 1
ATOM 2651 O O . VAL A 1 336 ? 37.337 40.001 -36.900 1.00 28.69 336 VAL A O 1
ATOM 2654 N N . SER A 1 337 ? 39.185 39.070 -37.788 1.00 26.22 337 SER A N 1
ATOM 2655 C CA . SER A 1 337 ? 38.888 37.626 -37.664 1.00 26.22 337 SER A CA 1
ATOM 2656 C C . SER A 1 337 ? 39.999 36.783 -38.321 1.00 26.22 337 SER A C 1
ATOM 2658 O O . SER A 1 337 ? 40.411 37.087 -39.435 1.00 26.22 337 SER A O 1
ATOM 2660 N N . ALA A 1 338 ? 40.505 35.761 -37.618 1.00 26.58 338 ALA A N 1
ATOM 2661 C CA . ALA A 1 338 ? 41.240 34.598 -38.148 1.00 26.58 338 ALA A CA 1
ATOM 2662 C C . ALA A 1 338 ? 41.408 33.535 -37.028 1.00 26.58 338 ALA A C 1
ATOM 2664 O O . ALA A 1 338 ? 41.426 33.947 -35.862 1.00 26.58 338 ALA A O 1
ATOM 2665 N N . PRO A 1 339 ? 41.624 32.233 -37.328 1.00 36.81 339 PRO A N 1
ATOM 2666 C CA . PRO A 1 339 ? 41.541 31.560 -38.631 1.00 36.81 339 PRO A CA 1
ATOM 2667 C C . PRO A 1 339 ? 40.584 30.345 -38.655 1.00 36.81 339 PRO A C 1
ATOM 2669 O O . PRO A 1 339 ? 40.247 29.751 -37.634 1.00 36.81 339 PRO A O 1
ATOM 2672 N N . GLU A 1 340 ? 40.163 29.970 -39.862 1.00 42.59 340 GLU A N 1
ATOM 2673 C CA . GLU A 1 340 ? 39.670 28.628 -40.177 1.00 42.59 340 GLU A CA 1
ATOM 2674 C C . GLU A 1 340 ? 40.880 27.681 -40.243 1.00 42.59 340 GLU A C 1
ATOM 2676 O O . GLU A 1 340 ? 41.743 27.855 -41.103 1.00 42.59 340 GLU A O 1
ATOM 2681 N N . GLU A 1 341 ? 40.961 26.699 -39.343 1.00 40.28 341 GLU A N 1
ATOM 2682 C CA . GLU A 1 341 ? 41.944 25.613 -39.422 1.00 40.28 341 GLU A CA 1
ATOM 2683 C C . GLU A 1 341 ? 41.256 24.322 -39.865 1.00 40.28 341 GLU A C 1
ATOM 2685 O O . GLU A 1 341 ? 40.404 23.747 -39.185 1.00 40.28 341 GLU A O 1
ATOM 2690 N N . SER A 1 342 ? 41.622 23.885 -41.064 1.00 50.72 342 SER A N 1
ATOM 2691 C CA . SER A 1 342 ? 41.297 22.586 -41.631 1.00 50.72 342 SER A CA 1
ATOM 2692 C C . SER A 1 342 ? 42.030 21.485 -40.860 1.00 50.72 342 SER A C 1
ATOM 2694 O O . SER A 1 342 ? 43.187 21.189 -41.157 1.00 50.72 342 SER A O 1
ATOM 2696 N N . GLY A 1 343 ? 41.365 20.888 -39.872 1.00 60.50 343 GLY A N 1
ATOM 2697 C CA . GLY A 1 343 ? 41.882 19.708 -39.181 1.00 60.50 343 GLY A CA 1
ATOM 2698 C C . GLY A 1 343 ? 41.851 18.453 -40.063 1.00 60.50 343 GLY A C 1
ATOM 2699 O O . GLY A 1 343 ? 40.925 18.269 -40.856 1.00 60.50 343 GLY A O 1
ATOM 2700 N N . TRP A 1 344 ? 42.846 17.576 -39.915 1.00 77.56 344 TRP A N 1
ATOM 2701 C CA . TRP A 1 344 ? 42.920 16.262 -40.572 1.00 77.56 344 TRP A CA 1
ATOM 2702 C C . TRP A 1 344 ? 42.821 15.128 -39.540 1.00 77.56 344 TRP A C 1
ATOM 2704 O O . TRP A 1 344 ? 42.931 15.353 -38.336 1.00 77.56 344 TRP A O 1
ATOM 2714 N N . ILE A 1 345 ? 42.561 13.900 -39.992 1.00 79.94 345 ILE A N 1
ATOM 2715 C CA . ILE A 1 345 ? 42.364 12.733 -39.114 1.00 79.94 345 ILE A CA 1
ATOM 2716 C C . ILE A 1 345 ? 43.680 11.955 -38.989 1.00 79.94 345 ILE A C 1
ATOM 2718 O O . ILE A 1 345 ? 44.381 11.746 -39.984 1.00 79.94 345 ILE A O 1
ATOM 2722 N N . GLY A 1 346 ? 44.004 11.517 -37.773 1.00 84.62 346 GLY A N 1
ATOM 2723 C CA . GLY A 1 346 ? 45.099 10.589 -37.494 1.00 84.62 346 GLY A CA 1
ATOM 2724 C C . GLY A 1 346 ? 44.621 9.344 -36.752 1.00 84.62 346 GLY A C 1
ATOM 2725 O O . GLY A 1 346 ? 43.632 9.394 -36.023 1.00 84.62 346 GLY A O 1
ATOM 2726 N N . ILE A 1 347 ? 45.321 8.226 -36.937 1.00 84.38 347 ILE A N 1
ATOM 2727 C CA . ILE A 1 347 ? 45.067 6.967 -36.227 1.00 84.38 347 ILE A CA 1
ATOM 2728 C C . ILE A 1 347 ? 46.161 6.764 -35.186 1.00 84.38 347 ILE A C 1
ATOM 2730 O O . ILE A 1 347 ? 47.349 6.744 -35.513 1.00 84.38 347 ILE A O 1
ATOM 2734 N N . VAL A 1 348 ? 45.770 6.579 -33.929 1.00 85.50 348 VAL A N 1
ATOM 2735 C CA . VAL A 1 348 ? 46.717 6.355 -32.834 1.00 85.50 348 VAL A CA 1
ATOM 2736 C C . VAL A 1 348 ? 47.295 4.938 -32.896 1.00 85.50 348 VAL A C 1
ATOM 2738 O O . VAL A 1 348 ? 46.554 3.961 -32.896 1.00 85.50 348 VAL A O 1
ATOM 2741 N N . LYS A 1 349 ? 48.624 4.803 -32.896 1.00 83.50 349 LYS A N 1
ATOM 2742 C CA . LYS A 1 349 ? 49.345 3.521 -32.871 1.00 83.50 349 LYS A CA 1
ATOM 2743 C C . LYS A 1 349 ? 50.337 3.506 -31.714 1.00 83.50 349 LYS A C 1
ATOM 2745 O O . LYS A 1 349 ? 51.409 4.099 -31.810 1.00 83.50 349 LYS A O 1
ATOM 2750 N N . THR A 1 350 ? 50.009 2.801 -30.626 1.00 81.25 350 THR A N 1
ATOM 2751 C CA . THR A 1 350 ? 50.920 2.666 -29.472 1.00 81.25 350 THR A CA 1
ATOM 2752 C C . THR A 1 350 ? 51.181 1.203 -29.102 1.00 81.25 350 THR A C 1
ATOM 2754 O O . THR A 1 350 ? 50.253 0.392 -29.118 1.00 81.25 350 THR A O 1
ATOM 2757 N N . PRO A 1 351 ? 52.422 0.834 -28.721 1.00 71.12 351 PRO A N 1
ATOM 2758 C CA . PRO A 1 351 ? 52.735 -0.522 -28.254 1.00 71.12 351 PRO A CA 1
ATOM 2759 C C . PRO A 1 351 ? 52.038 -0.897 -26.937 1.00 71.12 351 PRO A C 1
ATOM 2761 O O . PRO A 1 351 ? 51.806 -2.076 -26.676 1.00 71.12 351 PRO A O 1
ATOM 2764 N N . ASP A 1 352 ? 51.703 0.105 -26.118 1.00 71.00 352 ASP A N 1
ATOM 2765 C CA . ASP A 1 352 ? 51.152 -0.056 -24.768 1.00 71.00 352 ASP A CA 1
ATOM 2766 C C . ASP A 1 352 ? 49.609 -0.078 -24.747 1.00 71.00 352 ASP A C 1
ATOM 2768 O O . ASP A 1 352 ? 48.993 -0.147 -23.682 1.00 71.00 352 ASP A O 1
ATOM 2772 N N . GLY A 1 353 ? 48.966 -0.017 -25.920 1.00 73.56 353 GLY A N 1
ATOM 2773 C CA . GLY A 1 353 ? 47.513 -0.109 -26.103 1.00 73.56 353 GLY A CA 1
ATOM 2774 C C . GLY A 1 353 ? 46.729 1.170 -25.787 1.00 73.56 353 GLY A C 1
ATOM 2775 O O . GLY A 1 353 ? 45.561 1.266 -26.162 1.00 73.56 353 GLY A O 1
ATOM 2776 N N . VAL A 1 354 ? 47.352 2.158 -25.138 1.00 84.25 354 VAL A N 1
ATOM 2777 C CA . VAL A 1 354 ? 46.778 3.484 -24.857 1.00 84.25 354 VAL A CA 1
ATOM 2778 C C . VAL A 1 354 ? 47.825 4.591 -25.031 1.00 84.25 354 VAL A C 1
ATOM 2780 O O . VAL A 1 354 ? 49.000 4.391 -24.719 1.00 84.25 354 VAL A O 1
ATOM 2783 N N . LEU A 1 355 ? 47.404 5.765 -25.504 1.00 86.31 355 LEU A N 1
ATOM 2784 C CA . LEU A 1 355 ? 48.193 6.998 -25.581 1.00 86.31 355 LEU A CA 1
ATOM 2785 C C . LEU A 1 355 ? 47.715 7.989 -24.520 1.00 86.31 355 LEU A C 1
ATOM 2787 O O . LEU A 1 355 ? 46.516 8.129 -24.295 1.00 86.31 355 LEU A O 1
ATOM 2791 N N . LYS A 1 356 ? 48.641 8.685 -23.856 1.00 87.50 356 LYS A N 1
ATOM 2792 C CA . LYS A 1 356 ? 48.304 9.704 -22.849 1.00 87.50 356 LYS A CA 1
ATOM 2793 C C . LYS A 1 356 ? 48.035 11.044 -23.524 1.00 87.50 356 LYS A C 1
ATOM 2795 O O . LYS A 1 356 ? 48.879 11.515 -24.282 1.00 87.50 356 LYS A O 1
ATOM 2800 N N . VAL A 1 357 ? 46.918 11.670 -23.173 1.00 88.62 357 VAL A N 1
ATOM 2801 C CA . VAL A 1 357 ? 46.557 13.026 -23.597 1.00 88.62 357 VAL A CA 1
ATOM 2802 C C . VAL A 1 357 ? 47.021 14.013 -22.538 1.00 88.62 357 VAL A C 1
ATOM 2804 O O . VAL A 1 357 ? 46.793 13.818 -21.344 1.00 88.62 357 VAL A O 1
ATOM 2807 N N . ARG A 1 358 ? 47.690 15.078 -22.962 1.00 87.19 358 ARG A N 1
ATOM 2808 C CA . ARG A 1 358 ? 48.393 16.006 -22.079 1.00 87.19 358 ARG A CA 1
ATOM 2809 C C . ARG A 1 358 ? 47.890 17.433 -22.198 1.00 87.19 358 ARG A C 1
ATOM 2811 O O . ARG A 1 358 ? 47.389 17.842 -23.240 1.00 87.19 358 ARG A O 1
ATOM 2818 N N . SER A 1 359 ? 48.050 18.202 -21.124 1.00 85.88 359 SER A N 1
ATOM 2819 C CA . SER A 1 359 ? 47.628 19.607 -21.082 1.00 85.88 359 SER A CA 1
ATOM 2820 C C . SER A 1 359 ? 48.542 20.563 -21.861 1.00 85.88 359 SER A C 1
ATOM 2822 O O . SER A 1 359 ? 48.111 21.665 -22.196 1.00 85.88 359 SER A O 1
ATOM 2824 N N . ALA A 1 360 ? 49.777 20.161 -22.178 1.00 86.88 360 ALA A N 1
ATOM 2825 C CA . ALA A 1 360 ? 50.735 20.936 -22.971 1.00 86.88 360 ALA A CA 1
ATOM 2826 C C . ALA A 1 360 ? 51.592 20.007 -23.864 1.00 86.88 360 ALA A C 1
ATOM 2828 O O . ALA A 1 360 ? 51.715 18.823 -23.540 1.00 86.88 360 ALA A O 1
ATOM 2829 N N . PRO A 1 361 ? 52.218 20.512 -24.949 1.00 86.88 361 PRO A N 1
ATOM 2830 C CA . PRO A 1 361 ? 53.028 19.715 -25.882 1.00 86.88 361 PRO A CA 1
ATOM 2831 C C . PRO A 1 361 ? 54.410 19.362 -25.296 1.00 86.88 361 PRO A C 1
ATOM 2833 O O . PRO A 1 361 ? 55.451 19.818 -25.757 1.00 86.88 361 PRO A O 1
ATOM 2836 N N . ASN A 1 362 ? 54.430 18.614 -24.189 1.00 84.38 362 ASN A N 1
ATOM 2837 C CA . ASN A 1 362 ? 55.645 18.082 -23.574 1.00 84.38 362 ASN A CA 1
ATOM 2838 C C . ASN A 1 362 ? 55.351 16.865 -22.681 1.00 84.38 362 ASN A C 1
ATOM 2840 O O . ASN A 1 362 ? 54.266 16.732 -22.110 1.00 84.38 362 ASN A O 1
ATOM 2844 N N . ALA A 1 363 ? 56.354 16.003 -22.500 1.00 81.69 363 ALA A N 1
ATOM 2845 C CA . ALA A 1 363 ? 56.236 14.750 -21.752 1.00 81.69 363 ALA A CA 1
ATOM 2846 C C . ALA A 1 363 ? 56.108 14.909 -20.219 1.00 81.69 363 ALA A C 1
ATOM 2848 O O . ALA A 1 363 ? 55.723 13.948 -19.543 1.00 81.69 363 ALA A O 1
ATOM 2849 N N . ASP A 1 364 ? 56.380 16.098 -19.676 1.00 81.62 364 ASP A N 1
ATOM 2850 C CA . ASP A 1 364 ? 56.350 16.386 -18.233 1.00 81.62 364 ASP A CA 1
ATOM 2851 C C . ASP A 1 364 ? 55.024 17.011 -17.764 1.00 81.62 364 ASP A C 1
ATOM 2853 O O . ASP A 1 364 ? 54.788 17.165 -16.565 1.00 81.62 364 ASP A O 1
ATOM 2857 N N . SER A 1 365 ? 54.137 17.357 -18.699 1.00 85.12 365 SER A N 1
ATOM 2858 C CA . SER A 1 365 ? 52.849 17.986 -18.411 1.00 85.12 365 SER A CA 1
ATOM 2859 C C . SER A 1 365 ? 51.810 17.007 -17.857 1.00 85.12 365 SER A C 1
ATOM 2861 O O . SER A 1 365 ? 51.903 15.785 -18.026 1.00 85.12 365 SER A O 1
ATOM 2863 N N . GLU A 1 366 ? 50.808 17.563 -17.169 1.00 83.81 366 GLU A N 1
ATOM 2864 C CA . GLU A 1 366 ? 49.748 16.802 -16.510 1.00 83.81 366 GLU A CA 1
ATOM 2865 C C . GLU A 1 366 ? 48.960 15.954 -17.515 1.00 83.81 366 GLU A C 1
ATOM 2867 O O . GLU A 1 366 ? 48.583 16.413 -18.597 1.00 83.81 366 GLU A O 1
ATOM 2872 N N . ASN A 1 367 ? 48.726 14.696 -17.144 1.00 86.56 367 ASN A N 1
ATOM 2873 C CA . ASN A 1 367 ? 47.923 13.777 -17.931 1.00 86.56 367 ASN A CA 1
ATOM 2874 C C . ASN A 1 367 ? 46.437 14.075 -17.706 1.00 86.56 367 ASN A C 1
ATOM 2876 O O . ASN A 1 367 ? 45.941 13.911 -16.591 1.00 86.56 367 ASN A O 1
ATOM 2880 N N . ILE A 1 368 ? 45.749 14.481 -18.769 1.00 84.62 368 ILE A N 1
ATOM 2881 C CA . ILE A 1 368 ? 44.337 14.871 -18.752 1.00 84.62 368 ILE A CA 1
ATOM 2882 C C . ILE A 1 368 ? 43.418 13.807 -19.362 1.00 84.62 368 ILE A C 1
ATOM 2884 O O . ILE A 1 368 ? 42.204 13.932 -19.243 1.00 84.62 368 ILE A O 1
ATOM 2888 N N . GLY A 1 369 ? 43.961 12.745 -19.971 1.00 84.44 369 GLY A N 1
ATOM 2889 C CA . GLY A 1 369 ? 43.139 11.707 -20.592 1.00 84.44 369 GLY A CA 1
ATOM 2890 C C . GLY A 1 369 ? 43.923 10.575 -21.252 1.00 84.44 369 GLY A C 1
ATOM 2891 O O . GLY A 1 369 ? 45.153 10.547 -21.256 1.00 84.44 369 GLY A O 1
ATOM 2892 N N . TYR A 1 370 ? 43.196 9.619 -21.826 1.00 86.38 370 TYR A N 1
ATOM 2893 C CA . TYR A 1 370 ? 43.777 8.501 -22.566 1.00 86.38 370 TYR A CA 1
ATOM 2894 C C . TYR A 1 370 ? 42.994 8.260 -23.855 1.00 86.38 370 TYR A C 1
ATOM 2896 O O . TYR A 1 370 ? 41.770 8.343 -23.841 1.00 86.38 370 TYR A O 1
ATOM 2904 N N . VAL A 1 371 ? 43.704 7.924 -24.928 1.00 85.94 371 VAL A N 1
ATOM 2905 C CA . VAL A 1 371 ? 43.142 7.505 -26.223 1.00 85.94 371 VAL A CA 1
ATOM 2906 C C . VAL A 1 371 ? 43.576 6.067 -26.482 1.00 85.94 371 VAL A C 1
ATOM 2908 O O . VAL A 1 371 ? 44.723 5.716 -26.193 1.00 85.94 371 VAL A O 1
ATOM 2911 N N . ALA A 1 372 ? 42.680 5.207 -26.959 1.00 85.12 372 ALA A N 1
ATOM 2912 C CA . ALA A 1 372 ? 43.016 3.814 -27.240 1.00 85.12 372 ALA A CA 1
ATOM 2913 C C . ALA A 1 372 ? 43.856 3.687 -28.524 1.00 85.12 372 ALA A C 1
ATOM 2915 O O . ALA A 1 372 ? 43.796 4.529 -29.416 1.00 85.12 372 ALA A O 1
ATOM 2916 N N . SER A 1 373 ? 44.650 2.619 -28.635 1.00 83.50 373 SER A N 1
ATOM 2917 C CA . SER A 1 373 ? 45.272 2.273 -29.920 1.00 83.50 373 SER A CA 1
ATOM 2918 C C . SER A 1 373 ? 44.194 1.933 -30.960 1.00 83.50 373 SER A C 1
ATOM 2920 O O . SER A 1 373 ? 43.166 1.355 -30.615 1.00 83.50 373 SER A O 1
ATOM 2922 N N . ASP A 1 374 ? 44.459 2.266 -32.222 1.00 82.62 374 ASP A N 1
ATOM 2923 C CA . ASP A 1 374 ? 43.561 2.161 -33.383 1.00 82.62 374 ASP A CA 1
ATOM 2924 C C . ASP A 1 374 ? 42.326 3.085 -33.340 1.00 82.62 374 ASP A C 1
ATOM 2926 O O . ASP A 1 374 ? 41.408 2.940 -34.148 1.00 82.62 374 ASP A O 1
ATOM 2930 N N . GLU A 1 375 ? 42.301 4.060 -32.426 1.00 82.06 375 GLU A N 1
ATOM 2931 C CA . GLU A 1 375 ? 41.266 5.094 -32.363 1.00 82.06 375 GLU A CA 1
ATOM 2932 C C . GLU A 1 375 ? 41.579 6.250 -33.333 1.00 82.06 375 GLU A C 1
ATOM 2934 O O . GLU A 1 375 ? 42.722 6.714 -33.429 1.00 82.06 375 GLU A O 1
ATOM 2939 N N . GLU A 1 376 ? 40.560 6.707 -34.068 1.00 84.25 376 GLU A N 1
ATOM 2940 C CA . GLU A 1 376 ? 40.646 7.856 -34.976 1.00 84.25 376 GLU A CA 1
ATOM 2941 C C . GLU A 1 376 ? 40.469 9.162 -34.194 1.00 84.25 376 GLU A C 1
ATOM 2943 O O . GLU A 1 376 ? 39.454 9.371 -33.529 1.00 84.25 376 GLU A O 1
ATOM 2948 N N . VAL A 1 377 ? 41.445 10.065 -34.303 1.00 82.44 377 VAL A N 1
ATOM 2949 C CA . VAL A 1 377 ? 41.437 11.372 -33.638 1.00 82.44 377 VAL A CA 1
ATOM 2950 C C . VAL A 1 377 ? 41.496 12.505 -34.653 1.00 82.44 377 VAL A C 1
ATOM 2952 O O . VAL A 1 377 ? 42.239 12.457 -35.634 1.00 82.44 377 VAL A O 1
ATOM 2955 N N . GLN A 1 378 ? 40.712 13.555 -34.407 1.00 85.69 378 GLN A N 1
ATOM 2956 C CA . GLN A 1 378 ? 40.758 14.778 -35.202 1.00 85.69 378 GLN A CA 1
ATOM 2957 C C . GLN A 1 378 ? 41.895 15.667 -34.696 1.00 85.69 378 GLN A C 1
ATOM 2959 O O . GLN A 1 378 ? 41.867 16.103 -33.544 1.00 85.69 378 GLN A O 1
ATOM 2964 N N . ILE A 1 379 ? 42.874 15.937 -35.558 1.00 85.56 379 ILE A N 1
ATOM 2965 C CA . ILE A 1 379 ? 44.021 16.805 -35.288 1.00 85.56 379 ILE A CA 1
ATOM 2966 C C . ILE A 1 379 ? 43.670 18.215 -35.753 1.00 85.56 379 ILE A C 1
ATOM 2968 O O . ILE A 1 379 ? 43.311 18.416 -36.911 1.00 85.56 379 ILE A O 1
ATOM 2972 N N . ILE A 1 380 ? 43.761 19.181 -34.843 1.00 85.31 380 ILE A N 1
ATOM 2973 C CA . ILE A 1 380 ? 43.508 20.600 -35.118 1.00 85.31 380 ILE A CA 1
ATOM 2974 C C . ILE A 1 380 ? 44.814 21.301 -35.492 1.00 85.31 380 ILE A C 1
ATOM 2976 O O . ILE A 1 380 ? 44.860 22.052 -36.455 1.00 85.31 380 ILE A O 1
ATOM 2980 N N . GLU A 1 381 ? 45.877 21.022 -34.738 1.00 83.69 381 GLU A N 1
ATOM 2981 C CA . GLU A 1 381 ? 47.128 21.777 -34.783 1.00 83.69 381 GLU A CA 1
ATOM 2982 C C . GLU A 1 381 ? 48.317 20.835 -34.539 1.00 83.69 381 GLU A C 1
ATOM 2984 O O . GLU A 1 381 ? 48.204 19.849 -33.805 1.00 83.69 381 GLU A O 1
ATOM 2989 N N . GLU A 1 382 ? 49.467 21.141 -35.137 1.00 86.69 382 GLU A N 1
ATOM 2990 C CA . GLU A 1 382 ? 50.739 20.462 -34.883 1.00 86.69 382 GLU A CA 1
ATOM 2991 C C . GLU A 1 382 ? 51.739 21.473 -34.316 1.00 86.69 382 GLU A C 1
ATOM 2993 O O . GLU A 1 382 ? 52.069 22.458 -34.976 1.00 86.69 382 GLU A O 1
ATOM 2998 N N . VAL A 1 383 ? 52.234 21.219 -33.104 1.00 83.38 383 VAL A N 1
ATOM 2999 C CA . VAL A 1 383 ? 53.183 22.094 -32.403 1.00 83.38 383 VAL A CA 1
ATOM 3000 C C . VAL A 1 383 ? 54.353 21.258 -31.901 1.00 83.38 383 VAL A C 1
ATOM 3002 O O . VAL A 1 383 ? 54.171 20.379 -31.063 1.00 83.38 383 VAL A O 1
ATOM 3005 N N . ASP A 1 384 ? 55.558 21.522 -32.412 1.00 78.88 384 ASP A N 1
ATOM 3006 C CA . ASP A 1 384 ? 56.818 20.895 -31.975 1.00 78.88 384 ASP A CA 1
ATOM 3007 C C . ASP A 1 384 ? 56.776 19.351 -31.886 1.00 78.88 384 ASP A C 1
ATOM 3009 O O . ASP A 1 384 ? 57.313 18.747 -30.957 1.00 78.88 384 ASP A O 1
ATOM 3013 N N . GLY A 1 385 ? 56.127 18.697 -32.858 1.00 82.19 385 GLY A N 1
ATOM 3014 C CA . GLY A 1 385 ? 55.993 17.234 -32.914 1.00 82.19 385 GLY A CA 1
ATOM 3015 C C . GLY A 1 385 ? 54.854 16.656 -32.063 1.00 82.19 385 GLY A C 1
ATOM 3016 O O . GLY A 1 385 ? 54.730 15.439 -31.957 1.00 82.19 385 GLY A O 1
ATOM 3017 N N . TRP A 1 386 ? 54.009 17.506 -31.476 1.00 90.81 386 TRP A N 1
ATOM 3018 C CA . TRP A 1 386 ? 52.786 17.117 -30.774 1.00 90.81 386 TRP A CA 1
ATOM 3019 C C . TRP A 1 386 ? 51.555 17.510 -31.582 1.00 90.81 386 TRP A C 1
ATOM 3021 O O . TRP A 1 386 ? 51.482 18.612 -32.125 1.00 90.81 386 TRP A O 1
ATOM 3031 N N . TYR A 1 387 ? 50.555 16.634 -31.603 1.00 90.56 387 TYR A N 1
ATOM 3032 C CA . TYR A 1 387 ? 49.263 16.915 -32.215 1.00 90.56 387 TYR A CA 1
ATOM 3033 C C . TYR A 1 387 ? 48.255 17.354 -31.164 1.00 90.56 387 TYR A C 1
ATOM 3035 O O . TYR A 1 387 ? 48.047 16.672 -30.158 1.00 90.56 387 TYR A O 1
ATOM 3043 N N . LYS A 1 388 ? 47.596 18.483 -31.413 1.00 89.44 388 LYS A N 1
ATOM 3044 C CA . LYS A 1 388 ? 46.440 18.923 -30.643 1.00 89.44 388 LYS A CA 1
ATOM 3045 C C . LYS A 1 388 ? 45.197 18.224 -31.180 1.00 89.44 388 LYS A C 1
ATOM 3047 O O . LYS A 1 388 ? 44.843 18.406 -32.343 1.00 89.44 388 LYS A O 1
ATOM 3052 N N . ILE A 1 389 ? 44.544 17.434 -30.338 1.00 88.62 389 ILE A N 1
ATOM 3053 C CA . ILE A 1 389 ? 43.386 16.614 -30.697 1.00 88.62 389 ILE A CA 1
ATOM 3054 C C . ILE A 1 389 ? 42.131 17.022 -29.926 1.00 88.62 389 ILE A C 1
ATOM 3056 O O . ILE A 1 389 ? 42.209 17.524 -28.800 1.00 88.62 389 ILE A O 1
ATOM 3060 N N . ILE A 1 390 ? 40.966 16.763 -30.523 1.00 80.88 390 ILE A N 1
ATOM 3061 C CA . ILE A 1 390 ? 39.660 16.879 -29.860 1.00 80.88 390 ILE A CA 1
ATOM 3062 C C . ILE A 1 390 ? 39.231 15.495 -29.370 1.00 80.88 390 ILE A C 1
ATOM 3064 O O . ILE A 1 390 ? 39.121 14.561 -30.160 1.00 80.88 390 ILE A O 1
ATOM 3068 N N . THR A 1 391 ? 38.945 15.376 -28.075 1.00 72.75 391 THR A N 1
ATOM 3069 C CA . THR A 1 391 ? 38.380 14.168 -27.451 1.00 72.75 391 THR A CA 1
ATOM 3070 C C . THR A 1 391 ? 37.000 14.462 -26.856 1.00 72.75 391 THR A C 1
ATOM 3072 O O . THR A 1 391 ? 36.600 15.622 -26.741 1.00 72.75 391 THR A O 1
ATOM 3075 N N . SER A 1 392 ? 36.260 13.430 -26.432 1.00 68.12 392 SER A N 1
ATOM 3076 C CA . SER A 1 392 ? 34.959 13.603 -25.760 1.00 68.12 392 SER A CA 1
ATOM 3077 C C . SER A 1 392 ? 35.037 14.411 -24.459 1.00 68.12 392 SER A C 1
ATOM 3079 O O . SER A 1 392 ? 34.038 15.006 -24.056 1.00 68.12 392 SER A O 1
ATOM 3081 N N . ASP A 1 393 ? 36.214 14.441 -23.827 1.00 64.31 393 ASP A N 1
ATOM 3082 C CA . ASP A 1 393 ? 36.463 15.089 -22.536 1.00 64.31 393 ASP A CA 1
ATOM 3083 C C . ASP A 1 393 ? 37.138 16.473 -22.670 1.00 64.31 393 ASP A C 1
ATOM 3085 O O . ASP A 1 393 ? 37.338 17.159 -21.665 1.00 64.31 393 ASP A O 1
ATOM 3089 N N . GLY A 1 394 ? 37.447 16.918 -23.897 1.00 77.88 394 GLY A N 1
ATOM 3090 C CA . GLY A 1 394 ? 38.031 18.233 -24.193 1.00 77.88 394 GLY A CA 1
ATOM 3091 C C . GLY A 1 394 ? 39.181 18.205 -25.210 1.00 77.88 394 GLY A C 1
ATOM 3092 O O . GLY A 1 394 ? 39.427 17.197 -25.874 1.00 77.88 394 GLY A O 1
ATOM 3093 N N . GLU A 1 395 ? 39.886 19.332 -25.337 1.00 87.50 395 GLU A N 1
ATOM 3094 C CA . GLU A 1 395 ? 41.087 19.471 -26.177 1.00 87.50 395 GLU A CA 1
ATOM 3095 C C . GLU A 1 395 ? 42.352 19.078 -25.402 1.00 87.50 395 GLU A C 1
ATOM 3097 O O . GLU A 1 395 ? 42.503 19.427 -24.228 1.00 87.50 395 GLU A O 1
ATOM 3102 N N . GLY A 1 396 ? 43.293 18.409 -26.068 1.00 88.75 396 GLY A N 1
ATOM 3103 C CA . GLY A 1 396 ? 44.568 18.030 -25.460 1.00 88.75 396 GLY A CA 1
ATOM 3104 C C . GLY A 1 396 ? 45.644 17.666 -26.475 1.00 88.75 396 GLY A C 1
ATOM 3105 O O . GLY A 1 396 ? 45.376 17.578 -27.667 1.00 88.75 396 GLY A O 1
ATOM 3106 N N . TYR A 1 397 ? 46.870 17.466 -25.999 1.00 90.56 397 TYR A N 1
ATOM 3107 C CA . TYR A 1 397 ? 48.034 17.172 -26.835 1.00 90.56 397 TYR A CA 1
ATOM 3108 C C . TYR A 1 397 ? 48.437 15.705 -26.735 1.00 90.56 397 TYR A C 1
ATOM 3110 O O . TYR A 1 397 ? 48.505 15.143 -25.639 1.00 90.56 397 TYR A O 1
ATOM 3118 N N . VAL A 1 398 ? 48.756 15.100 -27.872 1.00 89.75 398 VAL A N 1
ATOM 3119 C CA . VAL A 1 398 ? 49.320 13.753 -27.971 1.00 89.75 398 VAL A CA 1
ATOM 3120 C C . VAL A 1 398 ? 50.635 13.786 -28.736 1.00 89.75 398 VAL A C 1
ATOM 3122 O O . VAL A 1 398 ? 50.854 14.651 -29.582 1.00 89.75 398 VAL A O 1
ATOM 3125 N N . ASP A 1 399 ? 51.527 12.863 -28.401 1.00 87.69 399 ASP A N 1
ATOM 3126 C CA . ASP A 1 399 ? 52.840 12.762 -29.032 1.00 87.69 399 ASP A CA 1
ATOM 3127 C C . ASP A 1 399 ? 52.677 12.253 -30.473 1.00 87.69 399 ASP A C 1
ATOM 3129 O O . ASP A 1 399 ? 52.076 11.197 -30.699 1.00 87.69 399 ASP A O 1
ATOM 3133 N N . GLY A 1 400 ? 53.163 13.032 -31.442 1.00 84.88 400 GLY A N 1
ATOM 3134 C CA . GLY A 1 400 ? 52.959 12.775 -32.863 1.00 84.88 400 GLY A CA 1
ATOM 3135 C C . GLY A 1 400 ? 53.673 11.529 -33.384 1.00 84.88 400 GLY A C 1
ATOM 3136 O O . GLY A 1 400 ? 53.255 10.991 -34.405 1.00 84.88 400 GLY A O 1
ATOM 3137 N N . GLU A 1 401 ? 54.676 11.001 -32.672 1.00 85.88 401 GLU A N 1
ATOM 3138 C CA . GLU A 1 401 ? 55.357 9.751 -33.049 1.00 85.88 401 GLU A CA 1
ATOM 3139 C C . GLU A 1 401 ? 54.414 8.534 -32.986 1.00 85.88 401 GLU A C 1
ATOM 3141 O O . GLU A 1 401 ? 54.613 7.538 -33.684 1.00 85.88 401 GLU A O 1
ATOM 3146 N N . TYR A 1 402 ? 53.347 8.634 -32.190 1.00 84.38 402 TYR A N 1
ATOM 3147 C CA . TYR A 1 402 ? 52.358 7.575 -31.984 1.00 84.38 402 TYR A CA 1
ATOM 3148 C C . TYR A 1 402 ? 51.054 7.810 -32.748 1.00 84.38 402 TYR A C 1
ATOM 3150 O O . TYR A 1 402 ? 50.053 7.150 -32.463 1.00 84.38 402 TYR A O 1
ATOM 3158 N N . VAL A 1 403 ? 51.030 8.746 -33.698 1.00 84.69 403 VAL A N 1
ATOM 3159 C CA . VAL A 1 403 ? 49.840 9.056 -34.494 1.00 84.69 403 VAL A CA 1
ATOM 3160 C C . VAL A 1 403 ? 50.185 8.993 -35.974 1.00 84.69 403 VAL A C 1
ATOM 3162 O O . VAL A 1 403 ? 50.945 9.804 -36.495 1.00 84.69 403 VAL A O 1
ATOM 3165 N N . ASP A 1 404 ? 49.588 8.028 -36.666 1.00 83.38 404 ASP A N 1
ATOM 3166 C CA . ASP A 1 404 ? 49.690 7.895 -38.113 1.00 83.38 404 ASP A CA 1
ATOM 3167 C C . ASP A 1 404 ? 48.686 8.859 -38.752 1.00 83.38 404 ASP A C 1
ATOM 3169 O O . ASP A 1 404 ? 47.480 8.592 -38.785 1.00 83.38 404 ASP A O 1
ATOM 3173 N N . SER A 1 405 ? 49.162 10.037 -39.155 1.00 78.25 405 SER A N 1
ATOM 3174 C CA . SER A 1 405 ? 48.322 11.076 -39.750 1.00 78.25 405 SER A CA 1
ATOM 3175 C C . SER A 1 405 ? 48.375 11.028 -41.278 1.00 78.25 405 SER A C 1
ATOM 3177 O O . SER A 1 405 ? 49.446 10.950 -41.875 1.00 78.25 405 SER A O 1
ATOM 3179 N N . ASN A 1 406 ? 47.206 11.103 -41.925 1.00 62.31 406 ASN A N 1
ATOM 3180 C CA . ASN A 1 406 ? 47.085 11.193 -43.388 1.00 62.31 406 ASN A CA 1
ATOM 3181 C C . ASN A 1 406 ? 47.287 12.642 -43.868 1.00 62.31 406 ASN A C 1
ATOM 3183 O O . ASN A 1 406 ? 46.410 13.206 -44.525 1.00 62.31 406 ASN A O 1
ATOM 3187 N N . LYS A 1 407 ? 48.395 13.264 -43.462 1.00 53.50 407 LYS A N 1
ATOM 3188 C CA . LYS A 1 407 ? 48.720 14.644 -43.832 1.00 53.50 407 LYS A CA 1
ATOM 3189 C C . LYS A 1 407 ? 49.094 14.778 -45.308 1.00 53.50 407 LYS A C 1
ATOM 3191 O O . LYS A 1 407 ? 49.776 13.868 -45.835 1.00 53.50 407 LYS A O 1
#